Protein 3A04 (pdb70)

InterPro domains:
  IPR002305 Aminoacyl-tRNA synthetase, class Ic [PF00579] (68-349)
  IPR002306 Tryptophan-tRNA ligase [PR01039] (83-99)
  IPR002306 Tryptophan-tRNA ligase [PR01039] (135-154)
  IPR002306 Tryptophan-tRNA ligase [PR01039] (210-231)
  IPR002306 Tryptophan-tRNA ligase [PR01039] (256-266)
  IPR002306 Tryptophan-tRNA ligase [TIGR00233] (70-370)
  IPR014729 Rossmann-like alpha/beta/alpha sandwich fold [G3DSA:3.40.50.620] (1-256)
  IPR020653 Tryptophan-tRNA ligase, archaea [MF_00140_A] (5-368)

CATH classification: 3.40.50.620 (+1 more: 1.10.240.10)

Nearest PDB structures (foldseek):
  3a04-assembly1_A  TM=1.003E+00  e=2.614E-65  Aeropyrum pernix
  4j76-assembly1_A  TM=8.805E-01  e=1.318E-22  Plasmodium falciparum 3D7
  4jfa-assembly2_B  TM=8.708E-01  e=4.058E-22  Plasmodium falciparum 3D7
  3tze-assembly1_A  TM=8.695E-01  e=2.430E-21  Encephalitozoon cuniculi GB-M1
  3tze-assembly1_B  TM=8.673E-01  e=1.019E-21  Encephalitozoon cuniculi GB-M1

Solvent-accessible surface area: 16730 Å² total; per-residue (Å²): 129,50,33,68,8,43,110,71,21,136,96,66,14,184,113,18,115,107,72,36,1,80,26,10,66,88,1,68,70,30,1,172,144,16,66,5,120,39,20,46,8,18,108,1,17,2,6,13,0,8,9,30,0,47,67,1,0,82,0,43,56,165,66,74,116,1,0,0,4,12,44,12,37,0,36,31,91,0,15,0,25,38,15,6,20,0,38,7,0,16,34,7,26,168,38,32,0,26,0,0,0,0,0,11,0,27,40,0,109,50,47,119,216,20,36,59,142,73,0,15,99,27,0,0,54,28,1,0,0,0,0,19,4,27,42,1,53,50,194,45,9,49,13,10,2,14,57,58,36,43,93,25,3,93,119,5,5,108,74,0,64,65,87,19,80,61,69,52,12,85,94,40,91,39,147,31,64,108,24,53,74,85,10,2,11,5,53,0,0,7,10,0,0,0,18,20,128,115,24,51,35,28,118,16,1,0,9,6,10,0,28,96,86,2,50,10,3,70,8,0,32,55,0,2,66,91,1,68,76,87,42,109,22,29,96,1,1,0,7,0,17,38,82,10,44,0,4,27,53,140,137,24,33,37,96,86,68,80,8,0,0,5,0,46,4,71,77,134,64,0,88,52,16,0,61,164,5,102,40,9,30,88,95,79,55,139,59,7,129,205,92,0,6,49,2,67,102,13,5,2,10,28,0,0,10,7,14,13,2,75,84,30,32,64,0,94,120,9,5,62,8,16,112,111,6,143,10,36,38,45,81,14,25,61,69,0,9,82,68,0,70,166,50,2,62,88,0,53,68,101,11,118,115,2,56,84,63,0,97,162,46,20,132,52,22,220,167

B-factor: mean 42.83, std 18.47, range [6.5, 407.81]

Organism: Aeropyrum pernix (strain ATCC 700893 / DSM 11879 / JCM 9820 / NBRC 100138 / K1) (NCBI:txid272557)

Sequence (367 aa):
LDPWGAVEIKDYDRLLRTFGIRPFSEVLPLLRKAGMEPSFLMRRGIIFGHRDFDKILEAKARGERVAVLTGFMPSGKFHFGHKLTVDQLIYLQKNGFKVFVAIADAEAFAVRRIGREEAVRIAVEEYIANMIALGLDPKDTEFYFQTNRGTPYFRLIQLFSGKVTAAEMEAIYGELTPAKMMASLTQAADILHVQLDEYGGYRHVVVPVGADQDPHLRLTRDLADRMAGVVELERPASTYHKLQPGLDGRKMSSSRPDSTIFLTDPPEVARNKLFRALTGGRATAEEQRRLGGVPEVCSVYHMDLYHLMPDDGEVKHIYTSCRLGKILCGECKQIAWEKLERFLAEHQSRLEKAKTIAWKLVEPPRF

Radius of gyration: 21.17 Å; Cα contacts (8 Å, |Δi|>4): 595; chains: 1; bounding box: 64×41×50 Å

Secondary structure (DSSP, 8-state):
--SS-STTTTTTHHHHHTTT-EEGGGGHHHHHHTT-PPPHHHHTTSEEEEESHHHHHHHHHTT---EEEEEE---S--BHHHHHHHHHHHHHHHTTPEEEEEE-HHHHHHTT---HHHHHHHIIIIIIHHHHHHT--TTT-EEEEGGGS-HHHHHHHHHHTTSS-HHHHHHHHSS--HHHHHHHHHHHHHHHGGGSGGGT----EEEEEEGGGHHHHHHHHHHHHHTTTTS--PPPEEEEEPPPBPTTSSB--TTSGGGS-BTT--HHHHHHHHHT---S--SSHHHHHHH---GGG-HHHHHIIIII--SHHHHHHHHHHHHTT---HHHHHHHHHHHHHHHHHHHHHHHHHHHHHHHTS------

Foldseek 3Di:
DQLLCPVVQVPCQVVCVVVVKHFPVVCCVLCVLLVHDDALCNVSCLQTIKHCVSVQSVCSNVPHAAAEEEEDELDFAAFVLNVLQLVVVQSVVVSRHQYEYEYEVLLCCLVVVDDQVSSVLSCQQGNQLLSVLSPDPLPRHAYAYLVPDDDVLVVQLVVLVVVDDPVLLCVQPNDDDVSSSSSLSSNLSSQWVCCDVVNPNRQAYEYEEAPSCVSSLVVSQSSQVSCPVPDHHHRYMYTHGHGQAFLARHREDSVPVLRTDGLQDDLVSNLVSLLPGAAQADDDLVVCQVQFGDLVRGSLLSCCSSPQPSDPVVSVVVVCCRRNSNDHPVVSSVVSSVSVNVVSVSSVVSRVVSSVSSVVSYDRDPD

Structure (mmCIF, N/CA/C/O backbone):
data_3A04
#
_entry.id   3A04
#
_cell.length_a   98.709
_cell.length_b   103.194
_cell.length_c   97.806
_cell.angle_alpha   90.00
_cell.angle_beta   90.00
_cell.angle_gamma   90.00
#
_symmetry.space_group_name_H-M   'C 2 2 21'
#
loop_
_entity.id
_entity.type
_entity.pdbx_description
1 polymer 'Tryptophanyl-tRNA synthetase'
2 non-polymer 'IRON/SULFUR CLUSTER'
3 non-polymer 'CADMIUM ION'
4 water water
#
loop_
_atom_site.group_PDB
_atom_site.id
_atom_site.type_symbol
_atom_site.label_atom_id
_atom_site.label_alt_id
_atom_site.label_comp_id
_atom_site.label_asym_id
_atom_site.label_entity_id
_atom_site.label_seq_id
_atom_site.pdbx_PDB_ins_code
_atom_site.Cartn_x
_atom_site.Cartn_y
_atom_site.Cartn_z
_atom_site.occupancy
_atom_site.B_iso_or_equiv
_atom_site.auth_seq_id
_atom_site.auth_comp_id
_atom_site.auth_asym_id
_atom_site.auth_atom_id
_atom_site.pdbx_PDB_model_num
ATOM 1 N N . LEU A 1 6 ? -21.193 -5.115 18.709 1.00 102.81 6 LEU A N 1
ATOM 2 C CA . LEU A 1 6 ? -20.757 -6.516 18.428 1.00 103.17 6 LEU A CA 1
ATOM 3 C C . LEU A 1 6 ? -21.840 -7.291 17.656 1.00 103.39 6 LEU A C 1
ATOM 4 O O . LEU A 1 6 ? -22.392 -8.281 18.156 1.00 103.22 6 LEU A O 1
ATOM 6 N N . ASP A 1 7 ? -22.102 -6.838 16.425 1.00 103.65 7 ASP A N 1
ATOM 7 C CA . ASP A 1 7 ? -23.250 -7.265 15.595 1.00 104.17 7 ASP A CA 1
ATOM 8 C C . ASP A 1 7 ? -22.849 -8.093 14.328 1.00 104.28 7 ASP A C 1
ATOM 9 O O . ASP A 1 7 ? -22.880 -7.560 13.215 1.00 104.07 7 ASP A O 1
ATOM 14 N N . PRO A 1 8 ? -22.496 -9.399 14.486 1.00 104.58 8 PRO A N 1
ATOM 15 C CA . PRO A 1 8 ? -22.027 -10.137 13.297 1.00 105.03 8 PRO A CA 1
ATOM 16 C C . PRO A 1 8 ? -23.124 -10.404 12.232 1.00 105.61 8 PRO A C 1
ATOM 17 O O . PRO A 1 8 ? -22.838 -10.307 11.024 1.00 105.00 8 PRO A O 1
ATOM 21 N N . TRP A 1 9 ? -24.350 -10.711 12.688 1.00 106.38 9 TRP A N 1
ATOM 22 C CA . TRP A 1 9 ? -25.495 -11.013 11.806 1.00 107.30 9 TRP A CA 1
ATOM 23 C C . TRP A 1 9 ? -26.117 -9.784 11.114 1.00 108.38 9 TRP A C 1
ATOM 24 O O . TRP A 1 9 ? -26.740 -9.909 10.056 1.00 108.59 9 TRP A O 1
ATOM 35 N N . GLY A 1 10 ? -25.967 -8.608 11.716 1.00 109.60 10 GLY A N 1
ATOM 36 C CA . GLY A 1 10 ? -26.536 -7.380 11.161 1.00 110.97 10 GLY A CA 1
ATOM 37 C C . GLY A 1 10 ? -28.052 -7.357 11.281 1.00 111.98 10 GLY A C 1
ATOM 38 O O . GLY A 1 10 ? -28.766 -7.336 10.263 1.00 112.14 10 GLY A O 1
ATOM 39 N N . ALA A 1 11 ? -28.537 -7.382 12.529 1.00 112.71 11 ALA A N 1
ATOM 40 C CA . ALA A 1 11 ? -29.964 -7.227 12.834 1.00 113.28 11 ALA A CA 1
ATOM 41 C C . ALA A 1 11 ? -30.480 -5.810 12.510 1.00 113.75 11 ALA A C 1
ATOM 42 O O . ALA A 1 11 ? -31.564 -5.676 11.936 1.00 113.97 11 ALA A O 1
ATOM 44 N N . VAL A 1 12 ? -29.690 -4.774 12.841 1.00 114.23 12 VAL A N 1
ATOM 45 C CA . VAL A 1 12 ? -30.067 -3.339 12.640 1.00 114.48 12 VAL A CA 1
ATOM 46 C C . VAL A 1 12 ? -30.209 -2.876 11.161 1.00 114.40 12 VAL A C 1
ATOM 47 O O . VAL A 1 12 ? -30.826 -1.833 10.878 1.00 114.67 12 VAL A O 1
ATOM 51 N N . GLU A 1 13 ? -29.649 -3.652 10.233 1.00 114.10 13 GLU A N 1
ATOM 52 C CA . GLU A 1 13 ? -29.751 -3.354 8.797 1.00 113.70 13 GLU A CA 1
ATOM 53 C C . GLU A 1 13 ? -31.091 -3.792 8.186 1.00 113.04 13 GLU A C 1
ATOM 54 O O . GLU A 1 13 ? -31.432 -3.363 7.076 1.00 113.11 13 GLU A O 1
ATOM 60 N N . ILE A 1 14 ? -31.834 -4.640 8.913 1.00 112.08 14 ILE A N 1
ATOM 61 C CA . ILE A 1 14 ? -33.093 -5.250 8.419 1.00 110.89 14 ILE A CA 1
ATOM 62 C C . ILE A 1 14 ? -34.391 -4.688 9.050 1.00 109.98 14 ILE A C 1
ATOM 63 O O . ILE A 1 14 ? -35.458 -4.719 8.415 1.00 110.04 14 ILE A O 1
ATOM 68 N N . LYS A 1 15 ? -34.288 -4.183 10.286 1.00 108.56 15 LYS A N 1
ATOM 69 C CA . LYS A 1 15 ? -35.396 -3.510 11.001 1.00 106.90 15 LYS A CA 1
ATOM 70 C C . LYS A 1 15 ? -35.839 -2.210 10.307 1.00 105.54 15 LYS A C 1
ATOM 71 O O . LYS A 1 15 ? -36.977 -1.743 10.495 1.00 105.49 15 LYS A O 1
ATOM 77 N N . ASP A 1 16 ? -34.939 -1.654 9.491 1.00 103.43 16 ASP A N 1
ATOM 78 C CA . ASP A 1 16 ? -35.147 -0.358 8.842 1.00 101.24 16 ASP A CA 1
ATOM 79 C C . ASP A 1 16 ? -36.202 -0.400 7.710 1.00 99.42 16 ASP A C 1
ATOM 80 O O . ASP A 1 16 ? -37.037 0.505 7.589 1.00 99.22 16 ASP A O 1
ATOM 85 N N . TYR A 1 17 ? -36.188 -1.465 6.911 1.00 96.87 17 TYR A N 1
ATOM 86 C CA . TYR A 1 17 ? -37.122 -1.578 5.793 1.00 94.05 17 TYR A CA 1
ATOM 87 C C . TYR A 1 17 ? -38.142 -2.687 5.971 1.00 91.53 17 TYR A C 1
ATOM 88 O O . TYR A 1 17 ? -39.076 -2.784 5.182 1.00 91.55 17 TYR A O 1
ATOM 97 N N . ASP A 1 18 ? -37.980 -3.517 7.003 1.00 88.40 18 ASP A N 1
ATOM 98 C CA . ASP A 1 18 ? -39.012 -4.503 7.317 1.00 85.22 18 ASP A CA 1
ATOM 99 C C . ASP A 1 18 ? -40.316 -3.836 7.697 1.00 82.67 18 ASP A C 1
ATOM 100 O O . ASP A 1 18 ? -41.385 -4.461 7.591 1.00 82.11 18 ASP A O 1
ATOM 105 N N . ARG A 1 19 ? -40.214 -2.574 8.138 1.00 78.90 19 ARG A N 1
ATOM 106 C CA . ARG A 1 19 ? -41.379 -1.713 8.323 1.00 75.14 19 ARG A CA 1
ATOM 107 C C . ARG A 1 19 ? -42.080 -1.472 6.975 1.00 71.52 19 ARG A C 1
ATOM 108 O O . ARG A 1 19 ? -43.263 -1.735 6.831 1.00 70.72 19 ARG A O 1
ATOM 116 N N . LEU A 1 20 ? -41.352 -0.997 5.981 1.00 67.86 20 LEU A N 1
ATOM 117 C CA . LEU A 1 20 ? -41.972 -0.721 4.691 1.00 65.34 20 LEU A CA 1
ATOM 118 C C . LEU A 1 20 ? -42.539 -1.981 3.975 1.00 63.30 20 LEU A C 1
ATOM 119 O O . LEU A 1 20 ? -43.647 -1.967 3.417 1.00 62.73 20 LEU A O 1
ATOM 124 N N . LEU A 1 21 ? -41.786 -3.072 4.011 1.00 60.28 21 LEU A N 1
ATOM 125 C CA . LEU A 1 21 ? -42.277 -4.307 3.405 1.00 58.71 21 LEU A CA 1
ATOM 126 C C . LEU A 1 21 ? -43.550 -4.865 4.093 1.00 56.87 21 LEU A C 1
ATOM 127 O O . LEU A 1 21 ? -44.281 -5.661 3.482 1.00 55.68 21 LEU A O 1
ATOM 132 N N . ARG A 1 22 ? -43.829 -4.451 5.339 1.00 55.01 22 ARG A N 1
ATOM 133 C CA . ARG A 1 22 ? -45.049 -4.926 6.045 1.00 54.44 22 ARG A CA 1
ATOM 134 C C . ARG A 1 22 ? -46.320 -4.446 5.355 1.00 53.20 22 ARG A C 1
ATOM 135 O O . ARG A 1 22 ? -47.369 -5.101 5.432 1.00 53.62 22 ARG A O 1
ATOM 143 N N . THR A 1 23 ? -46.212 -3.308 4.679 1.00 51.63 23 THR A N 1
ATOM 144 C CA . THR A 1 23 ? -47.248 -2.786 3.756 1.00 51.61 23 THR A CA 1
ATOM 145 C C . THR A 1 23 ? -47.737 -3.863 2.774 1.00 50.19 23 THR A C 1
ATOM 146 O O . THR A 1 23 ? -48.923 -3.906 2.421 1.00 49.12 23 THR A O 1
ATOM 150 N N . PHE A 1 24 ? -46.818 -4.755 2.365 1.00 46.61 24 PHE A N 1
ATOM 151 C CA . PHE A 1 24 ? -47.143 -5.761 1.352 1.00 45.28 24 PHE A CA 1
ATOM 152 C C . PHE A 1 24 ? -47.387 -7.115 1.991 1.00 43.75 24 PHE A C 1
ATOM 153 O O . PHE A 1 24 ? -47.472 -8.182 1.316 1.00 43.57 24 PHE A O 1
ATOM 161 N N . GLY A 1 25 ? -47.499 -7.084 3.309 1.00 42.40 25 GLY A N 1
ATOM 162 C CA . GLY A 1 25 ? -47.823 -8.289 4.086 1.00 41.65 25 GLY A CA 1
ATOM 163 C C . GLY A 1 25 ? -46.603 -9.192 4.271 1.00 41.46 25 GLY A C 1
ATOM 164 O O . GLY A 1 25 ? -46.728 -10.396 4.605 1.00 43.11 25 GLY A O 1
ATOM 165 N N . ILE A 1 26 ? -45.429 -8.632 4.029 1.00 40.29 26 ILE A N 1
ATOM 166 C CA . ILE A 1 26 ? -44.183 -9.366 4.326 1.00 39.80 26 ILE A CA 1
ATOM 167 C C . ILE A 1 26 ? -43.799 -9.237 5.803 1.00 40.62 26 IL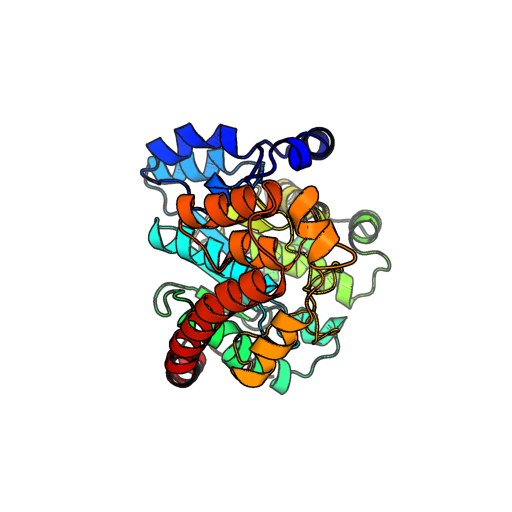E A C 1
ATOM 168 O O . ILE A 1 26 ? -43.658 -8.113 6.319 1.00 41.69 26 ILE A O 1
ATOM 173 N N . ARG A 1 27 ? -43.600 -10.371 6.445 1.00 39.18 27 ARG A N 1
ATOM 174 C CA . ARG A 1 27 ? -43.323 -10.466 7.876 1.00 40.88 27 ARG A CA 1
ATOM 175 C C . ARG A 1 27 ? -41.877 -10.833 8.200 1.00 41.45 27 ARG A C 1
ATOM 176 O O . ARG A 1 27 ? -41.199 -11.456 7.374 1.00 40.90 27 ARG A O 1
ATOM 184 N N . PRO A 1 28 ? -41.410 -10.515 9.439 1.00 42.19 28 PRO A N 1
ATOM 185 C CA . PRO A 1 28 ? -40.088 -11.065 9.872 1.00 40.52 28 PRO A CA 1
ATOM 186 C C . PRO A 1 28 ? -40.114 -12.565 9.819 1.00 39.70 28 PRO A C 1
ATOM 187 O O . PRO A 1 28 ? -41.104 -13.199 10.293 1.00 37.59 28 PRO A O 1
ATOM 191 N N . PHE A 1 29 ? -39.030 -13.140 9.284 1.00 38.05 29 PHE A N 1
ATOM 192 C CA . PHE A 1 29 ? -38.911 -14.596 9.239 1.00 37.49 29 PHE A CA 1
ATOM 193 C C . PHE A 1 29 ? -38.998 -15.252 10.595 1.00 38.77 29 PHE A C 1
ATOM 194 O O . PHE A 1 29 ? -39.412 -16.428 10.732 1.00 38.24 29 PHE A O 1
ATOM 202 N N . SER A 1 30 ? -38.524 -14.568 11.618 1.00 40.55 30 SER A N 1
ATOM 203 C CA . SER A 1 30 ? -38.541 -15.201 12.967 1.00 42.82 30 SER A CA 1
ATOM 204 C C . SER A 1 30 ? -39.961 -15.668 13.452 1.00 42.43 30 SER A C 1
ATOM 205 O O . SER A 1 30 ? -40.085 -16.629 14.224 1.00 42.27 30 SER A O 1
ATOM 208 N N . GLU A 1 31 ? -41.032 -15.060 12.924 1.00 42.07 31 GLU A N 1
ATOM 209 C CA . GLU A 1 31 ? -42.394 -15.462 13.348 1.00 42.68 31 GLU A CA 1
ATOM 210 C C . GLU A 1 31 ? -42.710 -16.912 12.950 1.00 43.54 31 GLU A C 1
ATOM 211 O O . GLU A 1 31 ? -43.600 -17.549 13.534 1.00 43.84 31 GLU A O 1
ATOM 217 N N . VAL A 1 32 ? -41.953 -17.495 12.002 1.00 40.95 32 VAL A N 1
ATOM 218 C CA . VAL A 1 32 ? -42.256 -18.880 11.673 1.00 40.43 32 VAL A CA 1
ATOM 219 C C . VAL A 1 32 ? -41.424 -19.867 12.429 1.00 40.90 32 VAL A C 1
ATOM 220 O O . VAL A 1 32 ? -41.579 -21.057 12.210 1.00 42.23 32 VAL A O 1
ATOM 224 N N . LEU A 1 33 ? -40.554 -19.418 13.327 1.00 41.61 33 LEU A N 1
ATOM 225 C CA . LEU A 1 33 ? -39.689 -20.363 14.034 1.00 42.98 33 LEU A CA 1
ATOM 226 C C . LEU A 1 33 ? -40.454 -21.489 14.715 1.00 43.66 33 LEU A C 1
ATOM 227 O O . LEU A 1 33 ? -40.108 -22.690 14.547 1.00 43.02 33 LEU A O 1
ATOM 232 N N . PRO A 1 34 ? -41.543 -21.140 15.439 1.00 44.45 34 PRO A N 1
ATOM 233 C CA . PRO A 1 34 ? -42.245 -22.177 16.166 1.00 43.71 34 PRO A CA 1
ATOM 234 C C . PRO A 1 34 ? -42.916 -23.127 15.154 1.00 44.56 34 PRO A C 1
ATOM 235 O O . PRO A 1 34 ? -42.914 -24.330 15.357 1.00 44.59 34 PRO A O 1
ATOM 239 N N . LEU A 1 35 ? -43.432 -22.610 14.039 1.00 43.45 35 LEU A N 1
ATOM 240 C CA . LEU A 1 35 ? -43.995 -23.530 13.033 1.00 45.58 35 LEU A CA 1
ATOM 241 C C . LEU A 1 35 ? -42.929 -24.421 12.422 1.00 44.90 35 LEU A C 1
ATOM 242 O O . LEU A 1 35 ? -43.132 -25.626 12.153 1.00 44.72 35 LEU A O 1
ATOM 247 N N . LEU A 1 36 ? -41.771 -23.810 12.199 1.00 45.85 36 LEU A N 1
ATOM 248 C CA . LEU A 1 36 ? -40.623 -24.560 11.650 1.00 45.76 36 LEU A CA 1
ATOM 249 C C . LEU A 1 36 ? -40.289 -25.763 12.546 1.00 45.20 36 LEU A C 1
ATOM 250 O O . LEU A 1 36 ? -40.241 -26.883 12.105 1.00 43.60 36 LEU A O 1
ATOM 255 N N . ARG A 1 37 ? -40.114 -25.527 13.835 1.00 47.73 37 ARG A N 1
ATOM 256 C CA . ARG A 1 37 ? -40.081 -26.657 14.828 1.00 50.44 37 ARG A CA 1
ATOM 257 C C . ARG A 1 37 ? -41.194 -27.729 14.723 1.00 50.37 37 ARG A C 1
ATOM 258 O O . ARG A 1 37 ? -40.923 -28.930 14.649 1.00 49.41 37 ARG A O 1
ATOM 266 N N . LYS A 1 38 ? -42.451 -27.289 14.726 1.00 51.01 38 LYS A N 1
ATOM 267 C CA . LYS A 1 38 ? -43.549 -28.241 14.722 1.00 51.62 38 LYS A CA 1
ATOM 268 C C . LYS A 1 38 ? -43.472 -29.063 13.450 1.00 50.95 38 LYS A C 1
ATOM 269 O O . LYS A 1 38 ? -43.769 -30.262 13.471 1.00 49.72 38 LYS A O 1
ATOM 275 N N . ALA A 1 39 ? -43.009 -28.436 12.345 1.00 49.96 39 ALA A N 1
ATOM 276 C CA . ALA A 1 39 ? -42.784 -29.218 11.111 1.00 49.44 39 ALA A CA 1
ATOM 277 C C . ALA A 1 39 ? -41.515 -30.129 11.142 1.00 49.58 39 ALA A C 1
ATOM 278 O O . ALA A 1 39 ? -41.216 -30.834 10.156 1.00 49.25 39 ALA A O 1
ATOM 280 N N . GLY A 1 40 ? -40.806 -30.165 12.283 1.00 48.68 40 GLY A N 1
ATOM 281 C CA . GLY A 1 40 ? -39.646 -31.052 12.398 1.00 47.19 40 GLY A CA 1
ATOM 282 C C . GLY A 1 40 ? -38.414 -30.539 11.630 1.00 45.58 40 GLY A C 1
ATOM 283 O O . GLY A 1 40 ? -37.649 -31.323 11.158 1.00 46.28 40 GLY A O 1
ATOM 284 N N . MET A 1 41 ? -38.221 -29.221 11.564 1.00 43.98 41 MET A N 1
ATOM 285 C CA . MET A 1 41 ? -37.219 -28.598 10.709 1.00 43.88 41 MET A CA 1
ATOM 286 C C . MET A 1 41 ? -36.409 -27.688 11.612 1.00 43.06 41 MET A C 1
ATOM 287 O O . MET A 1 41 ? -36.988 -27.012 12.440 1.00 43.46 41 MET A O 1
ATOM 292 N N . GLU A 1 42 ? -35.086 -27.676 11.455 1.00 41.29 42 GLU A N 1
ATOM 293 C CA . GLU A 1 42 ? -34.246 -26.665 12.108 1.00 41.63 42 GLU A CA 1
ATOM 294 C C . GLU A 1 42 ? -33.813 -25.614 11.086 1.00 40.63 42 GLU A C 1
ATOM 295 O O . GLU A 1 42 ? -33.594 -25.970 9.921 1.00 38.00 42 GLU A O 1
ATOM 301 N N . PRO A 1 43 ? -33.714 -24.338 11.513 1.00 40.11 43 PRO A N 1
ATOM 302 C CA . PRO A 1 43 ? -33.405 -23.321 10.549 1.00 39.32 43 PRO A CA 1
ATOM 303 C C . PRO A 1 43 ? -32.030 -23.618 9.906 1.00 40.45 43 PRO A C 1
ATOM 304 O O . PRO A 1 43 ? -31.101 -24.124 10.583 1.00 38.75 43 PRO A O 1
ATOM 308 N N . SER A 1 44 ? -31.924 -23.276 8.626 1.00 38.25 44 SER A N 1
ATOM 309 C CA . SER A 1 44 ? -30.640 -23.306 7.882 1.00 37.73 44 SER A CA 1
ATOM 310 C C . SER A 1 44 ? -29.747 -22.173 8.354 1.00 37.66 44 SER A C 1
ATOM 311 O O . SER A 1 44 ? -30.234 -21.241 9.013 1.00 38.36 44 SER A O 1
ATOM 314 N N . PHE A 1 45 ? -28.452 -22.173 7.993 1.00 36.56 45 PHE A N 1
ATOM 315 C CA . PHE A 1 45 ? -27.655 -21.039 8.409 1.00 35.65 45 PHE A CA 1
ATOM 316 C C . PHE A 1 45 ? -28.052 -19.747 7.804 1.00 35.78 45 PHE A C 1
ATOM 317 O O . PHE A 1 45 ? -27.859 -18.703 8.437 1.00 35.76 45 PHE A O 1
ATOM 325 N N . LEU A 1 46 ? -28.616 -19.747 6.580 1.00 33.26 46 LEU A N 1
ATOM 326 C CA . LEU A 1 46 ? -29.040 -18.461 6.029 1.00 33.51 46 LEU A CA 1
ATOM 327 C C . LEU A 1 46 ? -30.192 -17.877 6.884 1.00 33.31 46 LEU A C 1
ATOM 328 O O . LEU A 1 46 ? -30.386 -16.652 6.940 1.00 36.61 46 LEU A O 1
ATOM 333 N N . MET A 1 47 ? -31.032 -18.755 7.403 1.00 34.59 47 MET A N 1
ATOM 334 C CA . MET A 1 47 ? -32.152 -18.285 8.290 1.00 35.36 47 MET A CA 1
ATOM 335 C C . MET A 1 47 ? -31.530 -17.761 9.596 1.00 37.30 47 MET A C 1
ATOM 336 O O . MET A 1 47 ? -31.776 -16.628 9.978 1.00 36.77 47 MET A O 1
ATOM 341 N N . ARG A 1 48 ? -30.666 -18.566 10.217 1.00 39.13 48 ARG A N 1
ATOM 342 C CA . ARG A 1 48 ? -30.015 -18.080 11.456 1.00 40.75 48 ARG A CA 1
ATOM 343 C C . ARG A 1 48 ? -29.355 -16.729 11.296 1.00 42.36 48 ARG A C 1
ATOM 344 O O . ARG A 1 48 ? -29.424 -15.903 12.229 1.00 42.17 48 ARG A O 1
ATOM 352 N N . ARG A 1 49 ? -28.689 -16.498 10.150 1.00 40.66 49 ARG A N 1
ATOM 353 C CA . ARG A 1 49 ? -27.953 -15.241 9.960 1.00 39.13 49 ARG A CA 1
ATOM 354 C C . ARG A 1 49 ? -28.793 -14.083 9.521 1.00 39.27 49 ARG A C 1
ATOM 355 O O . ARG A 1 49 ? -28.281 -12.950 9.309 1.00 37.72 49 ARG A O 1
ATOM 363 N N . GLY A 1 50 ? -30.099 -14.358 9.353 1.00 38.65 50 GLY A N 1
ATOM 364 C CA . GLY A 1 50 ? -30.993 -13.289 8.942 1.00 37.58 50 GLY A CA 1
ATOM 365 C C . GLY A 1 50 ? -30.771 -12.887 7.502 1.00 36.01 50 GLY A C 1
ATOM 366 O O . GLY A 1 50 ? -31.217 -11.841 7.089 1.00 34.87 50 GLY A O 1
ATOM 367 N N . ILE A 1 51 ? -30.102 -13.743 6.706 1.00 34.58 51 ILE A N 1
ATOM 368 C CA . ILE A 1 51 ? -30.003 -13.442 5.256 1.00 34.46 51 ILE A CA 1
ATOM 369 C C . ILE A 1 51 ? -31.394 -13.736 4.640 1.00 32.15 51 ILE A C 1
ATOM 370 O O . ILE A 1 51 ? -31.876 -13.018 3.780 1.00 34.71 51 ILE A O 1
ATOM 375 N N . ILE A 1 52 ? -32.002 -14.804 5.081 1.00 31.47 52 ILE A N 1
ATOM 376 C CA . ILE A 1 52 ? -33.451 -14.979 4.843 1.00 31.94 52 ILE A CA 1
ATOM 377 C C . ILE A 1 52 ? -34.197 -14.204 5.921 1.00 34.05 52 ILE A C 1
ATOM 378 O O . ILE A 1 52 ? -34.308 -14.652 7.042 1.00 35.32 52 ILE A O 1
ATOM 383 N N . PHE A 1 53 ? -34.659 -13.016 5.585 1.00 36.33 53 PHE A N 1
ATOM 384 C CA . PHE A 1 53 ? -35.123 -12.081 6.635 1.00 36.70 53 PHE A CA 1
ATOM 385 C C . PHE A 1 53 ? -36.680 -11.951 6.726 1.00 38.91 53 PHE A C 1
ATOM 386 O O . PHE A 1 53 ? -37.223 -11.411 7.725 1.00 38.30 53 PHE A O 1
ATOM 394 N N . GLY A 1 54 ? -37.384 -12.446 5.684 1.00 36.95 54 GLY A N 1
ATOM 395 C CA . GLY A 1 54 ? -38.817 -12.179 5.560 1.00 35.28 54 GLY A CA 1
ATOM 396 C C . GLY A 1 54 ? -39.574 -13.387 5.051 1.00 35.93 54 GLY A C 1
ATOM 397 O O . GLY A 1 54 ? -38.960 -14.345 4.480 1.00 32.19 54 GLY A O 1
ATOM 398 N N . HIS A 1 55 ? -40.912 -13.363 5.238 1.00 34.32 55 HIS A N 1
ATOM 399 C CA . HIS A 1 55 ? -41.756 -14.399 4.592 1.00 35.10 55 HIS A CA 1
ATOM 400 C C . HIS A 1 55 ? -43.150 -13.791 4.375 1.00 35.93 55 HIS A C 1
ATOM 401 O O . HIS A 1 55 ? -43.511 -12.786 5.024 1.00 33.95 55 HIS A O 1
ATOM 408 N N . ARG A 1 56 ? -43.895 -14.376 3.447 1.00 33.73 56 ARG A N 1
ATOM 409 C CA . ARG A 1 56 ? -45.340 -14.092 3.383 1.00 34.49 56 ARG A CA 1
ATOM 410 C C . ARG A 1 56 ? -46.032 -15.428 3.217 1.00 33.32 56 ARG A C 1
ATOM 411 O O . ARG A 1 56 ? -45.739 -16.167 2.262 1.00 34.04 56 ARG A O 1
ATOM 419 N N . ASP A 1 57 ? -46.883 -15.805 4.190 1.00 34.09 57 ASP A N 1
ATOM 420 C CA . ASP A 1 57 ? -47.687 -17.039 4.136 1.00 32.61 57 ASP A CA 1
ATOM 421 C C . ASP A 1 57 ? -46.899 -18.342 4.259 1.00 33.65 57 ASP A C 1
ATOM 422 O O . ASP A 1 57 ? -47.459 -19.428 4.065 1.00 31.61 57 ASP A O 1
ATOM 427 N N . PHE A 1 58 ? -45.580 -18.288 4.541 1.00 34.34 58 PHE A N 1
ATOM 428 C CA . PHE A 1 58 ? -44.810 -19.568 4.745 1.00 32.04 58 PHE A CA 1
ATOM 429 C C . PHE A 1 58 ? -45.317 -20.377 5.958 1.00 34.15 58 PHE A C 1
ATOM 430 O O . PHE A 1 58 ? -45.188 -21.626 6.063 1.00 32.17 58 PHE A O 1
ATOM 438 N N . ASP A 1 59 ? -45.891 -19.676 6.930 1.00 35.46 59 ASP A N 1
ATOM 439 C CA . ASP A 1 59 ? -46.670 -20.367 8.002 1.00 38.14 59 ASP A CA 1
ATOM 440 C C . ASP A 1 59 ? -47.743 -21.348 7.516 1.00 38.36 59 ASP A C 1
ATOM 441 O O . ASP A 1 59 ? -47.809 -22.511 7.975 1.00 37.47 59 ASP A O 1
ATOM 446 N N . LYS A 1 60 ? -48.537 -20.912 6.540 1.00 37.10 60 LYS A N 1
ATOM 447 C CA . LYS A 1 60 ? -49.562 -21.807 5.941 1.00 37.68 60 LYS A CA 1
ATOM 448 C C . LYS A 1 60 ? -48.889 -23.018 5.330 1.00 36.76 60 LYS A C 1
ATOM 449 O O . LYS A 1 60 ? -49.403 -24.142 5.420 1.00 35.50 60 LYS A O 1
ATOM 455 N N . ILE A 1 61 ? -47.694 -22.809 4.712 1.00 34.69 61 ILE A N 1
ATOM 456 C CA . ILE A 1 61 ? -47.011 -23.972 4.097 1.00 32.66 61 ILE A CA 1
ATOM 457 C C . ILE A 1 61 ? -46.628 -24.988 5.153 1.00 33.58 61 ILE A C 1
ATOM 458 O O . ILE A 1 61 ? -46.807 -26.184 4.966 1.00 33.39 61 ILE A O 1
ATOM 463 N N . LEU A 1 62 ? -46.037 -24.486 6.236 1.00 32.63 62 LEU A N 1
ATOM 464 C CA . LEU A 1 62 ? -45.453 -25.317 7.268 1.00 36.02 62 LEU A CA 1
ATOM 465 C C . LEU A 1 62 ? -46.643 -26.022 8.000 1.00 36.30 62 LEU A C 1
ATOM 466 O O . LEU A 1 62 ? -46.543 -27.217 8.372 1.00 38.20 62 LEU A O 1
ATOM 471 N N . GLU A 1 63 ? -47.776 -25.304 8.097 1.00 36.53 63 GLU A N 1
ATOM 472 C CA . GLU A 1 63 ? -49.009 -25.930 8.713 1.00 38.05 63 GLU A CA 1
ATOM 473 C C . GLU A 1 63 ? -49.429 -27.115 7.867 1.00 36.71 63 GLU A C 1
ATOM 474 O O . GLU A 1 63 ? -49.673 -28.261 8.392 1.00 35.08 63 GLU A O 1
ATOM 480 N N . ALA A 1 64 ? -49.520 -26.897 6.550 1.00 34.73 64 ALA A N 1
ATOM 481 C CA . ALA A 1 64 ? -49.826 -28.081 5.683 1.00 34.74 64 ALA A CA 1
ATOM 482 C C . ALA A 1 64 ? -48.833 -29.230 5.837 1.00 36.02 64 ALA A C 1
ATOM 483 O O . ALA A 1 64 ? -49.203 -30.462 5.970 1.00 35.64 64 ALA A O 1
ATOM 485 N N . LYS A 1 65 ? -47.526 -28.866 5.814 1.00 35.43 65 LYS A N 1
ATOM 486 C CA . LYS A 1 65 ? -46.533 -29.896 5.966 1.00 35.53 65 LYS A CA 1
ATOM 487 C C . LYS A 1 65 ? -46.657 -30.703 7.277 1.00 36.26 65 LYS A C 1
ATOM 488 O O . LYS A 1 65 ? -46.439 -31.945 7.269 1.00 36.86 65 LYS A O 1
ATOM 494 N N . ALA A 1 66 ? -46.847 -29.999 8.377 1.00 36.72 66 ALA A N 1
A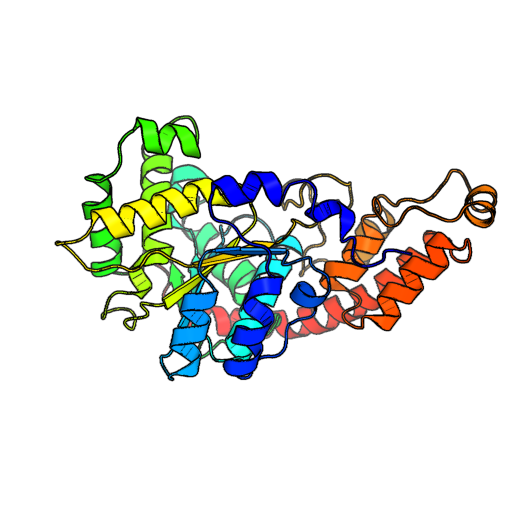TOM 495 C CA . ALA A 1 66 ? -47.000 -30.684 9.682 1.00 40.65 66 ALA A CA 1
ATOM 496 C C . ALA A 1 66 ? -48.223 -31.649 9.741 1.00 41.06 66 ALA A C 1
ATOM 497 O O . ALA A 1 66 ? -48.178 -32.630 10.442 1.00 41.86 66 ALA A O 1
ATOM 499 N N . ARG A 1 67 ? -49.290 -31.411 8.992 1.00 41.40 67 ARG A N 1
ATOM 500 C CA . ARG A 1 67 ? -50.387 -32.354 9.072 1.00 41.88 67 ARG A CA 1
ATOM 501 C C . ARG A 1 67 ? -50.191 -33.426 8.048 1.00 43.29 67 ARG A C 1
ATOM 502 O O . ARG A 1 67 ? -51.065 -34.302 7.910 1.00 44.24 67 ARG A O 1
ATOM 510 N N . GLY A 1 68 ? -49.057 -33.359 7.307 1.00 40.58 68 GLY A N 1
ATOM 511 C CA . GLY A 1 68 ? -48.648 -34.494 6.482 1.00 39.10 68 GLY A CA 1
ATOM 512 C C . GLY A 1 68 ? -48.861 -34.286 4.994 1.00 38.95 68 GLY A C 1
ATOM 513 O O . GLY A 1 68 ? -48.676 -35.243 4.190 1.00 39.52 68 GLY A O 1
ATOM 514 N N . GLU A 1 69 ? -49.224 -33.072 4.602 1.00 37.52 69 GLU A N 1
ATOM 515 C CA . GLU A 1 69 ? -49.439 -32.805 3.150 1.00 38.88 69 GLU A CA 1
ATOM 516 C C . GLU A 1 69 ? -48.022 -32.684 2.444 1.00 37.73 69 GLU A C 1
ATOM 517 O O . GLU A 1 69 ? -47.081 -32.197 3.107 1.00 38.24 69 GLU A O 1
ATOM 523 N N . ARG A 1 70 ? -47.859 -33.143 1.197 1.00 35.95 70 ARG A N 1
ATOM 524 C CA . ARG A 1 70 ? -46.545 -32.901 0.510 1.00 38.07 70 ARG A CA 1
ATOM 525 C C . ARG A 1 70 ? -46.579 -31.421 0.051 1.00 36.47 70 ARG A C 1
ATOM 526 O O . ARG A 1 70 ? -47.616 -30.984 -0.492 1.00 36.27 70 ARG A O 1
ATOM 534 N N . VAL A 1 71 ? -45.526 -30.644 0.377 1.00 33.70 71 VAL A N 1
ATOM 535 C CA . VAL A 1 71 ? -45.429 -29.175 0.051 1.00 32.90 71 VAL A CA 1
ATOM 536 C C . VAL A 1 71 ? -44.302 -28.971 -0.978 1.00 32.12 71 VAL A C 1
ATOM 537 O O . VAL A 1 71 ? -43.497 -29.879 -1.144 1.00 31.20 71 VAL A O 1
ATOM 541 N N . ALA A 1 72 ? -44.272 -27.828 -1.661 1.00 30.56 72 ALA A N 1
ATOM 542 C CA . ALA A 1 72 ? -43.349 -27.639 -2.787 1.00 28.28 72 ALA A CA 1
ATOM 543 C C . ALA A 1 72 ? -42.658 -26.286 -2.723 1.00 26.61 72 ALA A C 1
ATOM 544 O O . ALA A 1 72 ? -43.130 -25.357 -2.083 1.00 26.93 72 ALA A O 1
ATOM 546 N N . VAL A 1 73 ? -41.508 -26.210 -3.375 1.00 25.62 73 VAL A N 1
ATOM 547 C CA . VAL A 1 73 ? -40.857 -24.945 -3.597 1.00 26.08 73 VAL A CA 1
ATOM 548 C C . VAL A 1 73 ? -40.594 -24.880 -5.082 1.00 26.18 73 VAL A C 1
ATOM 549 O O . VAL A 1 73 ? -40.306 -25.929 -5.726 1.00 28.11 73 VAL A O 1
ATOM 553 N N . LEU A 1 74 ? -40.675 -23.668 -5.647 1.00 29.24 74 LEU A N 1
ATOM 554 C CA . LEU A 1 74 ? -40.530 -23.479 -7.059 1.00 28.57 74 LEU A CA 1
ATOM 555 C C . LEU A 1 74 ? -39.622 -22.282 -7.276 1.00 27.46 74 LEU A C 1
ATOM 556 O O . LEU A 1 74 ? -39.771 -21.259 -6.564 1.00 28.30 74 LEU A O 1
ATOM 561 N N . THR A 1 75 ? -38.687 -22.345 -8.238 1.00 24.98 75 THR A N 1
ATOM 562 C CA . THR A 1 75 ? -38.078 -21.101 -8.667 1.00 25.60 75 THR A CA 1
ATOM 563 C C . THR A 1 75 ? -37.754 -21.226 -10.151 1.00 26.19 75 THR A C 1
ATOM 564 O O . THR A 1 75 ? -37.809 -22.336 -10.725 1.00 28.10 75 THR A O 1
ATOM 568 N N . GLY A 1 76 ? -37.399 -20.121 -10.797 1.00 26.17 76 GLY A N 1
ATOM 569 C CA . GLY A 1 76 ? -36.995 -20.162 -12.175 1.00 27.34 76 GLY A CA 1
ATOM 570 C C . GLY A 1 76 ? -35.609 -19.580 -12.395 1.00 27.97 76 GLY A C 1
ATOM 571 O O . GLY A 1 76 ? -35.187 -18.691 -11.630 1.00 28.41 76 GLY A O 1
ATOM 572 N N . PHE A 1 77 ? -34.957 -20.008 -13.487 1.00 26.01 77 PHE A N 1
ATOM 573 C CA . PHE A 1 77 ? -33.622 -19.501 -13.912 1.00 27.71 77 PHE A CA 1
ATOM 574 C C . PHE A 1 77 ? -33.687 -19.151 -15.395 1.00 27.54 77 PHE A C 1
ATOM 575 O O . PHE A 1 77 ? -34.245 -19.900 -16.252 1.00 27.32 77 PHE A O 1
ATOM 583 N N . MET A 1 78 ? -33.139 -17.998 -15.679 1.00 28.11 78 MET A N 1
ATOM 584 C CA . MET A 1 78 ? -32.873 -17.472 -17.025 1.00 29.05 78 MET A CA 1
ATOM 585 C C . MET A 1 78 ? -31.598 -18.129 -17.547 1.00 29.46 78 MET A C 1
ATOM 586 O O . MET A 1 78 ? -30.520 -17.969 -16.908 1.00 30.12 78 MET A O 1
ATOM 591 N N . PRO A 1 79 ? -31.687 -18.900 -18.659 1.00 28.35 79 PRO A N 1
ATOM 592 C CA . PRO A 1 79 ? -30.467 -19.602 -19.151 1.00 30.54 79 PRO A CA 1
ATOM 593 C C . PRO A 1 79 ? -29.611 -18.689 -20.004 1.00 31.82 79 PRO A C 1
ATOM 594 O O . PRO A 1 79 ? -29.586 -18.844 -21.207 1.00 33.27 79 PRO A O 1
ATOM 598 N N . SER A 1 80 ? -28.925 -17.737 -19.362 1.00 31.43 80 SER A N 1
ATOM 599 C CA . SER A 1 80 ? -28.125 -16.778 -20.034 1.00 33.74 80 SER A CA 1
ATOM 600 C C . SER A 1 80 ? -26.859 -16.642 -19.162 1.00 36.22 80 SER A C 1
ATOM 601 O O . SER A 1 80 ? -27.003 -16.447 -17.933 1.00 34.25 80 SER A O 1
ATOM 604 N N . GLY A 1 81 ? -25.659 -16.684 -19.770 1.00 36.20 81 GLY A N 1
ATOM 605 C CA . GLY A 1 81 ? -24.434 -16.415 -18.996 1.00 36.57 81 GLY A CA 1
ATOM 606 C C . GLY A 1 81 ? -24.094 -17.511 -18.024 1.00 36.91 81 GLY A C 1
ATOM 607 O O . GLY A 1 81 ? -24.712 -18.579 -18.015 1.00 38.65 81 GLY A O 1
ATOM 608 N N . LYS A 1 82 ? -23.103 -17.304 -17.163 1.00 35.85 82 LYS A N 1
ATOM 609 C CA . LYS A 1 82 ? -22.633 -18.447 -16.403 1.00 33.55 82 LYS A CA 1
ATOM 610 C C . LYS A 1 82 ? -23.247 -18.465 -15.014 1.00 31.28 82 LYS A C 1
ATOM 611 O O . LYS A 1 82 ? -23.631 -17.389 -14.474 1.00 30.58 82 LYS A O 1
ATOM 617 N N . PHE A 1 83 ? -23.294 -19.667 -14.419 1.00 29.65 83 PHE A N 1
ATOM 618 C CA . PHE A 1 83 ? -23.831 -19.849 -13.080 1.00 29.14 83 PHE A CA 1
ATOM 619 C C . PHE A 1 83 ? -22.852 -19.305 -12.033 1.00 30.01 83 PHE A C 1
ATOM 620 O O . PHE A 1 83 ? -21.643 -19.716 -12.000 1.00 32.18 83 PHE A O 1
ATOM 628 N N . HIS A 1 84 ? -23.359 -18.444 -11.141 1.00 29.62 84 HIS A N 1
ATOM 629 C CA . HIS A 1 84 ? -22.520 -17.726 -10.208 1.00 28.06 84 HIS A CA 1
ATOM 630 C C . HIS A 1 84 ? -23.014 -17.883 -8.768 1.00 28.89 84 HIS A C 1
ATOM 631 O O . HIS A 1 84 ? -23.998 -18.617 -8.513 1.00 25.07 84 HIS A O 1
ATOM 638 N N . PHE A 1 85 ? -22.336 -17.240 -7.806 1.00 27.86 85 PHE A N 1
ATOM 639 C CA . PHE A 1 85 ? -22.748 -17.371 -6.403 1.00 29.02 85 PHE A CA 1
ATOM 640 C C . PHE A 1 85 ? -24.106 -16.716 -6.062 1.00 28.80 85 PHE A C 1
ATOM 641 O O . PHE A 1 85 ? -24.672 -17.050 -5.045 1.00 28.58 85 PHE A O 1
ATOM 649 N N . GLY A 1 86 ? -24.580 -15.792 -6.896 1.00 28.93 86 GLY A N 1
ATOM 650 C CA . GLY A 1 86 ? -25.986 -15.285 -6.764 1.00 29.88 86 GLY A CA 1
ATOM 651 C C . GLY A 1 86 ? -26.938 -16.477 -6.981 1.00 28.71 86 GLY A C 1
ATOM 652 O O . GLY A 1 86 ? -27.842 -16.724 -6.214 1.00 28.53 86 GLY A O 1
ATOM 653 N N . HIS A 1 87 ? -26.692 -17.255 -8.024 1.00 28.24 87 HIS A N 1
ATOM 654 C CA . HIS A 1 87 ? -27.542 -18.394 -8.324 1.00 28.40 87 HIS A CA 1
ATOM 655 C C . HIS A 1 87 ? -27.361 -19.422 -7.235 1.00 28.64 87 HIS A C 1
ATOM 656 O O . HIS A 1 87 ? -28.341 -20.071 -6.790 1.00 27.01 87 HIS A O 1
ATOM 663 N N . LYS A 1 88 ? -26.120 -19.618 -6.746 1.00 26.34 88 LYS A N 1
ATOM 664 C CA . LYS A 1 88 ? -25.941 -20.635 -5.731 1.00 25.99 88 LYS A CA 1
ATOM 665 C C . LYS A 1 88 ? -26.787 -20.391 -4.485 1.00 26.94 88 LYS A C 1
ATOM 666 O O . LYS A 1 88 ? -27.216 -21.373 -3.837 1.00 28.47 88 LYS A O 1
ATOM 672 N N . LEU A 1 89 ? -26.921 -19.119 -4.099 1.00 26.23 89 LEU A N 1
ATOM 673 C CA . LEU A 1 89 ? -27.715 -18.797 -2.894 1.00 27.61 89 LEU A CA 1
ATOM 674 C C . LEU A 1 89 ? -29.141 -19.305 -3.059 1.00 26.93 89 LEU A C 1
ATOM 675 O O . LEU A 1 89 ? -29.751 -19.821 -2.093 1.00 27.43 89 LEU A O 1
ATOM 680 N N . THR A 1 90 ? -29.722 -19.149 -4.252 1.00 26.87 90 THR A N 1
ATOM 681 C CA . THR A 1 90 ? -31.069 -19.675 -4.453 1.00 26.26 90 THR A CA 1
ATOM 682 C C . THR A 1 90 ? -31.080 -21.201 -4.358 1.00 27.18 90 THR A C 1
ATOM 683 O O . THR A 1 90 ? -31.936 -21.749 -3.661 1.00 26.73 90 THR A O 1
ATOM 687 N N . VAL A 1 91 ? -30.131 -21.888 -5.038 1.00 26.57 91 VAL A N 1
ATOM 688 C CA . VAL A 1 91 ? -30.125 -23.368 -5.040 1.00 26.05 91 VAL A CA 1
ATOM 689 C C . VAL A 1 91 ? -29.879 -23.911 -3.658 1.00 27.15 91 VAL A C 1
ATOM 690 O O . VAL A 1 91 ? -30.397 -24.965 -3.279 1.00 26.79 91 VAL A O 1
ATOM 694 N N . ASP A 1 92 ? -29.010 -23.229 -2.903 1.00 26.78 92 ASP A N 1
ATOM 695 C CA . ASP A 1 92 ? -28.771 -23.679 -1.533 1.00 29.10 92 ASP A CA 1
ATOM 696 C C . ASP A 1 92 ? -30.084 -23.685 -0.733 1.00 28.51 92 ASP A C 1
ATOM 697 O O . ASP A 1 92 ? -30.296 -24.575 0.058 1.00 26.87 92 ASP A O 1
ATOM 702 N N . GLN A 1 93 ? -30.926 -22.666 -0.917 1.00 27.93 93 GLN A N 1
ATOM 703 C CA . GLN A 1 93 ? -32.276 -22.664 -0.240 1.00 28.58 93 GLN A CA 1
ATOM 704 C C . GLN A 1 93 ? -33.153 -23.817 -0.793 1.00 28.87 93 GLN A C 1
ATOM 705 O O . GLN A 1 93 ? -33.824 -24.457 -0.061 1.00 29.19 93 GLN A O 1
ATOM 711 N N . LEU A 1 94 ? -33.134 -24.095 -2.097 1.00 27.51 94 LEU A N 1
ATOM 712 C CA . LEU A 1 94 ? -33.804 -25.332 -2.563 1.00 27.61 94 LEU A CA 1
ATOM 713 C C . LEU A 1 94 ? -33.321 -26.612 -1.969 1.00 28.45 94 LEU A C 1
ATOM 714 O O . LEU A 1 94 ? -34.146 -27.495 -1.649 1.00 28.36 94 LEU A O 1
ATOM 719 N N . ILE A 1 95 ? -31.988 -26.756 -1.819 1.00 26.74 95 ILE A N 1
ATOM 720 C CA . ILE A 1 95 ? -31.457 -28.031 -1.289 1.00 27.86 95 ILE A CA 1
ATOM 721 C C . ILE A 1 95 ? -31.868 -28.184 0.147 1.00 27.36 95 ILE A C 1
ATOM 722 O O . ILE A 1 95 ? -32.274 -29.240 0.585 1.00 28.07 95 ILE A O 1
ATOM 727 N N . TYR A 1 96 ? -31.772 -27.131 0.910 1.00 27.75 96 TYR A N 1
ATOM 728 C CA . TYR A 1 96 ? -32.255 -27.246 2.296 1.00 29.97 96 TYR A CA 1
ATOM 729 C C . TYR A 1 96 ? -33.735 -27.752 2.319 1.00 30.89 96 TYR A C 1
ATOM 730 O O . TYR A 1 96 ? -34.105 -28.700 3.022 1.00 30.15 96 TYR A O 1
ATOM 739 N N . LEU A 1 97 ? -34.598 -27.063 1.571 1.00 30.68 97 LEU A N 1
ATOM 740 C CA . LEU A 1 97 ? -35.998 -27.464 1.586 1.00 29.41 97 LEU A CA 1
ATOM 741 C C . LEU A 1 97 ? -36.119 -28.880 1.061 1.00 28.22 97 LEU A C 1
ATOM 742 O O . LEU A 1 97 ? -36.876 -29.622 1.607 1.00 30.00 97 LEU A O 1
ATOM 747 N N . GLN A 1 98 ? -35.377 -29.266 0.022 1.00 28.53 98 GLN A N 1
ATOM 748 C CA . GLN A 1 98 ? -35.518 -30.620 -0.492 1.00 29.17 98 GLN A CA 1
ATOM 749 C C . GLN A 1 98 ? -35.142 -31.664 0.583 1.00 31.58 98 GLN A C 1
ATOM 750 O O . GLN A 1 98 ? -35.845 -32.681 0.732 1.00 32.01 98 GLN A O 1
ATOM 756 N N . LYS A 1 99 ? -34.015 -31.461 1.270 1.00 31.48 99 LYS A N 1
ATOM 757 C CA . LYS A 1 99 ? -33.669 -32.417 2.346 1.00 33.68 99 LYS A CA 1
ATOM 758 C C . LYS A 1 99 ? -34.734 -32.436 3.447 1.00 33.77 99 LYS A C 1
ATOM 759 O O . LYS A 1 99 ? -34.747 -33.356 4.218 1.00 33.85 99 LYS A O 1
ATOM 765 N N . ASN A 1 100 ? -35.495 -31.357 3.617 1.00 33.95 100 ASN A N 1
ATOM 766 C CA . ASN A 1 100 ? -36.593 -31.372 4.648 1.00 34.83 100 ASN A CA 1
ATOM 767 C C . ASN A 1 100 ? -37.961 -31.770 4.052 1.00 35.33 100 ASN A C 1
ATOM 768 O O . ASN A 1 100 ? -38.995 -31.549 4.633 1.00 36.94 100 ASN A O 1
ATOM 773 N N . GLY A 1 101 ? -37.946 -32.459 2.930 1.00 35.39 101 GLY A N 1
ATOM 774 C CA . GLY A 1 101 ? -39.170 -33.044 2.438 1.00 35.07 101 GLY A CA 1
ATOM 775 C C . GLY A 1 101 ? -39.901 -32.256 1.336 1.00 33.40 101 GLY A C 1
ATOM 776 O O . GLY A 1 101 ? -40.892 -32.785 0.779 1.00 35.30 101 GLY A O 1
ATOM 777 N N . PHE A 1 102 ? -39.459 -31.040 0.952 1.00 31.61 102 PHE A N 1
ATOM 778 C CA . PHE A 1 102 ? -40.218 -30.285 -0.108 1.00 28.51 102 PHE A CA 1
ATOM 779 C C . PHE A 1 102 ? -40.005 -30.873 -1.461 1.00 29.39 102 PHE A C 1
ATOM 780 O O . PHE A 1 102 ? -38.845 -31.232 -1.797 1.00 28.05 102 PHE A O 1
ATOM 788 N N . LYS A 1 103 ? -41.067 -30.902 -2.310 1.00 26.86 103 LYS A N 1
ATOM 789 C CA . LYS A 1 103 ? -40.876 -31.221 -3.713 1.00 27.81 103 LYS A CA 1
ATOM 790 C C . LYS A 1 103 ? -40.269 -29.962 -4.367 1.00 27.27 103 LYS A C 1
ATOM 791 O O . LYS A 1 103 ? -40.801 -28.872 -4.237 1.00 30.18 103 LYS A O 1
ATOM 797 N N . VAL A 1 104 ? -39.185 -30.099 -5.104 1.00 27.28 104 VAL A N 1
ATOM 798 C CA . VAL A 1 104 ? -38.588 -28.947 -5.758 1.00 27.69 104 VAL A CA 1
ATOM 799 C C . VAL A 1 104 ? -38.921 -28.951 -7.256 1.00 26.64 104 VAL A C 1
ATOM 800 O O . VAL A 1 104 ? -38.775 -29.979 -7.946 1.00 27.95 104 VAL A O 1
ATOM 804 N N . PHE A 1 105 ? -39.346 -27.775 -7.738 1.00 24.90 105 PHE A N 1
ATOM 805 C CA . PHE A 1 105 ? -39.587 -27.543 -9.139 1.00 25.84 105 PHE A CA 1
ATOM 806 C C . PHE A 1 105 ? -38.626 -26.461 -9.555 1.00 24.41 105 PHE A C 1
ATOM 807 O O . PHE A 1 105 ? -38.533 -25.414 -8.912 1.00 22.89 105 PHE A O 1
ATOM 815 N N . VAL A 1 106 ? -37.971 -26.685 -10.684 1.00 26.17 106 VAL A N 1
ATOM 816 C CA . VAL A 1 106 ? -37.063 -25.696 -11.242 1.00 27.03 106 VAL A CA 1
ATOM 817 C C . VAL A 1 106 ? -37.487 -25.385 -12.666 1.00 27.42 106 VAL A C 1
ATOM 818 O O . VAL A 1 106 ? -37.437 -26.253 -13.553 1.00 26.01 106 VAL A O 1
ATOM 822 N N . ALA A 1 107 ? -37.911 -24.145 -12.898 1.00 25.52 107 ALA A N 1
ATOM 823 C CA . ALA A 1 107 ? -38.311 -23.772 -14.245 1.00 25.56 107 ALA A CA 1
ATOM 824 C C . ALA A 1 107 ? -37.092 -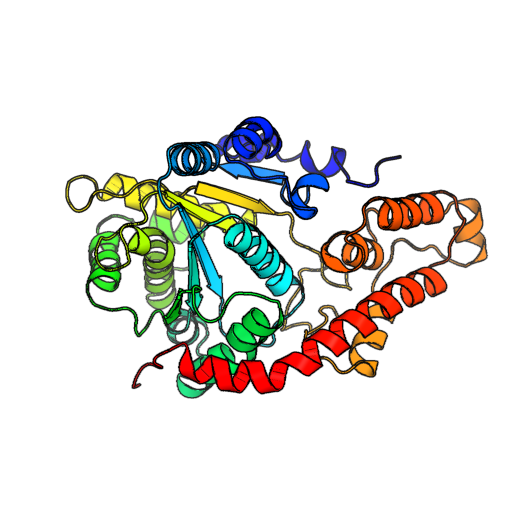23.163 -14.963 1.00 26.61 107 ALA A C 1
ATOM 825 O O . ALA A 1 107 ? -36.377 -22.329 -14.388 1.00 28.14 107 ALA A O 1
ATOM 827 N N . ILE A 1 108 ? -36.885 -23.575 -16.211 1.00 25.47 108 ILE A N 1
ATOM 828 C CA . ILE A 1 108 ? -35.994 -22.906 -17.130 1.00 24.77 108 ILE A CA 1
ATOM 829 C C . ILE A 1 108 ? -36.750 -21.954 -18.006 1.00 25.38 108 ILE A C 1
ATOM 830 O O . ILE A 1 108 ? -37.603 -22.358 -18.832 1.00 24.35 108 ILE A O 1
ATOM 835 N N . ALA A 1 109 ? -36.423 -20.660 -17.870 1.00 24.92 109 ALA A N 1
ATOM 836 C CA . ALA A 1 109 ? -37.084 -19.595 -18.644 1.00 25.14 109 ALA A CA 1
ATOM 837 C C . ALA A 1 109 ? -36.667 -19.435 -20.057 1.00 26.02 109 ALA A C 1
ATOM 838 O O . ALA A 1 109 ? -36.314 -18.336 -20.449 1.00 26.26 109 ALA A O 1
ATOM 840 N N . ASP A 1 110 ? -36.692 -20.536 -20.866 1.00 25.08 110 ASP A N 1
ATOM 841 C CA . ASP A 1 110 ? -36.224 -20.462 -22.237 1.00 27.02 110 ASP A CA 1
ATOM 842 C C . ASP A 1 110 ? -37.157 -19.720 -23.188 1.00 26.21 110 ASP A C 1
ATOM 843 O O . ASP A 1 110 ? -36.701 -19.198 -24.205 1.00 27.90 110 ASP A O 1
ATOM 848 N N . ALA A 1 111 ? -38.476 -19.627 -22.872 1.00 26.86 111 ALA A N 1
ATOM 849 C CA . ALA A 1 111 ? -39.369 -18.831 -23.675 1.00 27.29 111 ALA A CA 1
ATOM 850 C C . ALA A 1 111 ? -39.007 -17.306 -23.513 1.00 27.43 111 ALA A C 1
ATOM 851 O O . ALA A 1 111 ? -38.842 -16.541 -24.498 1.00 29.53 111 ALA A O 1
ATOM 853 N N . GLU A 1 112 ? -38.825 -16.895 -22.277 1.00 26.69 112 GLU A N 1
ATOM 854 C CA . GLU A 1 112 ? -38.408 -15.511 -22.023 1.00 27.54 112 GLU A CA 1
ATOM 855 C C . GLU A 1 112 ? -37.033 -15.229 -22.639 1.00 27.51 112 GLU A C 1
ATOM 856 O O . GLU A 1 112 ? -36.810 -14.132 -23.234 1.00 29.02 112 GLU A O 1
ATOM 862 N N . ALA A 1 113 ? -36.121 -16.190 -22.504 1.00 28.71 113 ALA A N 1
ATOM 863 C CA . ALA A 1 113 ? -34.756 -16.061 -23.082 1.00 28.98 113 ALA A CA 1
ATOM 864 C C . ALA A 1 113 ? -34.854 -15.769 -24.581 1.00 29.36 113 ALA A C 1
ATOM 865 O O . ALA A 1 113 ? -34.175 -14.865 -25.120 1.00 30.18 113 ALA A O 1
ATOM 867 N N . PHE A 1 114 ? -35.726 -16.512 -25.276 1.00 28.78 114 PHE A N 1
ATOM 868 C CA . PHE A 1 114 ? -35.891 -16.321 -26.703 1.00 29.46 114 PHE A CA 1
ATOM 869 C C . PHE A 1 114 ? -36.553 -14.969 -26.990 1.00 30.33 114 PHE A C 1
ATOM 870 O O . PHE A 1 114 ? -36.032 -14.148 -27.770 1.00 30.07 114 PHE A O 1
ATOM 878 N N . ALA A 1 115 ? -37.722 -14.748 -26.396 1.00 31.32 115 ALA A N 1
ATOM 879 C CA . ALA A 1 115 ? -38.612 -13.656 -26.837 1.00 31.18 115 ALA A CA 1
ATOM 880 C C . ALA A 1 115 ? -38.170 -12.287 -26.294 1.00 32.99 115 ALA A C 1
ATOM 881 O O . ALA A 1 115 ? -38.278 -11.272 -26.991 1.00 34.40 115 ALA A O 1
ATOM 883 N N . VAL A 1 116 ? -37.682 -12.236 -25.068 1.00 34.37 116 VAL A N 1
ATOM 884 C CA . VAL A 1 116 ? -37.296 -10.946 -24.472 1.00 36.34 116 VAL A CA 1
ATOM 885 C C . VAL A 1 116 ? -35.775 -10.795 -24.741 1.00 39.07 116 VAL A C 1
ATOM 886 O O . VAL A 1 116 ? -35.322 -9.729 -25.206 1.00 39.39 116 VAL A O 1
ATOM 890 N N . ARG A 1 117 ? -34.983 -11.808 -24.445 1.00 37.41 117 ARG A N 1
ATOM 891 C CA . ARG A 1 117 ? -33.497 -11.548 -24.462 1.00 40.03 117 ARG A CA 1
ATOM 892 C C . ARG A 1 117 ? -32.845 -11.892 -25.774 1.00 40.19 117 ARG A C 1
ATOM 893 O O . ARG A 1 117 ? -31.642 -11.731 -25.922 1.00 40.33 117 ARG A O 1
ATOM 901 N N . ARG A 1 118 ? -33.631 -12.449 -26.698 1.00 39.31 118 ARG A N 1
ATOM 902 C CA . ARG A 1 118 ? -33.173 -12.742 -28.045 1.00 40.37 118 ARG A CA 1
ATOM 903 C C . ARG A 1 118 ? -32.090 -13.787 -28.026 1.00 38.51 118 ARG A C 1
ATOM 904 O O . ARG A 1 118 ? -31.178 -13.753 -28.826 1.00 38.31 118 ARG A O 1
ATOM 912 N N . ILE A 1 119 ? -32.186 -14.727 -27.107 1.00 37.04 119 ILE A N 1
ATOM 913 C CA . ILE A 1 119 ? -31.246 -15.839 -27.054 1.00 35.87 119 ILE A CA 1
ATOM 914 C C . ILE A 1 119 ? -31.748 -17.013 -27.899 1.00 37.33 119 ILE A C 1
ATOM 915 O O . ILE A 1 119 ? -32.887 -17.494 -27.695 1.00 36.73 119 ILE A O 1
ATOM 920 N N . GLY A 1 120 ? -30.897 -17.492 -28.810 1.00 35.81 120 GLY A N 1
ATOM 921 C CA . GLY A 1 120 ? -31.241 -18.653 -29.666 1.00 34.59 120 GLY A CA 1
ATOM 922 C C . GLY A 1 120 ? -31.717 -19.909 -28.968 1.00 34.93 120 GLY A C 1
ATOM 923 O O . GLY A 1 120 ? -31.338 -20.201 -27.809 1.00 34.51 120 GLY A O 1
ATOM 924 N N . ARG A 1 121 ? -32.517 -20.718 -29.683 1.00 34.20 121 ARG A N 1
ATOM 925 C CA . ARG A 1 121 ? -33.102 -21.930 -29.106 1.00 32.46 121 ARG A CA 1
ATOM 926 C C . ARG A 1 121 ? -32.020 -22.896 -28.722 1.00 33.82 121 ARG A C 1
ATOM 927 O O . ARG A 1 121 ? -32.006 -23.436 -27.612 1.00 31.99 121 ARG A O 1
ATOM 935 N N . GLU A 1 122 ? -31.106 -23.169 -29.643 1.00 34.94 122 GLU A N 1
ATOM 936 C CA . GLU A 1 122 ? -30.124 -24.233 -29.370 1.00 34.42 122 GLU A CA 1
ATOM 937 C C . GLU A 1 122 ? -29.235 -23.828 -28.149 1.00 32.62 122 GLU A C 1
ATOM 938 O O . GLU A 1 122 ? -28.988 -24.674 -27.253 1.00 30.59 122 GLU A O 1
ATOM 944 N N . GLU A 1 123 ? -28.841 -22.561 -28.129 1.00 32.49 123 GLU A N 1
ATOM 945 C CA . GLU A 1 123 ? -27.955 -22.045 -27.085 1.00 35.04 123 GLU A CA 1
ATOM 946 C C . GLU A 1 123 ? -28.673 -21.990 -25.694 1.00 33.53 123 GLU A C 1
ATOM 947 O O . GLU A 1 123 ? -28.125 -22.484 -24.689 1.00 33.90 123 GLU A O 1
ATOM 953 N N . ALA A 1 124 ? -29.909 -21.474 -25.649 1.00 30.45 124 ALA A N 1
ATOM 954 C CA . ALA A 1 124 ? -30.686 -21.489 -24.386 1.00 30.55 124 ALA A CA 1
ATOM 955 C C . ALA A 1 124 ? -30.755 -22.843 -23.797 1.00 31.13 124 ALA A C 1
ATOM 956 O O . ALA A 1 124 ? -30.599 -22.964 -22.583 1.00 31.08 124 ALA A O 1
ATOM 958 N N . VAL A 1 125 ? -30.993 -23.870 -24.636 1.00 29.88 125 VAL A N 1
ATOM 959 C CA . VAL A 1 125 ? -31.166 -25.231 -24.154 1.00 29.75 125 VAL A CA 1
ATOM 960 C C . VAL A 1 125 ? -29.851 -25.790 -23.624 1.00 31.44 125 VAL A C 1
ATOM 961 O O . VAL A 1 125 ? -29.804 -26.457 -22.547 1.00 29.28 125 VAL A O 1
ATOM 965 N N . ARG A 1 126 ? -28.784 -25.559 -24.386 1.00 29.29 126 ARG A N 1
ATOM 966 C CA . ARG A 1 126 ? -27.447 -25.973 -23.998 1.00 29.80 126 ARG A CA 1
ATOM 967 C C . ARG A 1 126 ? -27.107 -25.416 -22.630 1.00 27.79 126 ARG A C 1
ATOM 968 O O . ARG A 1 126 ? -26.848 -26.161 -21.682 1.00 30.37 126 ARG A O 1
ATOM 983 N N . ILE A 1 127 ? -27.124 -24.091 -22.538 1.00 29.43 127 ILE A N 1
ATOM 984 C CA . ILE A 1 127 ? -26.799 -23.374 -21.293 1.00 29.22 127 ILE A CA 1
ATOM 985 C C . ILE A 1 127 ? -27.673 -23.872 -20.163 1.00 30.15 127 ILE A C 1
ATOM 986 O O . ILE A 1 127 ? -27.213 -24.145 -19.044 1.00 28.52 127 ILE A O 1
ATOM 991 N N . ALA A 1 128 ? -28.976 -24.075 -20.431 1.00 28.37 128 ALA A N 1
ATOM 992 C CA . ALA A 1 128 ? -29.838 -24.536 -19.331 1.00 27.08 128 ALA A CA 1
ATOM 993 C C . ALA A 1 128 ? -29.382 -25.864 -18.812 1.00 27.27 128 ALA A C 1
ATOM 994 O O . ALA A 1 128 ? -29.324 -26.109 -17.593 1.00 27.65 128 ALA A O 1
ATOM 996 N N . VAL A 1 129 ? -29.003 -26.771 -19.718 1.00 26.97 129 VAL A N 1
ATOM 997 C CA . VAL A 1 129 ? -28.655 -28.099 -19.189 1.00 28.54 129 VAL A CA 1
ATOM 998 C C . VAL A 1 129 ? -27.206 -28.131 -18.574 1.00 27.82 129 VAL A C 1
ATOM 999 O O . VAL A 1 129 ? -26.976 -28.639 -17.468 1.00 28.14 129 VAL A O 1
ATOM 1003 N N . GLU A 1 130 ? -26.260 -27.579 -19.297 1.00 31.18 130 GLU A N 1
ATOM 1004 C CA . GLU A 1 130 ? -24.811 -27.758 -18.961 1.00 32.52 130 GLU A CA 1
ATOM 1005 C C . GLU A 1 130 ? -24.281 -26.699 -18.032 1.00 33.80 130 GLU A C 1
ATOM 1006 O O . GLU A 1 130 ? -23.288 -26.928 -17.350 1.00 33.92 130 GLU A O 1
ATOM 1012 N N . GLU A 1 131 ? -24.895 -25.506 -18.044 1.00 32.01 131 GLU A N 1
ATOM 1013 C CA . GLU A 1 131 ? -24.534 -24.463 -17.122 1.00 31.43 131 GLU A CA 1
ATOM 1014 C C . GLU A 1 131 ? -25.494 -24.396 -15.904 1.00 32.61 131 GLU A C 1
ATOM 1015 O O . GLU A 1 131 ? -25.041 -24.208 -14.787 1.00 32.78 131 GLU A O 1
ATOM 1021 N N . TYR A 1 132 ? -26.793 -24.548 -16.080 1.00 29.38 132 TYR A N 1
ATOM 1022 C CA . TYR A 1 132 ? -27.658 -24.378 -14.955 1.00 28.04 132 TYR A CA 1
ATOM 1023 C C . TYR A 1 132 ? -27.957 -25.730 -14.322 1.00 28.40 132 TYR A C 1
ATOM 1024 O O . TYR A 1 132 ? -27.623 -25.936 -13.147 1.00 28.37 132 TYR A O 1
ATOM 1033 N N . ILE A 1 133 ? -28.645 -26.636 -15.055 1.00 27.47 133 ILE A N 1
ATOM 1034 C CA . ILE A 1 133 ? -29.042 -27.876 -14.386 1.00 28.73 133 ILE A CA 1
ATOM 1035 C C . ILE A 1 133 ? -27.793 -28.634 -13.842 1.00 28.49 133 ILE A C 1
ATOM 1036 O O . ILE A 1 133 ? -27.823 -29.162 -12.722 1.00 28.67 133 ILE A O 1
ATOM 1041 N N . ALA A 1 134 ? -26.750 -28.723 -14.665 1.00 29.28 134 ALA A N 1
ATOM 1042 C CA . ALA A 1 134 ? -25.587 -29.504 -14.235 1.00 29.95 134 ALA A CA 1
ATOM 1043 C C . ALA A 1 134 ? -24.957 -28.876 -12.995 1.00 27.58 134 ALA A C 1
ATOM 1044 O O . ALA A 1 134 ? -24.632 -29.595 -12.089 1.00 29.21 134 ALA A O 1
ATOM 1046 N N . ASN A 1 135 ? -24.853 -27.546 -12.917 1.00 27.77 135 ASN A N 1
ATOM 1047 C CA . ASN A 1 135 ? -24.324 -26.941 -11.661 1.00 27.26 135 ASN A CA 1
ATOM 1048 C C . ASN A 1 135 ? -25.229 -27.151 -10.463 1.00 28.26 135 ASN A C 1
ATOM 1049 O O . ASN A 1 135 ? -24.790 -27.357 -9.347 1.00 27.66 135 ASN A O 1
ATOM 1054 N N . MET A 1 136 ? -26.537 -27.127 -10.681 1.00 26.66 136 MET A N 1
ATOM 1055 C CA . MET A 1 136 ? -27.451 -27.407 -9.580 1.00 26.99 136 MET A CA 1
ATOM 1056 C C . MET A 1 136 ? -27.308 -28.836 -9.020 1.00 26.59 136 MET A C 1
ATOM 1057 O O . MET A 1 136 ? -27.309 -29.067 -7.825 1.00 26.98 136 MET A O 1
ATOM 1062 N N . ILE A 1 137 ? -27.164 -29.799 -9.907 1.00 29.03 137 ILE A N 1
ATOM 1063 C CA . ILE A 1 137 ? -26.967 -31.192 -9.486 1.00 30.51 137 ILE A CA 1
ATOM 1064 C C . ILE A 1 137 ? -25.618 -31.341 -8.690 1.00 30.72 137 ILE A C 1
ATOM 1065 O O . ILE A 1 137 ? -25.560 -32.028 -7.674 1.00 31.93 137 ILE A O 1
ATOM 1070 N N . ALA A 1 138 ? -24.579 -30.699 -9.208 1.00 31.06 138 ALA A N 1
ATOM 1071 C CA . ALA A 1 138 ? -23.228 -30.788 -8.605 1.00 32.87 138 ALA A CA 1
ATOM 1072 C C . ALA A 1 138 ? -23.239 -30.109 -7.221 1.00 32.87 138 ALA A C 1
ATOM 1073 O O . ALA A 1 138 ? -22.432 -30.480 -6.313 1.00 33.05 138 ALA A O 1
ATOM 1075 N N . LEU A 1 139 ? -24.142 -29.123 -7.046 1.00 31.06 139 LEU A N 1
ATOM 1076 C CA . LEU A 1 139 ? -24.342 -28.526 -5.733 1.00 31.08 139 LEU A CA 1
ATOM 1077 C C . LEU A 1 139 ? -25.033 -29.393 -4.734 1.00 31.38 139 LEU A C 1
ATOM 1078 O O . LEU A 1 139 ? -24.914 -29.131 -3.554 1.00 30.90 139 LEU A O 1
ATOM 1083 N N . GLY A 1 140 ? -25.844 -30.353 -5.181 1.00 31.25 140 GLY A N 1
ATOM 1084 C CA . GLY A 1 140 ? -26.462 -31.302 -4.297 1.00 33.25 140 GLY A CA 1
ATOM 1085 C C . GLY A 1 140 ? -27.971 -31.423 -4.485 1.00 33.70 140 GLY A C 1
ATOM 1086 O O . GLY A 1 140 ? -28.635 -32.077 -3.698 1.00 34.70 140 GLY A O 1
ATOM 1087 N N . LEU A 1 141 ? -28.516 -30.723 -5.483 1.00 33.04 141 LEU A N 1
ATOM 1088 C CA . LEU A 1 141 ? -29.941 -30.863 -5.801 1.00 31.51 141 LEU A CA 1
ATOM 1089 C C . LEU A 1 141 ? -30.151 -32.279 -6.361 1.00 31.81 141 LEU A C 1
ATOM 1090 O O . LEU A 1 141 ? -29.336 -32.768 -7.140 1.00 31.20 141 LEU A O 1
ATOM 1095 N N . ASP A 1 142 ? -31.135 -32.989 -5.869 1.00 30.25 142 ASP A N 1
ATOM 1096 C CA . ASP A 1 142 ? -31.290 -34.403 -6.211 1.00 33.39 142 ASP A CA 1
ATOM 1097 C C . ASP A 1 142 ? -31.757 -34.622 -7.672 1.00 36.68 142 ASP A C 1
ATOM 1098 O O . ASP A 1 142 ? -32.848 -34.140 -8.041 1.00 37.44 142 ASP A O 1
ATOM 1103 N N . PRO A 1 143 ? -30.976 -35.343 -8.500 1.00 38.10 143 PRO A N 1
ATOM 1104 C CA . PRO A 1 143 ? -31.393 -35.522 -9.924 1.00 39.93 143 PRO A CA 1
ATOM 1105 C C . PRO A 1 143 ? -32.679 -36.313 -10.113 1.00 40.82 143 PRO A C 1
ATOM 1106 O O . PRO A 1 143 ? -33.306 -36.146 -11.134 1.00 42.52 143 PRO A O 1
ATOM 1110 N N . LYS A 1 144 ? -33.030 -37.178 -9.170 1.00 41.28 144 LYS A N 1
ATOM 1111 C CA . LYS A 1 144 ? -34.178 -38.061 -9.293 1.00 43.56 144 LYS A CA 1
ATOM 1112 C C . LYS A 1 144 ? -35.451 -37.291 -8.935 1.00 42.44 144 LYS A C 1
ATOM 1113 O O . LYS A 1 144 ? -36.426 -37.324 -9.718 1.00 43.69 144 LYS A O 1
ATOM 1119 N N . ASP A 1 145 ? -35.448 -36.600 -7.803 1.00 36.77 145 ASP A N 1
ATOM 1120 C CA . ASP A 1 145 ? -36.714 -36.076 -7.285 1.00 37.63 145 ASP A CA 1
ATOM 1121 C C . ASP A 1 145 ? -36.964 -34.602 -7.640 1.00 33.85 145 ASP A C 1
ATOM 1122 O O . ASP A 1 145 ? -38.054 -34.115 -7.350 1.00 33.84 145 ASP A O 1
ATOM 1127 N N . THR A 1 146 ? -35.986 -33.912 -8.242 1.00 30.84 146 THR A N 1
ATOM 1128 C CA . THR A 1 146 ? -36.146 -32.516 -8.597 1.00 29.47 146 THR A CA 1
ATOM 1129 C C . THR A 1 146 ? -36.901 -32.527 -9.922 1.00 30.18 146 THR A C 1
ATOM 1130 O O . THR A 1 146 ? -36.573 -33.293 -10.825 1.00 30.40 146 THR A O 1
ATOM 1134 N N . GLU A 1 147 ? -37.894 -31.651 -10.080 1.00 29.86 147 GLU A N 1
ATOM 1135 C CA . GLU A 1 147 ? -38.595 -31.620 -11.399 1.00 27.25 147 GLU A CA 1
ATOM 1136 C C . GLU A 1 147 ? -38.132 -30.419 -12.187 1.00 27.15 147 GLU A C 1
ATOM 1137 O O . GLU A 1 147 ? -38.544 -29.275 -11.895 1.00 27.67 147 GLU A O 1
ATOM 1143 N N . PHE A 1 148 ? -37.245 -30.615 -13.158 1.00 26.49 148 PHE A N 1
ATOM 1144 C CA . PHE A 1 148 ? -36.777 -29.503 -14.004 1.00 27.64 148 PHE A CA 1
ATOM 1145 C C . PHE A 1 148 ? -37.685 -29.480 -15.239 1.00 27.42 148 PHE A C 1
ATOM 1146 O O . PHE A 1 148 ? -38.020 -30.558 -15.741 1.00 27.35 148 PHE A O 1
ATOM 1154 N N . TYR A 1 149 ? -37.937 -28.271 -15.810 1.00 25.48 149 TYR A N 1
ATOM 1155 C CA . TYR A 1 149 ? -38.692 -28.202 -17.036 1.00 25.09 149 TYR A CA 1
ATOM 1156 C C . TYR A 1 149 ? -38.409 -26.957 -17.766 1.00 24.82 149 TYR A C 1
ATOM 1157 O O . TYR A 1 149 ? -37.937 -25.945 -17.139 1.00 24.53 149 TYR A O 1
ATOM 1166 N N . PHE A 1 150 ? -38.770 -26.962 -19.060 1.00 24.92 150 PHE A N 1
ATOM 1167 C CA . PHE A 1 150 ? -38.632 -25.790 -19.929 1.00 25.90 150 PHE A CA 1
ATOM 1168 C C . PHE A 1 150 ? -40.030 -25.177 -20.105 1.00 25.97 150 PHE A C 1
ATOM 1169 O O . PHE A 1 150 ? -40.992 -25.942 -20.287 1.00 25.81 150 PHE A O 1
ATOM 1177 N N . GLN A 1 151 ? -40.099 -23.855 -19.998 1.00 24.49 151 GLN A N 1
ATOM 1178 C CA . GLN A 1 151 ? -41.332 -23.092 -20.251 1.00 25.06 151 GLN A CA 1
ATOM 1179 C C . GLN A 1 151 ? -41.918 -23.478 -21.627 1.00 26.25 151 GLN A C 1
ATOM 1180 O O . GLN A 1 151 ? -43.131 -23.483 -21.756 1.00 26.21 151 GLN A O 1
ATOM 1186 N N . THR A 1 152 ? -41.083 -23.844 -22.584 1.00 25.95 152 THR A N 1
ATOM 1187 C CA . THR A 1 152 ? -41.579 -24.063 -23.923 1.00 26.64 152 THR A CA 1
ATOM 1188 C C . THR A 1 152 ? -41.895 -25.552 -24.089 1.00 26.88 152 THR A C 1
ATOM 1189 O O . THR A 1 152 ? -42.211 -25.991 -25.208 1.00 28.10 152 THR A O 1
ATOM 1193 N N . ASN A 1 153 ? -41.795 -26.322 -23.037 1.00 25.44 153 ASN A N 1
ATOM 1194 C CA . ASN A 1 153 ? -42.094 -27.758 -23.222 1.00 27.85 153 ASN A CA 1
ATOM 1195 C C . ASN A 1 153 ? -42.844 -28.345 -22.057 1.00 28.41 153 ASN A C 1
ATOM 1196 O O . ASN A 1 153 ? -42.531 -29.437 -21.561 1.00 31.20 153 ASN A O 1
ATOM 1201 N N . ARG A 1 154 ? -43.770 -27.591 -21.485 1.00 26.77 154 ARG A N 1
ATOM 1202 C CA . ARG A 1 154 ? -44.329 -28.008 -20.170 1.00 25.98 154 ARG A CA 1
ATOM 1203 C C . ARG A 1 154 ? -45.776 -28.604 -20.287 1.00 28.05 154 ARG A C 1
ATOM 1204 O O . ARG A 1 154 ? -46.221 -29.367 -19.434 1.00 29.17 154 ARG A O 1
ATOM 1212 N N . GLY A 1 155 ? -46.457 -28.286 -21.366 1.00 25.97 155 GLY A N 1
ATOM 1213 C CA . GLY A 1 155 ? -47.684 -29.035 -21.674 1.00 28.63 155 GLY A CA 1
ATOM 1214 C C . GLY A 1 155 ? -48.955 -28.201 -21.553 1.00 27.39 155 GLY A C 1
ATOM 1215 O O . GLY A 1 155 ? -48.986 -27.090 -21.012 1.00 24.34 155 GLY A O 1
ATOM 1216 N N . THR A 1 156 ? -50.057 -28.820 -21.991 1.00 28.38 156 THR A N 1
ATOM 1217 C CA . THR A 1 156 ? -51.330 -28.113 -22.155 1.00 27.68 156 THR A CA 1
ATOM 1218 C C . THR A 1 156 ? -51.887 -27.419 -20.939 1.00 26.33 156 THR A C 1
ATOM 1219 O O . THR A 1 156 ? -52.263 -26.264 -21.039 1.00 26.52 156 THR A O 1
ATOM 1223 N N . PRO A 1 157 ? -51.977 -28.112 -19.797 1.00 27.62 157 PRO A N 1
ATOM 1224 C CA . PRO A 1 157 ? -52.629 -27.429 -18.664 1.00 29.11 157 PRO A CA 1
ATOM 1225 C C . PRO A 1 157 ? -51.865 -26.153 -18.191 1.00 28.49 157 PRO A C 1
ATOM 1226 O O . PRO A 1 157 ? -52.482 -25.129 -17.754 1.00 27.57 157 PRO A O 1
ATOM 1230 N N . TYR A 1 158 ? -50.536 -26.192 -18.302 1.00 25.76 158 TYR A N 1
ATOM 1231 C CA . TYR A 1 158 ? -49.675 -25.057 -17.879 1.00 24.24 158 TYR A CA 1
ATOM 1232 C C . TYR A 1 158 ? -49.935 -23.946 -18.845 1.00 23.61 158 TYR A C 1
ATOM 1233 O O . TYR A 1 158 ? -50.107 -22.827 -18.514 1.00 23.37 158 TYR A O 1
ATOM 1242 N N . PHE A 1 159 ? -49.965 -24.247 -20.112 1.00 23.14 159 PHE A N 1
ATOM 1243 C CA . PHE A 1 159 ? -50.164 -23.176 -21.050 1.00 22.88 159 PHE A CA 1
ATOM 1244 C C . PHE A 1 159 ? -51.612 -22.645 -21.000 1.00 24.68 159 PHE A C 1
ATOM 1245 O O . PHE A 1 159 ? -51.832 -21.498 -21.218 1.00 26.33 159 PHE A O 1
ATOM 1260 N N . ARG A 1 160 ? -52.569 -23.496 -20.719 1.00 23.98 160 ARG A N 1
ATOM 1261 C CA . ARG A 1 160 ? -53.944 -22.983 -20.575 1.00 25.14 160 ARG A CA 1
ATOM 1262 C C . ARG A 1 160 ? -54.026 -21.925 -19.467 1.00 26.72 160 ARG A C 1
ATOM 1263 O O . ARG A 1 160 ? -54.777 -20.948 -19.569 1.00 26.93 160 ARG A O 1
ATOM 1271 N N . LEU A 1 161 ? -53.230 -22.053 -18.388 1.00 24.56 161 LEU A N 1
ATOM 1272 C CA . LEU A 1 161 ? -53.329 -21.000 -17.415 1.00 26.11 161 LEU A CA 1
ATOM 1273 C C . LEU A 1 161 ? -52.895 -19.675 -17.983 1.00 25.77 161 LEU A C 1
ATOM 1274 O O . LEU A 1 161 ? -53.417 -18.637 -17.572 1.00 24.52 161 LEU A O 1
ATOM 1279 N N 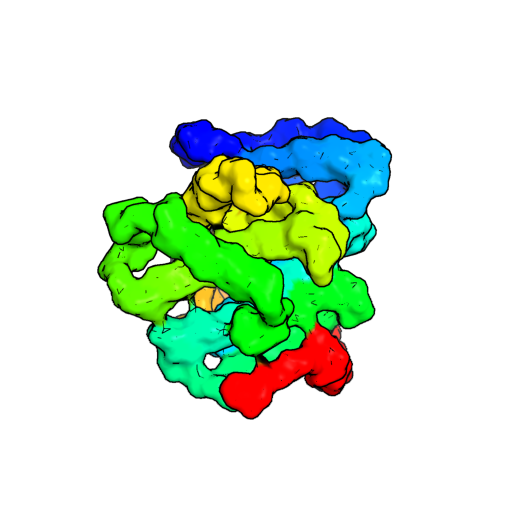. ILE A 1 162 ? -51.816 -19.718 -18.784 1.00 24.39 162 ILE A N 1
ATOM 1280 C CA . ILE A 1 162 ? -51.286 -18.514 -19.353 1.00 25.71 162 ILE A CA 1
ATOM 1281 C C . ILE A 1 162 ? -52.370 -17.887 -20.222 1.00 26.83 162 ILE A C 1
ATOM 1282 O O . ILE A 1 162 ? -52.598 -16.653 -20.159 1.00 26.83 162 ILE A O 1
ATOM 1287 N N . GLN A 1 163 ? -53.043 -18.714 -21.014 1.00 24.19 163 GLN A N 1
ATOM 1288 C CA . GLN A 1 163 ? -54.140 -18.174 -21.858 1.00 26.00 163 GLN A CA 1
ATOM 1289 C C . GLN A 1 163 ? -55.303 -17.559 -21.043 1.00 27.66 163 GLN A C 1
ATOM 1290 O O . GLN A 1 163 ? -55.793 -16.476 -21.353 1.00 28.49 163 GLN A O 1
ATOM 1296 N N . LEU A 1 164 ? -55.661 -18.197 -19.957 1.00 27.54 164 LEU A N 1
ATOM 1297 C CA . LEU A 1 164 ? -56.770 -17.705 -19.146 1.00 28.61 164 LEU A CA 1
ATOM 1298 C C . LEU A 1 164 ? -56.313 -16.533 -18.288 1.00 29.26 164 LEU A C 1
ATOM 1299 O O . LEU A 1 164 ? -57.108 -15.634 -18.085 1.00 30.49 164 LEU A O 1
ATOM 1304 N N . PHE A 1 165 ? -55.034 -16.509 -17.831 1.00 27.30 165 PHE A N 1
ATOM 1305 C CA . PHE A 1 165 ? -54.552 -15.374 -17.051 1.00 28.05 165 PHE A CA 1
ATOM 1306 C C . PHE A 1 165 ? -54.608 -14.096 -17.853 1.00 28.12 165 PHE A C 1
ATOM 1307 O O . PHE A 1 165 ? -54.759 -13.010 -17.246 1.00 30.38 165 PHE A O 1
ATOM 1315 N N . SER A 1 166 ? -54.415 -14.168 -19.178 1.00 27.28 166 SER A N 1
ATOM 1316 C CA . SER A 1 166 ? -54.380 -12.935 -19.987 1.00 29.89 166 SER A CA 1
ATOM 1317 C C . SER A 1 166 ? -55.684 -12.150 -19.928 1.00 31.39 166 SER A C 1
ATOM 1318 O O . SER A 1 166 ? -55.665 -10.920 -20.169 1.00 30.52 166 SER A O 1
ATOM 1321 N N . GLY A 1 167 ? -56.768 -12.808 -19.513 1.00 31.94 167 GLY A N 1
ATOM 1322 C CA . GLY A 1 167 ? -58.054 -12.096 -19.345 1.00 34.80 167 GLY A CA 1
ATOM 1323 C C . GLY A 1 167 ? -58.211 -11.427 -17.971 1.00 36.14 167 GLY A C 1
ATOM 1324 O O . GLY A 1 167 ? -59.159 -10.663 -17.757 1.00 36.60 167 GLY A O 1
ATOM 1325 N N . LYS A 1 168 ? -57.256 -11.649 -17.074 1.00 33.06 168 LYS A N 1
ATOM 1326 C CA . LYS A 1 168 ? -57.439 -11.226 -15.679 1.00 35.11 168 LYS A CA 1
ATOM 1327 C C . LYS A 1 168 ? -56.418 -10.227 -15.184 1.00 35.48 168 LYS A C 1
ATOM 1328 O O . LYS A 1 168 ? -56.226 -10.061 -14.001 1.00 38.27 168 LYS A O 1
ATOM 1334 N N . VAL A 1 169 ? -55.757 -9.555 -16.094 1.00 35.74 169 VAL A N 1
ATOM 1335 C CA . VAL A 1 169 ? -54.835 -8.533 -15.713 1.00 36.71 169 VAL A CA 1
ATOM 1336 C C . VAL A 1 169 ? -54.934 -7.420 -16.758 1.00 37.14 169 VAL A C 1
ATOM 1337 O O . VAL A 1 169 ? -55.196 -7.701 -17.927 1.00 36.25 169 VAL A O 1
ATOM 1341 N N . THR A 1 170 ? -54.752 -6.159 -16.341 1.00 37.21 170 THR A N 1
ATOM 1342 C CA . THR A 1 170 ? -54.752 -5.030 -17.295 1.00 38.14 170 THR A CA 1
ATOM 1343 C C . THR A 1 170 ? -53.334 -4.675 -17.770 1.00 37.37 170 THR A C 1
ATOM 1344 O O . THR A 1 170 ? -52.345 -5.025 -17.137 1.00 35.36 170 THR A O 1
ATOM 1348 N N . ALA A 1 17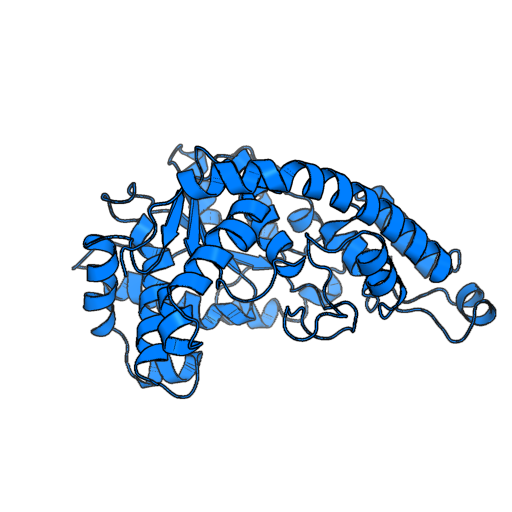1 ? -53.254 -3.955 -18.890 1.00 38.52 171 ALA A N 1
ATOM 1349 C CA . ALA A 1 171 ? -51.984 -3.405 -19.375 1.00 40.13 171 ALA A CA 1
ATOM 1350 C C . ALA A 1 171 ? -51.348 -2.514 -18.281 1.00 40.75 171 ALA A C 1
ATOM 1351 O O . ALA A 1 171 ? -50.151 -2.602 -18.022 1.00 40.09 171 ALA A O 1
ATOM 1353 N N . ALA A 1 172 ? -52.170 -1.716 -17.583 1.00 41.46 172 ALA A N 1
ATOM 1354 C CA . ALA A 1 172 ? -51.639 -0.789 -16.506 1.00 41.52 172 ALA A CA 1
ATOM 1355 C C . ALA A 1 172 ? -51.008 -1.582 -15.332 1.00 41.84 172 ALA A C 1
ATOM 1356 O O . ALA A 1 172 ? -49.931 -1.244 -14.827 1.00 41.27 172 ALA A O 1
ATOM 1358 N N . GLU A 1 173 ? -51.678 -2.645 -14.897 1.00 41.59 173 GLU A N 1
ATOM 1359 C CA . GLU A 1 173 ? -51.079 -3.506 -13.879 1.00 43.46 173 GLU A CA 1
ATOM 1360 C C . GLU A 1 173 ? -49.717 -4.044 -14.297 1.00 42.75 173 GLU A C 1
ATOM 1361 O O . GLU A 1 173 ? -48.765 -4.010 -13.537 1.00 43.12 173 GLU A O 1
ATOM 1367 N N . MET A 1 174 ? -49.625 -4.549 -15.512 1.00 43.73 174 MET A N 1
ATOM 1368 C CA . MET A 1 174 ? -48.364 -5.087 -15.953 1.00 45.22 174 MET A CA 1
ATOM 1369 C C . MET A 1 174 ? -47.319 -3.998 -16.112 1.00 46.63 174 MET A C 1
ATOM 1370 O O . MET A 1 174 ? -46.199 -4.150 -15.641 1.00 47.39 174 MET A O 1
ATOM 1375 N N . GLU A 1 175 ? -47.702 -2.892 -16.742 1.00 47.66 175 GLU A N 1
ATOM 1376 C CA . GLU A 1 175 ? -46.844 -1.716 -16.851 1.00 50.59 175 GLU A CA 1
ATOM 1377 C C . GLU A 1 175 ? -46.207 -1.313 -15.512 1.00 51.61 175 GLU A C 1
ATOM 1378 O O . GLU A 1 175 ? -44.980 -1.067 -15.452 1.00 52.76 175 GLU A O 1
ATOM 1384 N N . ALA A 1 176 ? -47.023 -1.263 -14.454 1.00 51.88 176 ALA A N 1
ATOM 1385 C CA . ALA A 1 176 ? -46.543 -0.907 -13.117 1.00 52.22 176 ALA A CA 1
ATOM 1386 C C . ALA A 1 176 ? -45.384 -1.778 -12.673 1.00 53.00 176 ALA A C 1
ATOM 1387 O O . ALA A 1 176 ? -44.528 -1.317 -11.928 1.00 55.14 176 ALA A O 1
ATOM 1389 N N . ILE A 1 177 ? -45.320 -3.021 -13.144 1.00 53.23 177 ILE A N 1
ATOM 1390 C CA . ILE A 1 177 ? -44.317 -4.008 -12.651 1.00 53.30 177 ILE A CA 1
ATOM 1391 C C . ILE A 1 177 ? -43.024 -4.060 -13.444 1.00 53.68 177 ILE A C 1
ATOM 1392 O O . ILE A 1 177 ? -41.936 -4.220 -12.871 1.00 53.16 177 ILE A O 1
ATOM 1397 N N . TYR A 1 178 ? -43.161 -3.971 -14.762 1.00 54.53 178 TYR A N 1
ATOM 1398 C CA . TYR A 1 178 ? -42.059 -4.299 -15.641 1.00 56.52 178 TYR A CA 1
ATOM 1399 C C . TYR A 1 178 ? -41.660 -3.152 -16.611 1.00 56.87 178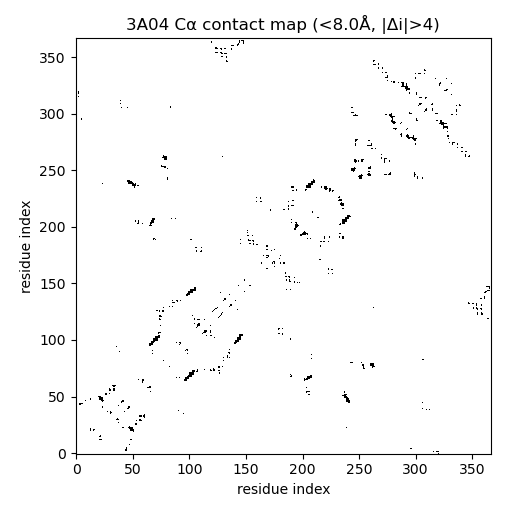 TYR A C 1
ATOM 1400 O O . TYR A 1 178 ? -40.704 -3.327 -17.379 1.00 57.64 178 TYR A O 1
ATOM 1409 N N . GLY A 1 179 ? -42.363 -2.006 -16.562 1.00 57.06 179 GLY A N 1
ATOM 1410 C CA . GLY A 1 179 ? -42.170 -0.894 -17.516 1.00 57.90 179 GLY A CA 1
ATOM 1411 C C . GLY A 1 179 ? -42.907 -1.033 -18.860 1.00 59.49 179 GLY A C 1
ATOM 1412 O O . GLY A 1 179 ? -44.035 -1.563 -18.921 1.00 59.22 179 GLY A O 1
ATOM 1413 N N . GLU A 1 180 ? -42.266 -0.589 -19.949 1.00 59.87 180 GLU A N 1
ATOM 1414 C CA . GLU A 1 180 ? -42.813 -0.749 -21.326 1.00 59.90 180 GLU A CA 1
ATOM 1415 C C . GLU A 1 180 ? -43.255 -2.142 -21.709 1.00 57.92 180 GLU A C 1
ATOM 1416 O O . GLU A 1 180 ? -42.521 -3.119 -21.605 1.00 59.70 180 GLU A O 1
ATOM 1422 N N . LEU A 1 181 ? -44.468 -2.234 -22.197 1.00 55.16 181 LEU A N 1
ATOM 1423 C CA . LEU A 1 181 ? -45.121 -3.512 -22.334 1.00 51.81 181 LEU A CA 1
ATOM 1424 C C . LEU A 1 181 ? -45.115 -4.194 -23.702 1.00 49.53 181 LEU A C 1
ATOM 1425 O O . LEU A 1 181 ? -46.179 -4.234 -24.416 1.00 50.48 181 LEU A O 1
ATOM 1430 N N . THR A 1 182 ? -43.969 -4.778 -24.065 1.00 43.99 182 THR A N 1
ATOM 1431 C CA . THR A 1 182 ? -43.833 -5.369 -25.375 1.00 39.14 182 THR A CA 1
ATOM 1432 C C . THR A 1 182 ? -44.716 -6.636 -25.359 1.00 36.88 182 THR A C 1
ATOM 1433 O O . THR A 1 182 ? -45.028 -7.158 -24.273 1.00 35.74 182 THR A O 1
ATOM 1437 N N . PRO A 1 183 ? -45.136 -7.124 -26.537 1.00 34.37 183 PRO A N 1
ATOM 1438 C CA . PRO A 1 183 ? -45.766 -8.455 -26.483 1.00 33.04 183 PRO A CA 1
ATOM 1439 C C . PRO A 1 183 ? -44.923 -9.497 -25.712 1.00 31.19 183 PRO A C 1
ATOM 1440 O O . PRO A 1 183 ? -45.477 -10.296 -24.895 1.00 30.45 183 PRO A O 1
ATOM 1444 N N . ALA A 1 184 ? -43.606 -9.500 -25.933 1.00 31.32 184 ALA A N 1
ATOM 1445 C CA . ALA A 1 184 ? -42.747 -10.492 -25.215 1.00 30.47 184 ALA A CA 1
ATOM 1446 C C . ALA A 1 184 ? -42.753 -10.328 -23.689 1.00 31.14 184 ALA A C 1
ATOM 1447 O O . ALA A 1 184 ? -42.784 -11.336 -22.979 1.00 29.01 184 ALA A O 1
ATOM 1449 N N . LYS A 1 185 ? -42.661 -9.077 -23.157 1.00 29.35 185 LYS A N 1
ATOM 1450 C CA . LYS A 1 185 ? -42.668 -8.895 -21.732 1.00 29.95 185 LYS A CA 1
ATOM 1451 C C . LYS A 1 185 ? -44.024 -9.203 -21.173 1.00 29.89 185 LYS A C 1
ATOM 1452 O O . LYS A 1 185 ? -44.153 -9.667 -20.049 1.00 29.15 185 LYS A O 1
ATOM 1458 N N . MET A 1 186 ? -45.060 -9.000 -21.948 1.00 29.21 186 MET A N 1
ATOM 1459 C CA . MET A 1 186 ? -46.388 -9.341 -21.511 1.00 30.54 186 MET A CA 1
ATOM 1460 C C . MET A 1 186 ? -46.486 -10.838 -21.386 1.00 28.35 186 MET A C 1
ATOM 1461 O O . MET A 1 186 ? -46.899 -11.345 -20.409 1.00 28.94 186 MET A O 1
ATOM 1470 N N . MET A 1 187 ? -46.085 -11.532 -22.409 1.00 28.02 187 MET A N 1
ATOM 1471 C CA . MET A 1 187 ? -46.076 -13.006 -22.351 1.00 29.33 187 MET A CA 1
ATOM 1472 C C . MET A 1 187 ? -45.215 -13.491 -21.172 1.00 28.72 187 MET A C 1
ATOM 1473 O O . MET A 1 187 ? -45.581 -14.443 -20.429 1.00 28.21 187 MET A O 1
ATOM 1478 N N . ALA A 1 188 ? -44.029 -12.911 -21.008 1.00 28.56 188 ALA A N 1
ATOM 1479 C CA . ALA A 1 188 ? -43.169 -13.402 -19.911 1.00 27.49 188 ALA A CA 1
ATOM 1480 C C . ALA A 1 188 ? -43.782 -13.263 -18.530 1.00 28.45 188 ALA A C 1
ATOM 1481 O O . ALA A 1 188 ? -43.566 -14.100 -17.639 1.00 29.20 188 ALA A O 1
ATOM 1483 N N . SER A 1 189 ? -44.487 -12.151 -18.309 1.00 28.90 189 SER A N 1
ATOM 1484 C CA . SER A 1 189 ? -45.106 -11.932 -17.033 1.00 28.95 189 SER A CA 1
ATOM 1485 C C . SER A 1 189 ? -46.202 -12.992 -16.729 1.00 26.56 189 SER A C 1
ATOM 1486 O O . SER A 1 189 ? -46.253 -13.567 -15.648 1.00 25.88 189 SER A O 1
ATOM 1489 N N . LEU A 1 190 ? -47.072 -13.255 -17.685 1.00 26.24 190 LEU A N 1
ATOM 1490 C CA . LEU A 1 190 ? -48.083 -14.330 -17.495 1.00 27.07 190 LEU A CA 1
ATOM 1491 C C . LEU A 1 190 ? -47.418 -15.697 -17.325 1.00 25.53 190 LEU A C 1
ATOM 1492 O O . LEU A 1 190 ? -47.908 -16.538 -16.581 1.00 25.53 190 LEU A O 1
ATOM 1497 N N . THR A 1 191 ? -46.342 -15.939 -18.061 1.00 26.24 191 THR A N 1
ATOM 1498 C CA . THR A 1 191 ? -45.713 -17.295 -18.050 1.00 25.20 191 THR A CA 1
ATOM 1499 C C . THR A 1 191 ? -45.053 -17.469 -16.676 1.00 25.65 191 THR A C 1
ATOM 1500 O O . THR A 1 191 ? -45.051 -18.528 -16.082 1.00 23.89 191 THR A O 1
ATOM 1504 N N . GLN A 1 192 ? -44.448 -16.390 -16.156 1.00 24.75 192 GLN A N 1
ATOM 1505 C CA . GLN A 1 192 ? -43.849 -16.519 -14.857 1.00 26.47 192 GLN A CA 1
ATOM 1506 C C . GLN A 1 192 ? -44.889 -16.787 -13.818 1.00 26.35 192 GLN A C 1
ATOM 1507 O O . GLN A 1 192 ? -44.601 -17.471 -12.843 1.00 25.91 192 GLN A O 1
ATOM 1513 N N . ALA A 1 193 ? -46.094 -16.192 -13.932 1.00 25.83 193 ALA A N 1
ATOM 1514 C CA . ALA A 1 193 ? -47.138 -16.505 -12.933 1.00 25.50 193 ALA A CA 1
ATOM 1515 C C . ALA A 1 193 ? -47.512 -17.997 -13.097 1.00 25.30 193 ALA A C 1
ATOM 1516 O O . ALA A 1 193 ? -47.819 -18.660 -12.117 1.00 25.30 193 ALA A O 1
ATOM 1518 N N . ALA A 1 194 ? -47.674 -18.456 -14.360 1.00 23.41 194 ALA A N 1
ATOM 1519 C CA . ALA A 1 194 ? -47.939 -19.900 -14.566 1.00 24.89 194 ALA A CA 1
ATOM 1520 C C . ALA A 1 194 ? -46.862 -20.797 -14.003 1.00 22.98 194 ALA A C 1
ATOM 1521 O O . ALA A 1 194 ? -47.152 -21.913 -13.467 1.00 24.92 194 ALA A O 1
ATOM 1523 N N . ASP A 1 195 ? -45.597 -20.410 -14.167 1.00 25.17 195 ASP A N 1
ATOM 1524 C CA . ASP A 1 195 ? -44.512 -21.221 -13.523 1.00 25.69 195 ASP A CA 1
ATOM 1525 C C . ASP A 1 195 ? -44.843 -21.457 -12.021 1.00 26.02 195 ASP A C 1
ATOM 1526 O O . ASP A 1 195 ? -44.758 -22.575 -11.518 1.00 27.47 195 ASP A O 1
ATOM 1531 N N . ILE A 1 196 ? -45.200 -20.395 -11.296 1.00 25.96 196 ILE A N 1
ATOM 1532 C CA . ILE A 1 196 ? -45.534 -20.553 -9.861 1.00 25.08 196 ILE A CA 1
ATOM 1533 C C . ILE A 1 196 ? -46.807 -21.372 -9.600 1.00 25.48 196 ILE A C 1
ATOM 1534 O O . ILE A 1 196 ? -46.831 -22.298 -8.759 1.00 26.23 196 ILE A O 1
ATOM 1539 N N . LEU A 1 197 ? -47.877 -21.044 -10.312 1.00 26.38 197 LEU A N 1
ATOM 1540 C CA . LEU A 1 197 ? -49.196 -21.584 -9.965 1.00 26.16 197 LEU A CA 1
ATOM 1541 C C . LEU A 1 197 ? -49.447 -22.945 -10.579 1.00 26.47 197 LEU A C 1
ATOM 1542 O O . LEU A 1 197 ? -50.276 -23.626 -10.068 1.00 26.38 197 LEU A O 1
ATOM 1547 N N . HIS A 1 198 ? -48.809 -23.341 -11.711 1.00 25.70 198 HIS A N 1
ATOM 1548 C CA . HIS A 1 198 ? -49.247 -24.557 -12.420 1.00 24.51 198 HIS A CA 1
ATOM 1549 C C . HIS A 1 198 ? -49.010 -25.806 -11.567 1.00 26.08 198 HIS A C 1
ATOM 1550 O O . HIS A 1 198 ? -49.647 -26.814 -11.773 1.00 26.19 198 HIS A O 1
ATOM 1557 N N . VAL A 1 199 ? -48.065 -25.756 -10.618 1.00 24.86 199 VAL A N 1
ATOM 1558 C CA . VAL A 1 199 ? -47.789 -26.958 -9.805 1.00 26.50 199 VAL A CA 1
ATOM 1559 C C . VAL A 1 199 ? -48.967 -27.395 -8.918 1.00 26.58 199 VAL A C 1
ATOM 1560 O O . VAL A 1 199 ? -49.049 -28.557 -8.453 1.00 27.11 199 VAL A O 1
ATOM 1564 N N . GLN A 1 200 ? -49.893 -26.467 -8.749 1.00 26.46 200 GLN A N 1
ATOM 1565 C CA . GLN A 1 200 ? -51.157 -26.727 -8.046 1.00 28.33 200 GLN A CA 1
ATOM 1566 C C . GLN A 1 200 ? -52.172 -27.555 -8.848 1.00 28.83 200 GLN A C 1
ATOM 1567 O O . GLN A 1 200 ? -53.086 -28.130 -8.273 1.00 28.75 200 GLN A O 1
ATOM 1573 N N . LEU A 1 201 ? -52.010 -27.642 -10.161 1.00 27.07 201 LEU A N 1
ATOM 1574 C CA . LEU A 1 201 ? -52.905 -28.513 -10.951 1.00 27.99 201 LEU A CA 1
ATOM 1575 C C . LEU A 1 201 ? -52.626 -29.983 -10.742 1.00 28.93 201 LEU A C 1
ATOM 1576 O O . LEU A 1 201 ? -51.466 -30.373 -10.613 1.00 28.40 201 LEU A O 1
ATOM 1581 N N . ASP A 1 202 ? -53.672 -30.818 -10.817 1.00 28.96 202 ASP A N 1
ATOM 1582 C CA . ASP A 1 202 ? -53.516 -32.233 -10.628 1.00 31.89 202 ASP A CA 1
ATOM 1583 C C . ASP A 1 202 ? -52.540 -32.804 -11.620 1.00 31.33 202 ASP A C 1
ATOM 1584 O O . ASP A 1 202 ? -51.771 -33.665 -11.255 1.00 31.75 202 ASP A O 1
ATOM 1589 N N . GLU A 1 203 ? -52.535 -32.311 -12.865 1.00 30.99 203 GLU A N 1
ATOM 1590 C CA . GLU A 1 203 ? -51.575 -32.813 -13.837 1.00 30.83 203 GLU A CA 1
ATOM 1591 C C . GLU A 1 203 ? -50.097 -32.690 -13.472 1.00 30.91 203 GLU A C 1
ATOM 1592 O O . GLU A 1 203 ? -49.250 -33.392 -14.058 1.00 30.89 203 GLU A O 1
ATOM 1598 N N . TYR A 1 204 ? -49.758 -31.754 -12.591 1.00 27.33 204 TYR A N 1
ATOM 1599 C CA . TYR A 1 204 ? -48.335 -31.628 -12.231 1.00 27.24 204 TYR A CA 1
ATOM 1600 C C . TYR A 1 204 ? -48.078 -32.107 -10.812 1.00 28.32 204 TYR A C 1
ATOM 1601 O O . TYR A 1 204 ? -47.003 -31.811 -10.278 1.00 30.09 204 TYR A O 1
ATOM 1610 N N . GLY A 1 205 ? -49.070 -32.771 -10.185 1.00 28.49 205 GLY A N 1
ATOM 1611 C CA . GLY A 1 205 ? -48.890 -33.323 -8.836 1.00 28.33 205 GLY A CA 1
ATOM 1612 C C . GLY A 1 205 ? -49.774 -32.690 -7.764 1.00 28.99 205 GLY A C 1
ATOM 1613 O O . GLY A 1 205 ? -49.824 -33.175 -6.643 1.00 27.90 205 GLY A O 1
ATOM 1614 N N . GLY A 1 206 ? -50.483 -31.610 -8.083 1.00 28.28 206 GLY A N 1
ATOM 1615 C CA . GLY A 1 206 ? -51.490 -31.140 -7.163 1.00 30.26 206 GLY A CA 1
ATOM 1616 C C . GLY A 1 206 ? -50.975 -30.466 -5.890 1.00 29.65 206 GLY A C 1
ATOM 1617 O O . GLY A 1 206 ? -51.563 -30.665 -4.769 1.00 29.28 206 GLY A O 1
ATOM 1618 N N . TYR A 1 207 ? -49.875 -29.722 -6.045 1.00 27.48 207 TYR A N 1
A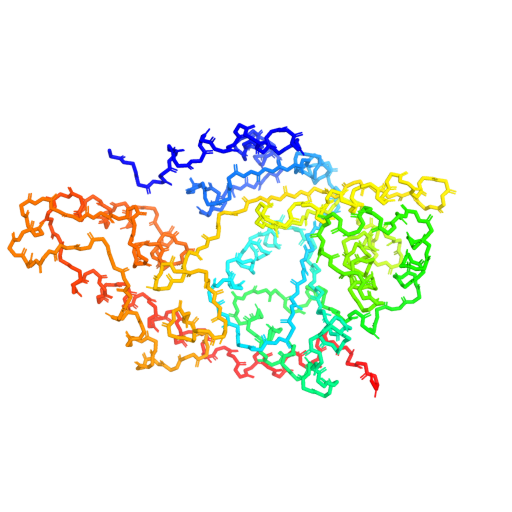TOM 1619 C CA . TYR A 1 207 ? -49.180 -29.089 -4.927 1.00 28.93 207 TYR A CA 1
ATOM 1620 C C . TYR A 1 207 ? -49.747 -27.698 -4.644 1.00 28.95 207 TYR A C 1
ATOM 1621 O O . TYR A 1 207 ? -49.332 -26.647 -5.183 1.00 25.97 207 TYR A O 1
ATOM 1630 N N . ARG A 1 208 ? -50.767 -27.684 -3.825 1.00 29.17 208 ARG A N 1
ATOM 1631 C CA . ARG A 1 208 ? -51.424 -26.452 -3.586 1.00 29.05 208 ARG A CA 1
ATOM 1632 C C . ARG A 1 208 ? -50.559 -25.504 -2.742 1.00 29.63 208 ARG A C 1
ATOM 1633 O O . ARG A 1 208 ? -50.618 -24.265 -2.891 1.00 28.21 208 ARG A O 1
ATOM 1641 N N . HIS A 1 209 ? -49.744 -26.077 -1.874 1.00 28.98 209 HIS A N 1
ATOM 1642 C CA . HIS A 1 209 ? -48.959 -25.244 -0.969 1.00 29.43 209 HIS A CA 1
ATOM 1643 C C . HIS A 1 209 ? -47.516 -25.108 -1.555 1.00 30.53 209 HIS A C 1
ATOM 1644 O O . HIS A 1 209 ? -46.746 -26.075 -1.517 1.00 29.20 209 HIS A O 1
ATOM 1651 N N . VAL A 1 210 ? -47.194 -23.937 -2.084 1.00 29.86 210 VAL A N 1
ATOM 1652 C CA . VAL A 1 210 ? -45.915 -23.743 -2.793 1.00 31.44 210 VAL A CA 1
ATOM 1653 C C . VAL A 1 210 ? -45.255 -22.512 -2.215 1.00 29.88 210 VAL A C 1
ATOM 1654 O O . VAL A 1 210 ? -45.916 -21.511 -1.989 1.00 30.04 210 VAL A O 1
ATOM 1658 N N . VAL A 1 211 ? -43.931 -22.552 -2.027 1.00 29.28 211 VAL A N 1
ATOM 1659 C CA . VAL A 1 211 ? -43.252 -21.366 -1.540 1.00 27.38 211 VAL A CA 1
ATOM 1660 C C . VAL A 1 211 ? -42.252 -20.975 -2.616 1.00 27.37 211 VAL A C 1
ATOM 1661 O O . VAL A 1 211 ? -41.738 -21.832 -3.349 1.00 25.81 211 VAL A O 1
ATOM 1665 N N . VAL A 1 212 ? -42.026 -19.674 -2.797 1.00 26.85 212 VAL A N 1
ATOM 1666 C CA . VAL A 1 212 ? -41.089 -19.199 -3.814 1.00 26.95 212 VAL A CA 1
ATOM 1667 C C . VAL A 1 212 ? -40.045 -18.343 -3.096 1.00 28.54 212 VAL A C 1
ATOM 1668 O O . VAL A 1 212 ? -40.410 -17.313 -2.436 1.00 28.12 212 VAL A O 1
ATOM 1672 N N . PRO A 1 213 ? -38.734 -18.709 -3.218 1.00 30.28 213 PRO A N 1
ATOM 1673 C CA . PRO A 1 213 ? -37.761 -17.862 -2.535 1.00 30.02 213 PRO A CA 1
ATOM 1674 C C . PRO A 1 213 ? -37.317 -16.721 -3.419 1.00 30.85 213 PRO A C 1
ATOM 1675 O O . PRO A 1 213 ? -36.910 -16.963 -4.558 1.00 32.92 213 PRO A O 1
ATOM 1679 N N . VAL A 1 214 ? -37.358 -15.487 -2.933 1.00 29.05 214 VAL A N 1
ATOM 1680 C CA . VAL A 1 214 ? -37.091 -14.351 -3.821 1.00 31.47 214 VAL A CA 1
ATOM 1681 C C . VAL A 1 214 ? -36.363 -13.227 -3.060 1.00 32.59 214 VAL A C 1
ATOM 1682 O O . VAL A 1 214 ? -36.245 -13.291 -1.829 1.00 29.95 214 VAL A O 1
ATOM 1686 N N . GLY A 1 215 ? -35.903 -12.229 -3.803 1.00 33.00 215 GLY A N 1
ATOM 1687 C CA . GLY A 1 215 ? -35.469 -10.952 -3.197 1.00 36.54 215 GLY A CA 1
ATOM 1688 C C . GLY A 1 215 ? -36.686 -10.019 -3.123 1.00 38.35 215 GLY A C 1
ATOM 1689 O O . GLY A 1 215 ? -37.665 -10.199 -3.880 1.00 38.50 215 GLY A O 1
ATOM 1690 N N . ALA A 1 216 ? -36.623 -8.964 -2.284 1.00 40.42 216 ALA A N 1
ATOM 1691 C CA . ALA A 1 216 ? -37.778 -8.009 -2.158 1.00 41.45 216 ALA A CA 1
ATOM 1692 C C . ALA A 1 216 ? -38.142 -7.375 -3.471 1.00 42.92 216 ALA A C 1
ATOM 1693 O O . ALA A 1 216 ? -39.325 -7.036 -3.742 1.00 40.76 216 ALA A O 1
ATOM 1695 N N . ASP A 1 217 ? -37.099 -7.154 -4.271 1.00 43.20 217 ASP A N 1
ATOM 1696 C CA . ASP A 1 217 ? -37.229 -6.478 -5.539 1.00 45.33 217 ASP A CA 1
ATOM 1697 C C . ASP A 1 217 ? -38.072 -7.295 -6.514 1.00 44.61 217 ASP A C 1
ATOM 1698 O O . ASP A 1 217 ? -38.484 -6.791 -7.561 1.00 44.42 217 ASP A O 1
ATOM 1703 N N . GLN A 1 218 ? -38.356 -8.563 -6.166 1.00 41.88 218 GLN A N 1
ATOM 1704 C CA . GLN A 1 218 ? -39.175 -9.393 -7.021 1.00 39.65 218 GLN A CA 1
ATOM 1705 C C . GLN A 1 218 ? -40.599 -9.507 -6.478 1.00 39.15 218 GLN A C 1
ATOM 1706 O O . GLN A 1 218 ? -41.391 -10.255 -7.001 1.00 37.81 218 GLN A O 1
ATOM 1712 N N . ASP A 1 219 ? -40.938 -8.775 -5.408 1.00 37.57 219 ASP A N 1
ATOM 1713 C CA . ASP A 1 219 ? -42.270 -8.956 -4.853 1.00 36.25 219 ASP A CA 1
ATOM 1714 C C . ASP A 1 219 ? -43.418 -8.446 -5.723 1.00 35.20 219 ASP A C 1
ATOM 1715 O O . ASP A 1 219 ? -44.502 -9.037 -5.689 1.00 35.56 219 ASP A O 1
ATOM 1720 N N . PRO A 1 220 ? -43.220 -7.342 -6.484 1.00 34.82 220 PRO A N 1
ATOM 1721 C CA . PRO A 1 220 ? -44.364 -6.866 -7.314 1.00 35.01 220 PRO A CA 1
ATOM 1722 C C . PRO A 1 220 ? -44.927 -7.941 -8.245 1.00 34.89 220 PRO A C 1
ATOM 1723 O O . PRO A 1 220 ? -46.187 -8.069 -8.346 1.00 34.09 220 PRO A O 1
ATOM 1727 N N . HIS A 1 221 ? -44.041 -8.711 -8.881 1.00 32.76 221 HIS A N 1
ATOM 1728 C CA . HIS A 1 221 ? -44.564 -9.815 -9.734 1.00 32.63 221 HIS A CA 1
ATOM 1729 C C . HIS A 1 221 ? -45.257 -10.916 -8.929 1.00 31.12 221 HIS A C 1
ATOM 1730 O O . HIS A 1 221 ? -46.286 -11.526 -9.348 1.00 31.62 221 HIS A O 1
ATOM 1737 N N . LEU A 1 222 ? -44.693 -11.239 -7.778 1.00 29.78 222 LEU A N 1
ATOM 1738 C CA . LEU A 1 222 ? -45.332 -12.213 -6.895 1.00 29.58 222 LEU A CA 1
ATOM 1739 C C . LEU A 1 222 ? -46.749 -11.777 -6.414 1.00 29.78 222 LEU A C 1
ATOM 1740 O O . LEU A 1 222 ? -47.629 -12.576 -6.234 1.00 26.19 222 LEU A O 1
ATOM 1745 N N . ARG A 1 223 ? -46.956 -10.477 -6.233 1.00 29.72 223 ARG A N 1
ATOM 1746 C CA . ARG A 1 223 ? -48.233 -10.002 -5.781 1.00 31.02 223 ARG A CA 1
ATOM 1747 C C . ARG A 1 223 ? -49.207 -10.091 -6.951 1.00 30.01 223 ARG A C 1
ATOM 1748 O O . ARG A 1 223 ? -50.397 -10.364 -6.760 1.00 30.83 223 ARG A O 1
ATOM 1756 N N . LEU A 1 224 ? -48.732 -9.811 -8.161 1.00 30.73 224 LEU A N 1
ATOM 1757 C CA . LEU A 1 224 ? -49.622 -9.944 -9.316 1.00 31.53 224 LEU A CA 1
ATOM 1758 C C . LEU A 1 224 ? -50.025 -11.452 -9.460 1.00 30.75 224 LEU A C 1
ATOM 1759 O O . LEU A 1 224 ? -51.176 -11.761 -9.728 1.00 31.19 224 LEU A O 1
ATOM 1764 N N . THR A 1 225 ? -49.083 -12.356 -9.251 1.00 28.72 225 THR A N 1
ATOM 1765 C CA . THR A 1 225 ? -49.356 -13.840 -9.237 1.00 27.79 225 THR A CA 1
ATOM 1766 C C . THR A 1 225 ? -50.406 -14.207 -8.192 1.00 29.07 225 THR A C 1
ATOM 1767 O O . THR A 1 225 ? -51.315 -14.997 -8.475 1.00 28.22 225 THR A O 1
ATOM 1771 N N . ARG A 1 226 ? -50.303 -13.632 -6.992 1.00 28.68 226 ARG A N 1
ATOM 1772 C CA . ARG A 1 226 ? -51.286 -13.949 -5.937 1.00 30.69 226 ARG A CA 1
ATOM 1773 C C . ARG A 1 226 ? -52.623 -13.372 -6.350 1.00 30.09 226 ARG A C 1
ATOM 1774 O O . ARG A 1 226 ? -53.613 -14.009 -6.156 1.00 30.53 226 ARG A O 1
ATOM 1782 N N . ASP A 1 227 ? -52.644 -12.169 -6.950 1.00 31.71 227 ASP A N 1
ATOM 1783 C CA . ASP A 1 227 ? -53.930 -11.663 -7.519 1.00 32.11 227 ASP A CA 1
ATOM 1784 C C . ASP A 1 227 ? -54.525 -12.579 -8.597 1.00 32.78 227 ASP A C 1
ATOM 1785 O O . ASP A 1 227 ? -55.718 -12.818 -8.599 1.00 32.48 227 ASP A O 1
ATOM 1790 N N . LEU A 1 228 ? -53.705 -13.020 -9.549 1.00 29.95 228 LEU A N 1
ATOM 1791 C CA . LEU A 1 228 ? -54.150 -13.971 -10.542 1.00 30.70 228 LEU A CA 1
ATOM 1792 C C . LEU A 1 228 ? -54.773 -15.242 -9.905 1.00 30.93 228 LEU A C 1
ATOM 1793 O O . LEU A 1 228 ? -55.879 -15.682 -10.319 1.00 30.65 228 LEU A O 1
ATOM 1798 N N . ALA A 1 229 ? -54.170 -15.778 -8.857 1.00 30.81 229 ALA A N 1
ATOM 1799 C CA . ALA A 1 229 ? -54.769 -16.951 -8.166 1.00 32.56 229 ALA A CA 1
ATOM 1800 C C . ALA A 1 229 ? -56.231 -16.636 -7.694 1.00 33.58 229 ALA A C 1
ATOM 1801 O O . ALA A 1 229 ? -57.200 -17.400 -7.965 1.00 32.53 229 ALA A O 1
ATOM 1803 N N . ASP A 1 230 ? -56.367 -15.497 -7.021 1.00 33.32 230 ASP A N 1
ATOM 1804 C CA . ASP A 1 230 ? -57.692 -15.071 -6.472 1.00 34.60 230 ASP A CA 1
ATOM 1805 C C . ASP A 1 230 ? -58.681 -14.830 -7.652 1.00 35.99 230 ASP A C 1
ATOM 1806 O O . ASP A 1 230 ? -59.882 -15.197 -7.583 1.00 36.40 230 ASP A O 1
ATOM 1811 N N . ARG A 1 231 ? -58.181 -14.185 -8.711 1.00 34.30 231 ARG A N 1
ATOM 1812 C CA . ARG A 1 231 ? -59.033 -13.837 -9.886 1.00 34.20 231 ARG A CA 1
ATOM 1813 C C . ARG A 1 231 ? -59.452 -15.062 -10.706 1.00 34.22 231 ARG A C 1
ATOM 1814 O O . ARG A 1 231 ? -60.435 -15.002 -11.479 1.00 35.17 231 ARG A O 1
ATOM 1822 N N . MET A 1 232 ? -58.773 -16.183 -10.531 1.00 33.11 232 MET A N 1
ATOM 1823 C CA . MET A 1 232 ? -59.200 -17.403 -11.195 1.00 31.94 232 MET A CA 1
ATOM 1824 C C . MET A 1 232 ? -60.307 -18.150 -10.450 1.00 32.58 232 MET A C 1
ATOM 1825 O O . MET A 1 232 ? -60.740 -19.186 -10.905 1.00 30.52 232 MET A O 1
ATOM 1830 N N . ALA A 1 233 ? -60.713 -17.701 -9.255 1.00 34.08 233 ALA A N 1
ATOM 1831 C CA . ALA A 1 233 ? -61.783 -18.451 -8.515 1.00 35.10 233 ALA A CA 1
ATOM 1832 C C . ALA A 1 233 ? -63.032 -18.747 -9.389 1.00 35.29 233 ALA A C 1
ATOM 1833 O O . ALA A 1 233 ? -63.478 -17.892 -10.085 1.00 36.44 233 ALA A O 1
ATOM 1835 N N . GLY A 1 234 ? -63.543 -19.964 -9.409 1.00 34.47 234 GLY A N 1
ATOM 1836 C CA . GLY A 1 234 ? -64.652 -20.271 -10.297 1.00 36.66 234 GLY A CA 1
ATOM 1837 C C . GLY A 1 234 ? -64.218 -20.920 -11.617 1.00 37.85 234 GLY A C 1
ATOM 1838 O O . GLY A 1 234 ? -65.031 -21.515 -12.354 1.00 38.70 234 GLY A O 1
ATOM 1839 N N . VAL A 1 235 ? -62.940 -20.778 -11.948 1.00 35.35 235 VAL A N 1
ATOM 1840 C CA . VAL A 1 235 ? -62.396 -21.330 -13.163 1.00 35.33 235 VAL A CA 1
ATOM 1841 C C . VAL A 1 235 ? -61.435 -22.421 -12.822 1.00 35.00 235 VAL A C 1
ATOM 1842 O O . VAL A 1 235 ? -61.587 -23.539 -13.286 1.00 34.60 235 VAL A O 1
ATOM 1846 N N . VAL A 1 236 ? -60.480 -22.116 -11.943 1.00 35.03 236 VAL A N 1
ATOM 1847 C CA . VAL A 1 236 ? -59.684 -23.178 -11.414 1.00 35.97 236 VAL A CA 1
ATOM 1848 C C . VAL A 1 236 ? -59.242 -22.647 -10.021 1.00 34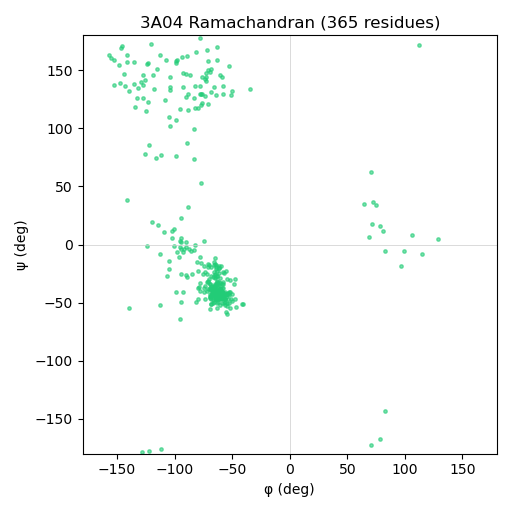.61 236 VAL A C 1
ATOM 1849 O O . VAL A 1 236 ? -58.889 -21.462 -9.829 1.00 33.94 236 VAL A O 1
ATOM 1853 N N . GLU A 1 237 ? -59.305 -23.528 -9.038 1.00 32.80 237 GLU A N 1
ATOM 1854 C CA . GLU A 1 237 ? -59.123 -23.100 -7.651 1.00 35.21 237 GLU A CA 1
ATOM 1855 C C . GLU A 1 237 ? -57.592 -23.145 -7.323 1.00 35.12 237 GLU A C 1
ATOM 1856 O O . GLU A 1 237 ? -56.949 -24.222 -7.376 1.00 34.70 237 GLU A O 1
ATOM 1862 N N . LEU A 1 238 ? -57.039 -21.987 -7.045 1.00 32.13 238 LEU A N 1
ATOM 1863 C CA . LEU A 1 238 ? -55.592 -21.819 -6.811 1.00 32.61 238 LEU A CA 1
ATOM 1864 C C . LEU A 1 238 ? -55.400 -21.142 -5.491 1.00 33.22 238 LEU A C 1
ATOM 1865 O O . LEU A 1 238 ? -56.142 -20.244 -5.123 1.00 35.37 238 LEU A O 1
ATOM 1870 N N . GLU A 1 239 ? -54.383 -21.575 -4.766 1.00 33.88 239 GLU A N 1
ATOM 1871 C CA . GLU A 1 239 ? -53.975 -20.903 -3.556 1.00 31.25 239 GLU A CA 1
ATOM 1872 C C . GLU A 1 239 ? -52.912 -19.817 -3.878 1.00 31.98 239 GLU A C 1
ATOM 1873 O O . GLU A 1 239 ? -52.024 -19.956 -4.810 1.00 29.53 239 GLU A O 1
ATOM 1879 N N . ARG A 1 240 ? -52.963 -18.738 -3.095 1.00 29.51 240 ARG A N 1
ATOM 1880 C CA . ARG A 1 240 ? -51.968 -17.681 -3.191 1.00 31.29 240 ARG A CA 1
ATOM 1881 C C . ARG A 1 240 ? -50.567 -18.257 -2.794 1.00 30.89 240 ARG A C 1
ATOM 1882 O O . ARG A 1 240 ? -50.449 -18.950 -1.788 1.00 30.24 240 ARG A O 1
ATOM 1890 N N . PRO A 1 241 ? -49.539 -18.054 -3.634 1.00 29.48 241 PRO A N 1
ATOM 1891 C CA . PRO A 1 241 ? -48.238 -18.656 -3.233 1.00 28.92 241 PRO A CA 1
ATOM 1892 C C . PRO A 1 241 ? -47.579 -17.928 -2.073 1.00 30.05 241 PRO A C 1
ATOM 1893 O O . PRO A 1 241 ? -47.650 -16.710 -1.984 1.00 29.59 241 PRO A O 1
ATOM 1897 N N . ALA A 1 242 ? -46.925 -18.693 -1.225 1.00 29.99 242 ALA A N 1
ATOM 1898 C CA . ALA A 1 242 ? -46.072 -18.174 -0.134 1.00 29.32 242 ALA A CA 1
ATOM 1899 C C . ALA A 1 242 ? -44.686 -17.794 -0.676 1.00 28.67 242 ALA A C 1
ATOM 1900 O O . ALA A 1 242 ? -44.366 -18.130 -1.799 1.00 27.28 242 ALA A O 1
ATOM 1902 N N . SER A 1 243 ? -43.914 -17.044 0.109 1.00 27.60 243 SER A N 1
ATOM 1903 C CA . SER A 1 243 ? -42.627 -16.598 -0.283 1.00 27.32 243 SER A CA 1
ATOM 1904 C C . SER A 1 243 ? -41.689 -16.470 0.912 1.00 29.68 243 SER A C 1
ATOM 1905 O O . SER A 1 243 ? -42.135 -16.285 2.079 1.00 27.59 243 SER A O 1
ATOM 1908 N N . THR A 1 244 ? -40.385 -16.578 0.658 1.00 30.19 244 THR A N 1
ATOM 1909 C CA . THR A 1 244 ? -39.377 -16.242 1.696 1.00 31.05 244 THR A CA 1
ATOM 1910 C C . THR A 1 244 ? -38.544 -15.204 1.004 1.00 32.29 244 THR A C 1
ATOM 1911 O O . THR A 1 244 ? -38.525 -15.198 -0.247 1.00 30.06 244 THR A O 1
ATOM 1915 N N . TYR A 1 245 ? -37.884 -14.327 1.776 1.00 28.79 245 TYR A N 1
ATOM 1916 C CA . TYR A 1 245 ? -37.220 -13.131 1.217 1.00 30.15 245 TYR A CA 1
ATOM 1917 C C . TYR A 1 245 ? -35.791 -13.098 1.678 1.00 30.95 245 TYR A C 1
ATOM 1918 O O . TYR A 1 245 ? -35.541 -13.252 2.881 1.00 31.07 245 TYR A O 1
ATOM 1927 N N . HIS A 1 246 ? -34.869 -13.004 0.712 1.00 30.90 246 HIS A N 1
ATOM 1928 C CA . HIS A 1 246 ? -33.463 -12.994 1.077 1.00 32.30 246 HIS A CA 1
ATOM 1929 C C . HIS A 1 246 ? -32.843 -11.635 0.713 1.00 33.87 246 HIS A C 1
ATOM 1930 O O . HIS A 1 246 ? -33.281 -10.985 -0.222 1.00 32.94 246 HIS A O 1
ATOM 1937 N N . LYS A 1 247 ? -31.815 -11.197 1.449 1.00 36.11 247 LYS A N 1
ATOM 1938 C CA . LYS A 1 247 ? -31.055 -10.005 1.031 1.00 38.79 247 LYS A CA 1
ATOM 1939 C C . LYS A 1 247 ? -30.132 -10.435 -0.072 1.00 39.28 247 LYS A C 1
ATOM 1940 O O . LYS A 1 247 ? -29.541 -11.478 0.024 1.00 40.70 247 LYS A O 1
ATOM 1946 N N . LEU A 1 248 ? -30.014 -9.664 -1.119 1.00 39.73 248 LEU A N 1
ATOM 1947 C CA . LEU A 1 248 ? -29.101 -10.022 -2.206 1.00 41.73 248 LEU A CA 1
ATOM 1948 C C . LEU A 1 248 ? -27.608 -9.824 -1.783 1.00 41.55 248 LEU A C 1
ATOM 1949 O O . LEU A 1 248 ? -27.252 -8.841 -1.115 1.00 41.32 248 LEU A O 1
ATOM 1954 N N . GLN A 1 249 ? -26.761 -10.740 -2.205 1.00 40.42 249 GLN A N 1
ATOM 1955 C CA . GLN A 1 249 ? -25.357 -10.611 -1.961 1.00 42.31 249 GLN A CA 1
ATOM 1956 C C . GLN A 1 249 ? -24.819 -9.607 -2.967 1.00 43.30 249 GLN A C 1
ATOM 1957 O O . GLN A 1 249 ? -25.071 -9.714 -4.165 1.00 42.86 249 GLN A O 1
ATOM 1963 N N . PRO A 1 250 ? -24.083 -8.619 -2.467 1.00 45.26 250 PRO A N 1
ATOM 1964 C CA . PRO A 1 250 ? -23.470 -7.665 -3.376 1.00 46.95 250 PRO A CA 1
ATOM 1965 C C . PRO A 1 250 ? -22.333 -8.355 -4.139 1.00 46.78 250 PRO A C 1
ATOM 1966 O O . PRO A 1 250 ? -21.802 -9.387 -3.680 1.00 49.10 250 PRO A O 1
ATOM 1970 N N . GLY A 1 251 ? -22.083 -7.904 -5.352 1.00 45.52 251 GLY A N 1
ATOM 1971 C CA . GLY A 1 251 ? -20.909 -8.375 -6.120 1.00 44.06 251 GLY A CA 1
ATOM 1972 C C . GLY A 1 251 ? -19.594 -8.005 -5.427 1.00 40.59 251 GLY A C 1
ATOM 1973 O O . GLY A 1 251 ? -19.561 -7.216 -4.480 1.00 39.34 251 GLY A O 1
ATOM 1974 N N . LEU A 1 252 ? -18.504 -8.551 -5.920 1.00 39.48 252 LEU A N 1
ATOM 1975 C CA . LEU A 1 252 ? -17.179 -8.316 -5.317 1.00 41.09 252 LEU A CA 1
ATOM 1976 C C . LEU A 1 252 ? -16.746 -6.847 -5.461 1.00 44.09 252 LEU A C 1
ATOM 1977 O O . LEU A 1 252 ? -15.866 -6.392 -4.743 1.00 44.25 252 LEU A O 1
ATOM 1982 N N . ASP A 1 253 ? -17.422 -6.106 -6.339 1.00 46.78 253 ASP A N 1
ATOM 1983 C CA . ASP A 1 253 ? -17.231 -4.665 -6.425 1.00 50.72 253 ASP A CA 1
ATOM 1984 C C . ASP A 1 253 ? -18.238 -3.849 -5.632 1.00 52.66 253 ASP A C 1
ATOM 1985 O O . ASP A 1 253 ? -18.192 -2.632 -5.691 1.00 54.52 253 ASP A O 1
ATOM 1990 N N . GLY A 1 254 ? -19.144 -4.465 -4.893 1.00 53.80 254 GLY A N 1
ATOM 1991 C CA . GLY A 1 254 ? -20.129 -3.647 -4.166 1.00 55.14 254 GLY A CA 1
ATOM 1992 C C . GLY A 1 254 ? -21.321 -3.216 -5.038 1.00 55.96 254 GLY A C 1
ATOM 1993 O O . GLY A 1 254 ? -22.309 -2.623 -4.542 1.00 57.10 254 GLY A O 1
ATOM 1994 N N . ARG A 1 255 ? -21.262 -3.522 -6.319 1.00 54.60 255 ARG A N 1
ATOM 1995 C CA . ARG A 1 255 ? -22.459 -3.477 -7.140 1.00 55.16 255 ARG A CA 1
ATOM 1996 C C . ARG A 1 255 ? -23.103 -4.870 -7.327 1.00 55.32 255 ARG A C 1
ATOM 1997 O O . ARG A 1 255 ? -22.448 -5.915 -7.162 1.00 53.65 255 ARG A O 1
ATOM 2005 N N . LYS A 1 256 ? -24.391 -4.876 -7.668 1.00 55.99 256 LYS A N 1
ATOM 2006 C CA . LYS A 1 256 ? -25.167 -6.086 -8.038 1.00 56.91 256 LYS A CA 1
ATOM 2007 C C . LYS A 1 256 ? -24.407 -7.192 -8.814 1.00 56.11 256 LYS A C 1
ATOM 2008 O O . LYS A 1 256 ? -23.708 -6.907 -9.771 1.00 56.51 256 LYS A O 1
ATOM 2014 N N . MET A 1 257 ? -24.579 -8.446 -8.402 1.00 56.31 257 MET A N 1
ATOM 2015 C CA . MET A 1 257 ? -23.819 -9.633 -8.858 1.00 55.36 257 MET A CA 1
ATOM 2016 C C . MET A 1 257 ? -24.339 -10.041 -10.232 1.00 57.60 257 MET A C 1
ATOM 2017 O O . MET A 1 257 ? -25.526 -10.316 -10.386 1.00 58.31 257 MET A O 1
ATOM 2022 N N . SER A 1 258 ? -23.472 -10.045 -11.257 1.00 58.88 258 SER A N 1
ATOM 2023 C CA . SER A 1 258 ? -23.886 -10.283 -12.657 1.00 58.86 258 SER A CA 1
ATOM 2024 C C . SER A 1 258 ? -22.908 -11.114 -13.546 1.00 59.15 258 SER A C 1
ATOM 2025 O O . SER A 1 258 ? -21.712 -10.849 -13.581 1.00 58.87 258 SER A O 1
ATOM 2028 N N . SER A 1 259 ? -23.407 -12.064 -14.338 1.00 60.13 259 SER A N 1
ATOM 2029 C CA . SER A 1 259 ? -22.575 -12.602 -15.453 1.00 60.90 259 SER A CA 1
ATOM 2030 C C . SER A 1 259 ? -22.042 -11.532 -16.445 1.00 62.17 259 SER A C 1
ATOM 2031 O O . SER A 1 259 ? -21.007 -11.772 -17.112 1.00 61.88 259 SER A O 1
ATOM 2034 N N . SER A 1 260 ? -22.713 -10.365 -16.521 1.00 61.69 260 SER A N 1
ATOM 2035 C CA . SER A 1 260 ? -22.296 -9.283 -17.412 1.00 61.64 260 SER A CA 1
ATOM 2036 C C . SER A 1 260 ? -20.978 -8.674 -17.028 1.00 61.80 260 SER A C 1
ATOM 2037 O O . SER A 1 260 ? -20.229 -8.312 -17.930 1.00 62.33 260 SER A O 1
ATOM 2040 N N . ARG A 1 261 ? -20.745 -8.505 -15.700 1.00 60.65 261 ARG A N 1
ATOM 2041 C CA . ARG A 1 261 ? -19.590 -7.762 -15.080 1.00 58.64 261 ARG A CA 1
ATOM 2042 C C . ARG A 1 261 ? -18.796 -8.815 -14.290 1.00 56.83 261 ARG A C 1
ATOM 2043 O O . ARG A 1 261 ? -18.840 -8.915 -13.036 1.00 53.00 261 ARG A O 1
ATOM 2051 N N . PRO A 1 262 ? -18.077 -9.627 -15.062 1.00 55.74 262 PRO A N 1
ATOM 2052 C CA . PRO A 1 262 ? -17.606 -10.921 -14.730 1.00 55.93 262 PRO A CA 1
ATOM 2053 C C . PRO A 1 262 ? -16.608 -10.880 -13.591 1.00 55.25 262 PRO A C 1
ATOM 2054 O O . PRO A 1 262 ? -16.528 -11.831 -12.831 1.00 55.27 262 PRO A O 1
ATOM 2058 N N . ASP A 1 263 ? -15.929 -9.753 -13.433 1.00 55.21 263 ASP A N 1
ATOM 2059 C CA . ASP A 1 263 ? -14.974 -9.573 -12.357 1.00 55.94 263 ASP A CA 1
ATOM 2060 C C . ASP A 1 263 ? -15.513 -9.508 -10.977 1.00 54.21 263 ASP A C 1
ATOM 2061 O O . ASP A 1 263 ? -14.792 -9.826 -10.041 1.00 56.85 263 ASP A O 1
ATOM 2066 N N . SER A 1 264 ? -16.750 -9.078 -10.827 1.00 51.52 264 SER A N 1
ATOM 2067 C CA . SER A 1 264 ? -17.344 -9.003 -9.536 1.00 49.27 264 SER A CA 1
ATOM 2068 C C . SER A 1 264 ? -18.276 -10.149 -9.187 1.00 47.09 264 SER A C 1
ATOM 2069 O O . SER A 1 264 ? -19.009 -10.087 -8.188 1.00 44.25 264 SER A O 1
ATOM 2072 N N . THR A 1 265 ? -18.194 -11.206 -10.006 1.00 44.38 265 THR A N 1
ATOM 2073 C CA . THR A 1 265 ? -18.866 -12.460 -9.727 1.00 44.41 265 THR A CA 1
ATOM 2074 C C . THR A 1 265 ? -17.875 -13.626 -9.938 1.00 41.65 265 THR A C 1
ATOM 2075 O O . THR A 1 265 ? -17.357 -13.789 -11.041 1.00 42.46 265 THR A O 1
ATOM 2079 N N . ILE A 1 266 ? -17.721 -14.462 -8.931 1.00 38.15 266 ILE A N 1
ATOM 2080 C CA . ILE A 1 266 ? -17.104 -15.785 -9.114 1.00 36.80 266 ILE A CA 1
ATOM 2081 C C . ILE A 1 266 ? -18.036 -16.788 -9.775 1.00 33.47 266 ILE A C 1
ATOM 2082 O O . ILE A 1 266 ? -19.125 -17.060 -9.267 1.00 32.54 266 ILE A O 1
ATOM 2087 N N . PHE A 1 267 ? -17.631 -17.350 -10.916 1.00 31.99 267 PHE A N 1
ATOM 2088 C CA . PHE A 1 267 ? -18.439 -18.384 -11.525 1.00 30.45 267 PHE A CA 1
ATOM 2089 C C . PHE A 1 267 ? -18.074 -19.720 -10.939 1.00 30.90 267 PHE A C 1
ATOM 2090 O O . PHE A 1 267 ? -16.878 -20.007 -10.602 1.00 30.04 267 PHE A O 1
ATOM 2098 N N . LEU A 1 268 ? -19.051 -20.597 -10.802 1.00 29.27 268 LEU A N 1
ATOM 2099 C CA . LEU A 1 268 ? -18.746 -21.948 -10.261 1.00 28.81 268 LEU A CA 1
ATOM 2100 C C . LEU A 1 268 ? -17.758 -22.754 -11.124 1.00 29.19 268 LEU A C 1
ATOM 2101 O O . LEU A 1 268 ? -17.150 -23.733 -10.636 1.00 27.84 268 LEU A O 1
ATOM 2106 N N . THR A 1 269 ? -17.639 -22.358 -12.381 1.00 28.74 269 THR A N 1
ATOM 2107 C CA . THR A 1 269 ? -16.677 -23.046 -13.290 1.00 31.04 269 THR A CA 1
ATOM 2108 C C . THR A 1 269 ? -15.294 -22.354 -13.391 1.00 32.68 269 THR A C 1
ATOM 2109 O O . THR A 1 269 ? -14.428 -22.808 -14.157 1.00 32.19 269 THR A O 1
ATOM 2113 N N . ASP A 1 270 ? -15.122 -21.215 -12.697 1.00 32.84 270 ASP A N 1
ATOM 2114 C CA . ASP A 1 270 ? -13.850 -20.501 -12.730 1.00 33.63 270 ASP A CA 1
ATOM 2115 C C . ASP A 1 270 ? -12.720 -21.429 -12.244 1.00 33.39 270 ASP A C 1
ATOM 2116 O O . ASP A 1 270 ? -12.808 -22.090 -11.221 1.00 32.22 270 ASP A O 1
ATOM 2121 N N . PRO A 1 271 ? -11.647 -21.497 -13.034 1.00 35.42 271 PRO A N 1
ATOM 2122 C CA . PRO A 1 271 ? -10.459 -22.171 -12.571 1.00 34.51 271 PRO A CA 1
ATOM 2123 C C . PRO A 1 271 ? -9.898 -21.438 -11.329 1.00 33.65 271 PRO A C 1
ATOM 2124 O O . PRO A 1 271 ? -10.105 -20.234 -11.115 1.00 33.34 271 PRO A O 1
ATOM 2128 N N . PRO A 1 272 ? -9.120 -22.164 -10.567 1.00 35.33 272 PRO A N 1
ATOM 2129 C CA . PRO A 1 272 ? -8.709 -21.669 -9.275 1.00 34.75 272 PRO A CA 1
ATOM 2130 C C . PRO A 1 272 ? -7.926 -20.435 -9.399 1.00 33.91 272 PRO A C 1
ATOM 2131 O O . PRO A 1 272 ? -8.181 -19.520 -8.653 1.00 34.55 272 PRO A O 1
ATOM 2135 N N . GLU A 1 273 ? -7.019 -20.323 -10.386 1.00 34.57 273 GLU A N 1
ATOM 2136 C CA . GLU A 1 273 ? -6.277 -19.062 -10.518 1.00 34.89 273 GLU A CA 1
ATOM 2137 C C . GLU A 1 273 ? -7.166 -17.881 -10.823 1.00 34.72 273 GLU A C 1
ATOM 2138 O O . GLU A 1 273 ? -6.954 -16.757 -10.351 1.00 35.29 273 GLU A O 1
ATOM 2144 N N . VAL A 1 274 ? -8.145 -18.086 -11.702 1.00 35.14 274 VAL A N 1
ATOM 2145 C CA . VAL A 1 274 ? -9.114 -17.013 -12.057 1.00 33.54 274 VAL A CA 1
ATOM 2146 C C . VAL A 1 274 ? -9.966 -16.602 -10.842 1.00 31.57 274 VAL A C 1
ATOM 2147 O O . VAL A 1 274 ? -10.145 -15.425 -10.578 1.00 31.88 274 VAL A O 1
ATOM 2151 N N . ALA A 1 275 ? -10.496 -17.576 -10.089 1.00 30.61 275 ALA A N 1
ATOM 2152 C CA . ALA A 1 275 ? -11.320 -17.200 -8.922 1.00 29.33 275 ALA A CA 1
ATOM 2153 C C . ALA A 1 275 ? -10.517 -16.492 -7.876 1.00 31.84 275 ALA A C 1
ATOM 2154 O O . ALA A 1 275 ? -10.986 -15.522 -7.201 1.00 30.91 275 ALA A O 1
ATOM 2156 N N . ARG A 1 276 ? -9.280 -16.993 -7.675 1.00 32.18 276 ARG A N 1
ATOM 2157 C CA . ARG A 1 276 ? -8.452 -16.387 -6.618 1.00 33.21 276 ARG A CA 1
ATOM 2158 C C . ARG A 1 276 ? -8.214 -14.949 -6.951 1.00 33.11 276 ARG A C 1
ATOM 2159 O O . ARG A 1 276 ? -8.316 -14.096 -6.105 1.00 35.06 276 ARG A O 1
ATOM 2167 N N . ASN A 1 277 ? -7.896 -14.658 -8.192 1.00 34.83 277 ASN A N 1
ATOM 2168 C CA . ASN A 1 277 ? -7.640 -13.279 -8.502 1.00 35.16 277 ASN A CA 1
ATOM 2169 C C . ASN A 1 277 ? -8.853 -12.387 -8.370 1.00 36.07 277 ASN A C 1
ATOM 2170 O O . ASN A 1 277 ? -8.760 -11.267 -7.907 1.00 36.12 277 ASN A O 1
ATOM 2175 N N . LYS A 1 278 ? -10.014 -12.881 -8.801 1.00 35.91 278 LYS A N 1
ATOM 2176 C CA . LYS A 1 278 ? -11.235 -12.113 -8.570 1.00 36.00 278 LYS A CA 1
ATOM 2177 C C . LYS A 1 278 ? -11.442 -11.887 -7.095 1.00 35.20 278 LYS A C 1
ATOM 2178 O O . LYS A 1 278 ? -11.841 -10.779 -6.670 1.00 35.90 278 LYS A O 1
ATOM 2184 N N . LEU A 1 279 ? -11.253 -12.933 -6.290 1.00 33.14 279 LEU A N 1
ATOM 2185 C CA . LEU A 1 279 ? -11.414 -12.719 -4.845 1.00 35.20 279 LEU A CA 1
ATOM 2186 C C . LEU A 1 279 ? -10.410 -11.675 -4.312 1.00 36.39 279 LEU A C 1
ATOM 2187 O O . LEU A 1 279 ? -10.731 -10.822 -3.442 1.00 36.55 279 LEU A O 1
ATOM 2192 N N . PHE A 1 280 ? -9.162 -11.762 -4.787 1.00 36.80 280 PHE A N 1
ATOM 2193 C CA . PHE A 1 280 ? -8.157 -10.833 -4.251 1.00 37.64 280 PHE A CA 1
ATOM 2194 C C . PHE A 1 280 ? -8.334 -9.371 -4.690 1.00 39.14 280 PHE A C 1
ATOM 2195 O O . PHE A 1 280 ? -7.881 -8.435 -4.021 1.00 38.75 280 PHE A O 1
ATOM 2203 N N . ARG A 1 281 ? -9.073 -9.194 -5.760 1.00 39.27 281 ARG A N 1
ATOM 2204 C CA . ARG A 1 281 ? -9.454 -7.879 -6.198 1.00 41.33 281 ARG A CA 1
ATOM 2205 C C . ARG A 1 281 ? -10.705 -7.334 -5.590 1.00 41.31 281 ARG A C 1
ATOM 2206 O O . ARG A 1 281 ? -11.067 -6.204 -5.900 1.00 41.05 281 ARG A O 1
ATOM 2214 N N . ALA A 1 282 ? -11.408 -8.129 -4.767 1.00 40.16 282 ALA A N 1
ATOM 2215 C CA . ALA A 1 282 ? -12.693 -7.669 -4.166 1.00 38.91 282 ALA A CA 1
ATOM 2216 C C . ALA A 1 282 ? -12.545 -6.398 -3.309 1.00 40.60 282 ALA A C 1
ATOM 2217 O O . ALA A 1 282 ? -11.561 -6.247 -2.560 1.00 37.66 282 ALA A O 1
ATOM 2219 N N . LEU A 1 283 ? -13.562 -5.537 -3.352 1.00 40.43 283 LEU A N 1
ATOM 2220 C CA . LEU A 1 283 ? -13.658 -4.438 -2.380 1.00 42.96 283 LEU A CA 1
ATOM 2221 C C . LEU A 1 283 ? -13.883 -4.906 -0.928 1.00 43.85 283 LEU A C 1
ATOM 2222 O O . LEU A 1 283 ? -14.707 -5.817 -0.637 1.00 43.55 283 LEU A O 1
ATOM 2227 N N . THR A 1 284 ? -13.136 -4.298 -0.021 1.00 42.51 284 THR A N 1
ATOM 2228 C CA . THR A 1 284 ? -13.234 -4.628 1.391 1.00 44.59 284 THR A CA 1
ATOM 2229 C C . THR A 1 284 ? -13.621 -3.396 2.202 1.00 45.49 284 THR A C 1
ATOM 2230 O O . THR A 1 284 ? -13.692 -2.289 1.669 1.00 46.37 284 THR A O 1
ATOM 2234 N N . GLY A 1 285 ? -13.899 -3.598 3.475 1.00 46.53 285 GLY A N 1
ATOM 2235 C CA . GLY A 1 285 ? -13.935 -2.486 4.430 1.00 48.95 285 GLY A CA 1
ATOM 2236 C C . GLY A 1 285 ? -12.578 -2.189 5.070 1.00 49.67 285 GLY A C 1
ATOM 2237 O O . GLY A 1 285 ? -12.534 -1.844 6.225 1.00 50.37 285 GLY A O 1
ATOM 2238 N N . GLY A 1 286 ? -11.481 -2.400 4.343 1.00 52.12 286 GLY A N 1
ATOM 2239 C CA . GLY A 1 286 ? -10.110 -2.181 4.851 1.00 56.18 286 GLY A CA 1
ATOM 2240 C C . GLY A 1 286 ? -9.765 -0.683 4.841 1.00 59.39 286 GLY A C 1
ATOM 2241 O O . GLY A 1 286 ? -10.598 0.158 4.437 1.00 58.84 286 GLY A O 1
ATOM 2242 N N . ARG A 1 287 ? -8.567 -0.318 5.319 1.00 62.44 287 ARG A N 1
ATOM 2243 C CA . ARG A 1 287 ? -8.248 1.114 5.492 1.00 64.93 287 ARG A CA 1
ATOM 2244 C C . ARG A 1 287 ? -7.020 1.440 4.702 1.00 66.94 287 ARG A C 1
ATOM 2245 O O . ARG A 1 287 ? -6.455 0.560 4.007 1.00 67.47 287 ARG A O 1
ATOM 2253 N N . ALA A 1 288 ? -6.597 2.703 4.820 1.00 68.85 288 ALA A N 1
ATOM 2254 C CA . ALA A 1 288 ? -5.461 3.244 4.092 1.00 69.80 288 ALA A CA 1
ATOM 2255 C C . ALA A 1 288 ? -4.296 2.273 3.997 1.00 70.65 288 ALA A C 1
ATOM 2256 O O . ALA A 1 288 ? -3.775 2.010 2.892 1.00 70.95 288 ALA A O 1
ATOM 2258 N N . THR A 1 289 ? -3.904 1.735 5.157 1.00 71.22 289 THR A N 1
ATOM 2259 C CA . THR A 1 289 ? -2.651 0.976 5.291 1.00 71.80 289 THR A CA 1
ATOM 2260 C C . THR A 1 289 ? -2.705 0.004 6.459 1.00 72.29 289 THR A C 1
ATOM 2261 O O . THR A 1 289 ? -3.501 0.182 7.408 1.00 71.65 289 THR A O 1
ATOM 2265 N N . ALA A 1 290 ? -1.799 -0.982 6.402 1.00 73.30 290 ALA A N 1
ATOM 2266 C CA . ALA A 1 290 ? -1.608 -1.968 7.475 1.00 74.01 290 ALA A CA 1
ATOM 2267 C C . ALA A 1 290 ? -1.677 -1.248 8.811 1.00 74.52 290 ALA A C 1
ATOM 2268 O O . ALA A 1 290 ? -2.443 -1.611 9.707 1.00 74.24 290 ALA A O 1
ATOM 2270 N N . GLU A 1 291 ? -0.888 -0.183 8.893 1.00 75.58 291 GLU A N 1
ATOM 2271 C CA . GLU A 1 291 ? -0.760 0.671 10.075 1.00 76.08 291 GLU A CA 1
ATOM 2272 C C . GLU A 1 291 ? -2.116 1.179 10.640 1.00 75.54 291 GLU A C 1
ATOM 2273 O O . GLU A 1 291 ? -2.422 0.968 11.823 1.00 75.72 291 GLU A O 1
ATOM 2279 N N . GLU A 1 292 ? -2.926 1.822 9.799 1.00 75.73 292 GLU A N 1
ATOM 2280 C CA . GLU A 1 292 ? -4.223 2.404 10.224 1.00 76.10 292 GLU A CA 1
ATOM 2281 C C . GLU A 1 292 ? -5.299 1.317 10.548 1.00 75.73 292 GLU A C 1
ATOM 2282 O O . GLU A 1 292 ? -6.168 1.496 11.438 1.00 75.37 292 GLU A O 1
ATOM 2288 N N . GLN A 1 293 ? -5.230 0.191 9.821 1.00 75.28 293 GLN A N 1
ATOM 2289 C CA . GLN A 1 293 ? -6.110 -0.955 10.062 1.00 74.14 293 GLN A CA 1
ATOM 2290 C C . GLN A 1 293 ? -5.892 -1.509 11.470 1.00 74.11 293 GLN A C 1
ATOM 2291 O O . GLN A 1 293 ? -6.857 -1.788 12.177 1.00 73.56 293 GLN A O 1
ATOM 2297 N N . ARG A 1 294 ? -4.636 -1.646 11.897 1.00 74.29 294 ARG A N 1
ATOM 2298 C CA . ARG A 1 294 ? -4.388 -2.178 13.252 1.00 74.91 294 ARG A CA 1
ATOM 2299 C C . ARG A 1 294 ? -4.976 -1.388 14.400 1.00 75.19 294 ARG A C 1
ATOM 2300 O O . ARG A 1 294 ? -5.512 -1.980 15.340 1.00 74.83 294 ARG A O 1
ATOM 2308 N N . ARG A 1 295 ? -4.916 -0.055 14.311 1.00 75.95 295 ARG A N 1
ATOM 2309 C CA . ARG A 1 295 ? -5.502 0.782 15.363 1.00 76.40 295 ARG A CA 1
ATOM 2310 C C . ARG A 1 295 ? -7.006 0.717 15.403 1.00 75.64 295 ARG A C 1
ATOM 2311 O O . ARG A 1 295 ? -7.575 0.480 16.465 1.00 76.57 295 ARG A O 1
ATOM 2319 N N . LEU A 1 296 ? -7.650 0.917 14.257 1.00 74.86 296 LEU A N 1
ATOM 2320 C CA . LEU A 1 296 ? -9.124 1.040 14.207 1.00 73.32 296 LEU A CA 1
ATOM 2321 C C . LEU A 1 296 ? -9.882 -0.267 13.907 1.00 71.88 296 LEU A C 1
ATOM 2322 O O . LEU A 1 296 ? -11.078 -0.413 14.280 1.00 71.40 296 LEU A O 1
ATOM 2327 N N . GLY A 1 297 ? -9.186 -1.188 13.227 1.00 69.00 297 GLY A N 1
ATOM 2328 C CA . GLY A 1 297 ? -9.814 -2.376 12.634 1.00 66.72 297 GLY A CA 1
ATOM 2329 C C . GLY A 1 297 ? -10.540 -2.081 11.318 1.00 64.05 297 GLY A C 1
ATOM 2330 O O . GLY A 1 297 ? -10.372 -1.012 10.716 1.00 64.38 297 GLY A O 1
ATOM 2331 N N . GLY A 1 298 ? -11.342 -3.037 10.858 1.00 61.34 298 GLY A N 1
ATOM 2332 C CA . GLY A 1 298 ? -12.021 -2.867 9.599 1.00 57.22 298 GLY A CA 1
ATOM 2333 C C . GLY A 1 298 ? -13.525 -2.718 9.704 1.00 54.73 298 GLY A C 1
ATOM 2334 O O . GLY A 1 298 ? -14.116 -2.678 10.816 1.00 54.11 298 GLY A O 1
ATOM 2335 N N . VAL A 1 299 ? -14.160 -2.643 8.535 1.00 51.25 299 VAL A N 1
ATOM 2336 C CA . VAL A 1 299 ? -15.582 -2.456 8.484 1.00 49.81 299 VAL A CA 1
ATOM 2337 C C . VAL A 1 299 ? -16.232 -3.631 7.686 1.00 49.60 299 VAL A C 1
ATOM 2338 O O . VAL A 1 299 ? -16.423 -3.535 6.467 1.00 47.39 299 VAL A O 1
ATOM 2342 N N . PRO A 1 300 ? -16.527 -4.752 8.386 1.00 49.67 300 PRO A N 1
ATOM 2343 C CA . PRO A 1 300 ? -17.122 -5.941 7.719 1.00 49.04 300 PRO A CA 1
ATOM 2344 C C . PRO A 1 300 ? -18.498 -5.676 7.071 1.00 48.35 300 PRO A C 1
ATOM 2345 O O . PRO A 1 300 ? -18.800 -6.255 6.030 1.00 47.27 300 PRO A O 1
ATOM 2349 N N . GLU A 1 301 ? -19.302 -4.809 7.694 1.00 47.72 301 GLU A N 1
ATOM 2350 C CA . GLU A 1 301 ? -20.621 -4.357 7.174 1.00 47.61 301 GLU A CA 1
ATOM 2351 C C . GLU A 1 301 ? -20.593 -3.920 5.689 1.00 45.65 301 GLU A C 1
ATOM 2352 O O . GLU A 1 301 ? -21.580 -4.072 4.980 1.00 45.80 301 GLU A O 1
ATOM 2358 N N . VAL A 1 302 ? -19.453 -3.416 5.212 1.00 44.91 302 VAL A N 1
ATOM 2359 C CA . VAL A 1 302 ? -19.313 -2.978 3.803 1.00 43.59 302 VAL A CA 1
ATOM 2360 C C . VAL A 1 302 ? -18.315 -3.800 2.970 1.00 42.45 302 VAL A C 1
ATOM 2361 O O . VAL A 1 302 ? -17.860 -3.357 1.886 1.00 41.34 302 VAL A O 1
ATOM 2365 N N . CYS A 1 303 ? -17.958 -4.989 3.467 1.00 40.12 303 CYS A N 1
ATOM 2366 C CA . CYS A 1 303 ? -16.828 -5.719 2.888 1.00 38.47 303 CYS A CA 1
ATOM 2367 C C . CYS A 1 303 ? -17.405 -6.903 2.124 1.00 38.31 303 CYS A C 1
ATOM 2368 O O . CYS A 1 303 ? -18.151 -7.730 2.687 1.00 36.54 303 CYS A O 1
ATOM 2371 N N . SER A 1 304 ? -17.060 -6.992 0.856 1.00 37.46 304 SER A N 1
ATOM 2372 C CA . SER A 1 304 ? -17.602 -8.093 0.026 1.00 38.47 304 SER A CA 1
ATOM 2373 C C . SER A 1 304 ? -16.871 -9.440 0.322 1.00 37.69 304 SER A C 1
ATOM 2374 O O . SER A 1 304 ? -17.363 -10.507 -0.001 1.00 36.89 304 SER A O 1
ATOM 2377 N N . VAL A 1 305 ? -15.701 -9.394 0.981 1.00 36.88 305 VAL A N 1
ATOM 2378 C CA . VAL A 1 305 ? -15.021 -10.644 1.393 1.00 36.66 305 VAL A CA 1
ATOM 2379 C C . VAL A 1 305 ? -15.767 -11.255 2.567 1.00 36.38 305 VAL A C 1
ATOM 2380 O O . VAL A 1 305 ? -16.114 -12.459 2.574 1.00 36.40 305 VAL A O 1
ATOM 2384 N N . TYR A 1 306 ? -16.085 -10.401 3.527 1.00 34.97 306 TYR A N 1
ATOM 2385 C CA . TYR A 1 306 ? -16.831 -10.811 4.684 1.00 34.05 306 TYR A CA 1
ATOM 2386 C C . TYR A 1 306 ? -18.215 -11.330 4.263 1.00 34.50 306 TYR A C 1
ATOM 2387 O O . TYR A 1 306 ? -18.699 -12.334 4.793 1.00 33.39 306 TYR A O 1
ATOM 2396 N N . HIS A 1 307 ? -18.871 -10.654 3.318 1.00 33.32 307 HIS A N 1
ATOM 2397 C CA . HIS A 1 307 ? -20.153 -11.224 2.822 1.00 34.60 307 HIS A CA 1
ATOM 2398 C C . HIS A 1 307 ? -20.014 -12.556 2.080 1.00 33.47 307 HIS A C 1
ATOM 2399 O O . HIS A 1 307 ? -20.867 -13.390 2.190 1.00 34.33 307 HIS A O 1
ATOM 2406 N N . MET A 1 308 ? -18.926 -12.774 1.350 1.00 32.64 308 MET A N 1
ATOM 2407 C CA . MET A 1 308 ? -18.677 -14.106 0.796 1.00 33.11 308 MET A CA 1
ATOM 2408 C C . MET A 1 308 ? -18.576 -15.139 1.947 1.00 32.03 308 MET A C 1
ATOM 2409 O O . MET A 1 308 ? -19.096 -16.239 1.855 1.00 31.96 308 MET A O 1
ATOM 2414 N N . ASP A 1 309 ? -17.831 -14.820 3.016 1.00 30.36 309 ASP A N 1
ATOM 2415 C CA . ASP A 1 309 ? -17.788 -15.741 4.194 1.00 31.39 309 ASP A CA 1
ATOM 2416 C C . ASP A 1 309 ? -19.155 -15.968 4.810 1.00 31.69 309 ASP A C 1
ATOM 2417 O O . ASP A 1 309 ? -19.541 -17.073 5.121 1.00 32.07 309 ASP A O 1
ATOM 2422 N N . LEU A 1 310 ? -19.912 -14.883 4.960 1.00 32.40 310 LEU A N 1
ATOM 2423 C CA . LEU A 1 310 ? -21.215 -14.965 5.631 1.00 32.74 310 LEU A CA 1
ATOM 2424 C C . LEU A 1 310 ? -22.280 -15.753 4.787 1.00 33.46 310 LEU A C 1
ATOM 2425 O O . LEU A 1 310 ? -23.119 -16.511 5.350 1.00 32.15 310 LEU A O 1
ATOM 2430 N N . TYR A 1 311 ? -22.251 -15.569 3.449 1.00 31.67 311 TYR A N 1
ATOM 2431 C CA . TYR A 1 311 ? -23.325 -16.129 2.587 1.00 33.06 311 TYR A CA 1
ATOM 2432 C C . TYR A 1 311 ? -22.987 -17.544 2.145 1.00 32.65 311 TYR A C 1
ATOM 2433 O O . TYR A 1 311 ? -23.903 -18.321 1.885 1.00 32.18 311 TYR A O 1
ATOM 2442 N N . HIS A 1 312 ? -21.691 -17.857 2.061 1.00 32.08 312 HIS A N 1
ATOM 2443 C CA . HIS A 1 312 ? -21.193 -19.131 1.479 1.00 31.19 312 HIS A CA 1
ATOM 2444 C C . HIS A 1 312 ? -20.043 -19.833 2.155 1.00 32.16 312 HIS A C 1
ATOM 2445 O O . HIS A 1 312 ? -20.102 -21.034 2.324 1.00 32.50 312 HIS A O 1
ATOM 2452 N N . LEU A 1 313 ? -18.933 -19.132 2.362 1.00 31.61 313 LEU A N 1
ATOM 2453 C CA . LEU A 1 313 ? -17.628 -19.866 2.576 1.00 33.88 313 LEU A CA 1
ATOM 2454 C C . LEU A 1 313 ? -17.428 -20.416 4.009 1.00 34.64 313 LEU A C 1
ATOM 2455 O O . LEU A 1 313 ? -16.653 -21.375 4.220 1.00 33.71 313 LEU A O 1
ATOM 2460 N N . MET A 1 314 ? -18.145 -19.804 4.962 1.00 35.41 314 MET A N 1
ATOM 2461 C CA . MET A 1 314 ? -18.053 -20.171 6.373 1.00 36.60 314 MET A CA 1
ATOM 2462 C C . MET A 1 314 ? -19.434 -20.495 6.971 1.00 38.67 314 MET A C 1
ATOM 2463 O O . MET A 1 314 ? -20.017 -19.644 7.625 1.00 37.27 314 MET A O 1
ATOM 2468 N N . PRO A 1 315 ? -19.964 -21.704 6.694 1.00 41.38 315 PRO A N 1
ATOM 2469 C CA . PRO A 1 315 ? -21.234 -22.110 7.276 1.00 42.87 315 PRO A CA 1
ATOM 2470 C C . PRO A 1 315 ? -21.216 -22.169 8.802 1.00 44.11 315 PRO A C 1
ATOM 2471 O O . PRO A 1 315 ? -22.293 -22.152 9.439 1.00 44.73 315 PRO A O 1
ATOM 2475 N N . ASP A 1 316 ? -20.028 -22.270 9.365 1.00 44.01 316 ASP A N 1
ATOM 2476 C CA . ASP A 1 316 ? -19.902 -22.462 10.823 1.00 45.06 316 ASP A CA 1
ATOM 2477 C C . ASP A 1 316 ? -20.026 -21.089 11.459 1.00 44.12 316 ASP A C 1
ATOM 2478 O O . ASP A 1 316 ? -19.231 -20.204 11.172 1.00 43.24 316 ASP A O 1
ATOM 2483 N N . ASP A 1 317 ? -21.053 -20.883 12.282 1.00 45.41 317 ASP A N 1
ATOM 2484 C CA . ASP A 1 317 ? -21.285 -19.542 12.884 1.00 45.92 317 ASP A CA 1
ATOM 2485 C C . ASP A 1 317 ? -20.074 -18.972 13.669 1.00 46.00 317 ASP A C 1
ATOM 2486 O O . ASP A 1 317 ? -19.729 -17.753 13.540 1.00 46.77 317 ASP A O 1
ATOM 2491 N N . GLY A 1 318 ? -19.419 -19.835 14.454 1.00 45.56 318 GLY A N 1
ATOM 2492 C CA . GLY A 1 318 ? -18.277 -19.435 15.276 1.00 43.98 318 GLY A CA 1
ATOM 2493 C C . GLY A 1 318 ? -17.171 -18.890 14.427 1.00 43.87 318 GLY A C 1
ATOM 2494 O O . GLY A 1 318 ? -16.579 -17.855 14.723 1.00 43.32 318 GLY A O 1
ATOM 2495 N N . GLU A 1 319 ? -16.912 -19.576 13.310 1.00 44.44 319 GLU A N 1
ATOM 2496 C CA . GLU A 1 319 ? -15.789 -19.229 12.454 1.00 44.81 319 GLU A CA 1
ATOM 2497 C C . GLU A 1 319 ? -15.996 -17.854 11.774 1.00 44.53 319 GLU A C 1
ATOM 2498 O O . GLU A 1 319 ? -15.083 -17.023 11.690 1.00 42.86 319 GLU A O 1
ATOM 2504 N N . VAL A 1 320 ? -17.221 -17.603 11.290 1.00 43.97 320 VAL A N 1
ATOM 2505 C CA . VAL A 1 320 ? -17.472 -16.314 10.670 1.00 42.85 320 VAL A CA 1
ATOM 2506 C C . VAL A 1 320 ? -17.568 -15.191 11.721 1.00 43.83 320 VAL A C 1
ATOM 2507 O O . VAL A 1 320 ? -17.094 -14.078 11.476 1.00 42.56 320 VAL A O 1
ATOM 2511 N N . LYS A 1 321 ? -18.129 -15.486 12.908 1.00 45.79 321 LYS A N 1
ATOM 2512 C CA . LYS A 1 321 ? -18.021 -14.532 14.064 1.00 49.09 321 LYS A CA 1
ATOM 2513 C C . LYS A 1 321 ? -16.568 -14.128 14.391 1.00 48.15 321 LYS A C 1
ATOM 2514 O O . LYS A 1 321 ? -16.252 -12.957 14.616 1.00 48.63 321 LYS A O 1
ATOM 2520 N N . HIS A 1 322 ? -15.661 -15.098 14.355 1.00 49.62 322 HIS A N 1
ATOM 2521 C CA . HIS A 1 322 ? -14.271 -14.811 14.643 1.00 49.22 322 HIS A CA 1
ATOM 2522 C C . HIS A 1 322 ? -13.699 -13.904 13.599 1.00 48.63 322 HIS A C 1
ATOM 2523 O O . HIS A 1 322 ? -12.920 -12.988 13.921 1.00 47.81 322 HIS A O 1
ATOM 2530 N N . ILE A 1 323 ? -14.078 -14.094 12.322 1.00 47.09 323 ILE A N 1
ATOM 2531 C CA . ILE A 1 323 ? -13.599 -13.131 11.346 1.00 44.71 323 ILE A CA 1
ATOM 2532 C C . ILE A 1 323 ? -14.093 -11.721 11.683 1.00 45.11 323 ILE A C 1
ATOM 2533 O O . ILE A 1 323 ? -13.337 -10.756 11.569 1.00 43.61 323 ILE A O 1
ATOM 2538 N N . TYR A 1 324 ? -15.387 -11.604 12.003 1.00 45.78 324 TYR A N 1
ATOM 2539 C CA . TYR A 1 324 ? -15.988 -10.300 12.259 1.00 48.44 324 TYR A CA 1
ATOM 2540 C C . TYR A 1 324 ? -15.285 -9.597 13.455 1.00 50.45 324 TYR A C 1
ATOM 2541 O O . TYR A 1 324 ? -14.890 -8.427 13.370 1.00 51.26 324 TYR A O 1
ATOM 2550 N N . THR A 1 325 ? -15.192 -10.341 14.561 1.00 53.04 325 THR A N 1
ATOM 2551 C CA . THR A 1 325 ? -14.582 -9.901 15.821 1.00 55.56 325 THR A CA 1
ATOM 2552 C C . THR A 1 325 ? -13.147 -9.442 15.545 1.00 55.96 325 THR A C 1
ATOM 2553 O O . THR A 1 325 ? -12.813 -8.279 15.769 1.00 57.18 325 THR A O 1
ATOM 2557 N N . SER A 1 326 ? -12.324 -10.336 14.993 1.00 56.65 326 SER A N 1
ATOM 2558 C CA . SER A 1 326 ? -10.931 -10.026 14.663 1.00 56.62 326 SER A CA 1
ATOM 2559 C C . SER A 1 326 ? -10.742 -8.787 13.809 1.00 57.44 326 SER A C 1
ATOM 2560 O O . SER A 1 326 ? -9.920 -7.914 14.146 1.00 57.05 326 SER A O 1
ATOM 2563 N N . CYS A 1 327 ? -11.488 -8.694 12.701 1.00 57.65 327 CYS A N 1
ATOM 2564 C CA . CYS A 1 327 ? -11.475 -7.484 11.890 1.00 57.93 327 CYS A CA 1
ATOM 2565 C C . CYS A 1 327 ? -11.942 -6.247 12.687 1.00 59.59 327 CYS A C 1
ATOM 2566 O O . CYS A 1 327 ? -11.393 -5.163 12.520 1.00 60.28 327 CYS A O 1
ATOM 2569 N N . ARG A 1 328 ? -12.972 -6.399 13.511 1.00 61.07 328 ARG A N 1
ATOM 2570 C CA . ARG A 1 328 ? -13.474 -5.261 14.297 1.00 63.47 328 ARG A CA 1
ATOM 2571 C C . ARG A 1 328 ? -12.607 -4.943 15.530 1.00 64.15 328 ARG A C 1
ATOM 2572 O O . ARG A 1 328 ? -12.797 -3.899 16.155 1.00 64.45 328 ARG A O 1
ATOM 2580 N N . LEU A 1 329 ? -11.670 -5.838 15.858 1.00 64.02 329 LEU A N 1
ATOM 2581 C CA . LEU A 1 329 ? -10.731 -5.610 16.961 1.00 63.71 329 LEU A CA 1
ATOM 2582 C C . LEU A 1 329 ? -9.347 -5.133 16.525 1.00 62.99 329 LEU A C 1
ATOM 2583 O O . LEU A 1 329 ? -8.493 -4.887 17.365 1.00 63.07 329 LEU A O 1
ATOM 2588 N N . GLY A 1 330 ? -9.116 -4.990 15.227 1.00 61.98 330 GLY A N 1
ATOM 2589 C CA . GLY A 1 330 ? -7.767 -4.688 14.730 1.00 61.06 330 GLY A CA 1
ATOM 2590 C C . GLY A 1 330 ? -6.794 -5.863 14.593 1.00 60.52 330 GLY A C 1
ATOM 2591 O O . GLY A 1 330 ? -5.580 -5.664 14.350 1.00 61.54 330 GLY A O 1
ATOM 2592 N N . LYS A 1 331 ? -7.300 -7.089 14.697 1.00 59.11 331 LYS A N 1
ATOM 2593 C CA . LYS A 1 331 ? -6.419 -8.286 14.722 1.00 58.42 331 LYS A CA 1
ATOM 2594 C C . LYS A 1 331 ? -6.097 -8.929 13.358 1.00 57.17 331 LYS A C 1
ATOM 2595 O O . LYS A 1 331 ? -5.359 -9.915 13.296 1.00 56.51 331 LYS A O 1
ATOM 2601 N N . ILE A 1 332 ? -6.653 -8.395 12.272 1.00 54.54 332 ILE A N 1
ATOM 2602 C CA . ILE A 1 332 ? -6.492 -9.039 10.998 1.00 52.95 332 ILE A CA 1
ATOM 2603 C C . ILE A 1 332 ? -6.452 -8.010 9.878 1.00 50.86 332 ILE A C 1
ATOM 2604 O O . ILE A 1 332 ? -7.211 -7.049 9.896 1.00 52.13 332 ILE A O 1
ATOM 2609 N N . LEU A 1 333 ? -5.559 -8.227 8.919 1.00 49.24 333 LEU A N 1
ATOM 2610 C CA . LEU A 1 333 ? -5.463 -7.404 7.724 1.00 47.73 333 LEU A CA 1
ATOM 2611 C C . LEU A 1 333 ? -6.175 -8.091 6.546 1.00 46.31 333 LEU A C 1
ATOM 2612 O O . LEU A 1 333 ? -6.311 -9.323 6.527 1.00 44.28 333 LEU A O 1
ATOM 2617 N N . CYS A 1 334 ? -6.559 -7.302 5.542 1.00 45.53 334 CYS A N 1
ATOM 2618 C CA . CYS A 1 334 ? -7.336 -7.788 4.401 1.00 45.34 334 CYS A CA 1
ATOM 2619 C C . CYS A 1 334 ? -6.618 -8.833 3.554 1.00 45.50 334 CYS A C 1
ATOM 2620 O O . CYS A 1 334 ? -7.241 -9.736 2.998 1.00 44.14 334 CYS A O 1
ATOM 2623 N N . GLY A 1 335 ? -5.298 -8.707 3.438 1.00 44.57 335 GLY A N 1
ATOM 2624 C CA . GLY A 1 335 ? -4.523 -9.689 2.713 1.00 43.24 335 GLY A CA 1
ATOM 2625 C C . GLY A 1 335 ? -4.690 -11.073 3.347 1.00 43.14 335 GLY A C 1
ATOM 2626 O O . GLY A 1 335 ? -4.880 -12.074 2.641 1.00 41.63 335 GLY A O 1
ATOM 2627 N N . GLU A 1 336 ? -4.637 -11.154 4.677 1.00 44.21 336 GLU A N 1
ATOM 2628 C CA . GLU A 1 336 ? -4.719 -12.491 5.280 1.00 44.51 336 GLU A CA 1
ATOM 2629 C C . GLU A 1 336 ? -6.168 -12.974 5.301 1.00 41.95 336 GLU A C 1
ATOM 2630 O O . GLU A 1 336 ? -6.426 -14.168 5.175 1.00 40.79 336 GLU A O 1
ATOM 2636 N N . CYS A 1 337 ? -7.077 -12.045 5.539 1.00 39.21 337 CYS A N 1
ATOM 2637 C CA . CYS A 1 337 ? -8.487 -12.327 5.466 1.00 39.05 337 CYS A CA 1
ATOM 2638 C C . CYS A 1 337 ? -8.931 -12.894 4.105 1.00 38.12 337 CYS A C 1
ATOM 2639 O O . CYS A 1 337 ? -9.695 -13.855 4.065 1.00 37.45 337 CYS A O 1
ATOM 2642 N N . LYS A 1 338 ? -8.424 -12.293 3.018 1.00 35.97 338 LYS A N 1
ATOM 2643 C CA . LYS A 1 338 ? -8.641 -12.785 1.674 1.00 35.96 338 LYS A CA 1
ATOM 2644 C C . LYS A 1 338 ? -8.034 -14.131 1.462 1.00 35.26 338 LYS A C 1
ATOM 2645 O O . LYS A 1 338 ? -8.655 -14.953 0.829 1.00 32.23 338 LYS A O 1
ATOM 2651 N N . GLN A 1 339 ? -6.801 -14.377 1.945 1.00 33.13 339 GLN A N 1
ATOM 2652 C CA . GLN A 1 339 ? -6.275 -15.714 1.691 1.00 33.04 339 GLN A CA 1
ATOM 2653 C C . GLN A 1 339 ? -7.079 -16.759 2.513 1.00 31.15 339 GLN A C 1
ATOM 2654 O O . GLN A 1 339 ? -7.312 -17.853 2.021 1.00 31.35 339 GLN A O 1
ATOM 2660 N N . ILE A 1 340 ? -7.528 -16.435 3.729 1.00 29.79 340 ILE A N 1
ATOM 2661 C CA . ILE A 1 340 ? -8.379 -17.357 4.498 1.00 30.37 340 ILE A CA 1
ATOM 2662 C C . ILE A 1 340 ? -9.694 -17.725 3.703 1.00 30.33 340 ILE A C 1
ATOM 2663 O O . ILE A 1 340 ? -10.103 -18.899 3.574 1.00 30.40 340 ILE A O 1
ATOM 2668 N N . ALA A 1 341 ? -10.327 -16.708 3.169 1.00 29.88 341 ALA A N 1
ATOM 2669 C CA . ALA A 1 341 ? -11.564 -16.913 2.369 1.00 30.57 341 ALA A CA 1
ATOM 2670 C C . ALA A 1 341 ? -11.171 -17.694 1.121 1.00 30.19 341 ALA A C 1
ATOM 2671 O O . ALA A 1 341 ? -11.883 -18.623 0.751 1.00 30.64 341 ALA A O 1
ATOM 2673 N N . TRP A 1 342 ? -9.987 -17.388 0.535 1.00 30.24 342 TRP A N 1
ATOM 2674 C CA . TRP A 1 342 ? -9.576 -18.099 -0.681 1.00 31.09 342 TRP A CA 1
ATOM 2675 C C . TRP A 1 342 ? -9.435 -19.568 -0.439 1.00 31.21 342 TRP A C 1
ATOM 2676 O O . TRP A 1 342 ? -9.905 -20.389 -1.264 1.00 31.82 342 TRP A O 1
ATOM 2687 N N . GLU A 1 343 ? -8.824 -19.971 0.705 1.00 30.29 343 GLU A N 1
ATOM 2688 C CA . GLU A 1 343 ? -8.674 -21.401 0.945 1.00 31.32 343 GLU A CA 1
ATOM 2689 C C . GLU A 1 343 ? -9.979 -22.142 1.089 1.00 30.93 343 GLU A C 1
ATOM 2690 O O . GLU A 1 343 ? -10.115 -23.342 0.707 1.00 31.58 343 GLU A O 1
ATOM 2696 N N . LYS A 1 344 ? -10.973 -21.446 1.644 1.00 30.42 344 LYS A N 1
ATOM 2697 C CA . LYS A 1 344 ? -12.290 -22.077 1.724 1.00 30.38 344 LYS A CA 1
ATOM 2698 C C . LYS A 1 344 ? -12.868 -22.232 0.279 1.00 29.27 344 LYS A C 1
ATOM 2699 O O . LYS A 1 344 ? -13.454 -23.274 -0.091 1.00 29.38 344 LYS A O 1
ATOM 2705 N N . LEU A 1 345 ? -12.726 -21.188 -0.503 1.00 28.21 345 LEU A N 1
ATOM 2706 C CA . LEU A 1 345 ? -13.273 -21.175 -1.890 1.00 30.98 345 LEU A CA 1
ATOM 2707 C C . LEU A 1 345 ? -12.555 -22.208 -2.826 1.00 30.12 345 LEU A C 1
ATOM 2708 O O . LEU A 1 345 ? -13.134 -22.884 -3.606 1.00 29.73 345 LEU A O 1
ATOM 2713 N N . GLU A 1 346 ? -11.254 -22.377 -2.647 1.00 31.18 346 GLU A N 1
ATOM 2714 C CA . GLU A 1 346 ? -10.503 -23.256 -3.464 1.00 30.71 346 GLU A CA 1
ATOM 2715 C C . GLU A 1 346 ? -10.930 -24.640 -3.232 1.00 31.08 346 GLU A C 1
ATOM 2716 O O . GLU A 1 346 ? -11.100 -25.408 -4.159 1.00 33.98 346 GLU A O 1
ATOM 2722 N N . ARG A 1 347 ? -11.123 -25.027 -1.996 1.00 32.69 347 ARG A N 1
ATOM 2723 C CA . ARG A 1 347 ? -11.640 -26.343 -1.713 1.00 34.51 347 ARG A CA 1
ATOM 2724 C C . ARG A 1 347 ? -13.103 -26.543 -2.229 1.00 34.52 347 ARG A C 1
ATOM 2725 O O . ARG A 1 347 ? -13.485 -27.596 -2.798 1.00 33.85 347 ARG A O 1
ATOM 2733 N N . PHE A 1 348 ? -13.937 -25.542 -1.996 1.00 31.55 348 PHE A N 1
ATOM 2734 C CA . PHE A 1 348 ? -15.318 -25.629 -2.524 1.00 29.88 348 PHE A CA 1
ATOM 2735 C C . PHE A 1 348 ? -15.292 -25.784 -4.073 1.00 28.73 348 PHE A C 1
ATOM 2736 O O . PHE A 1 348 ? -15.904 -26.699 -4.631 1.00 28.72 348 PHE A O 1
ATOM 2744 N N . LEU A 1 349 ? -14.568 -24.932 -4.767 1.00 29.13 349 LEU A N 1
ATOM 2745 C CA . LEU A 1 349 ? -14.547 -25.036 -6.247 1.00 29.51 349 LEU A CA 1
ATOM 2746 C C . LEU A 1 349 ? -14.026 -26.360 -6.763 1.00 32.06 349 LEU A C 1
ATOM 2747 O O . LEU A 1 349 ? -14.497 -26.896 -7.772 1.00 28.71 349 LEU A O 1
ATOM 2752 N N . ALA A 1 350 ? -13.003 -26.894 -6.085 1.00 32.11 350 ALA A N 1
ATOM 2753 C CA . ALA A 1 350 ? -12.391 -28.136 -6.537 1.00 32.64 350 ALA A CA 1
ATOM 2754 C C . ALA A 1 350 ? -13.322 -29.293 -6.351 1.00 33.56 350 ALA A C 1
ATOM 2755 O O . ALA A 1 350 ? -13.405 -30.157 -7.200 1.00 36.01 350 ALA A O 1
ATOM 2757 N N . GLU A 1 351 ? -14.004 -29.382 -5.238 1.00 32.88 351 GLU A N 1
ATOM 2758 C CA . GLU A 1 351 ? -14.923 -30.507 -5.064 1.00 36.48 351 GLU A CA 1
ATOM 2759 C C . GLU A 1 351 ? -16.120 -30.328 -6.035 1.00 34.54 351 GLU A C 1
ATOM 2760 O O . GLU A 1 351 ? -16.585 -31.281 -6.643 1.00 31.03 351 GLU A O 1
ATOM 2766 N N . HIS A 1 352 ? -16.566 -29.073 -6.200 1.00 33.12 352 HIS A N 1
ATOM 2767 C CA . HIS A 1 352 ? -17.729 -28.804 -7.057 1.00 33.45 352 HIS A CA 1
ATOM 2768 C C . HIS A 1 352 ? -17.346 -29.161 -8.497 1.00 34.14 352 HIS A C 1
ATOM 2769 O O . HIS A 1 352 ? -18.085 -29.853 -9.166 1.00 33.98 352 HIS A O 1
ATOM 2776 N N . GLN A 1 353 ? -16.202 -28.670 -8.974 1.00 35.09 353 GLN A N 1
ATOM 2777 C CA . GLN A 1 353 ? -15.792 -28.967 -10.329 1.00 35.47 353 GLN A CA 1
ATOM 2778 C C . GLN A 1 353 ? -15.526 -30.446 -10.631 1.00 37.21 353 GLN A C 1
ATOM 2779 O O . GLN A 1 353 ? -15.734 -30.883 -11.773 1.00 36.71 353 GLN A O 1
ATOM 2785 N N . SER A 1 354 ? -15.151 -31.219 -9.621 1.00 38.88 354 SER A N 1
ATOM 2786 C CA . SER A 1 354 ? -14.942 -32.674 -9.796 1.00 41.37 354 SER A CA 1
ATOM 2787 C C . SER A 1 354 ? -16.236 -33.390 -9.991 1.00 43.35 354 SER A C 1
ATOM 2788 O O . SER A 1 354 ? -16.274 -34.542 -10.447 1.00 44.44 354 SER A O 1
ATOM 2791 N N . ARG A 1 355 ? -17.327 -32.731 -9.637 1.00 43.37 355 ARG A N 1
ATOM 2792 C CA . ARG A 1 355 ? -18.607 -33.362 -9.777 1.00 44.11 355 ARG A CA 1
ATOM 2793 C C . ARG A 1 355 ? -19.318 -32.977 -11.109 1.00 43.94 355 ARG A C 1
ATOM 2794 O O . ARG A 1 355 ? -20.294 -33.621 -11.495 1.00 42.96 355 ARG A O 1
ATOM 2802 N N . LEU A 1 356 ? -18.777 -31.985 -11.806 1.00 43.03 356 LEU A N 1
ATOM 2803 C CA . LEU A 1 356 ? -19.489 -31.290 -12.843 1.00 43.91 356 LEU A CA 1
ATOM 2804 C C . LEU A 1 356 ? -19.564 -32.058 -14.156 1.00 45.86 356 LEU A C 1
ATOM 2805 O O . LEU A 1 356 ? -20.606 -32.059 -14.797 1.00 45.06 356 LEU A O 1
ATOM 2810 N N . GLU A 1 357 ? -18.478 -32.734 -14.571 1.00 46.67 357 GLU A N 1
ATOM 2811 C CA . GLU A 1 357 ? -18.549 -33.474 -15.839 1.00 48.28 357 GLU A CA 1
ATOM 2812 C C . GLU A 1 357 ? -19.554 -34.593 -15.759 1.00 47.26 357 GLU A C 1
ATOM 2813 O O . GLU A 1 357 ? -20.360 -34.755 -16.677 1.00 49.20 357 GLU A O 1
ATOM 2819 N N . LYS A 1 358 ? -19.606 -35.311 -14.640 1.00 47.02 358 LYS A N 1
ATOM 2820 C CA . LYS A 1 358 ? -20.639 -36.331 -14.471 1.00 45.77 358 LYS A CA 1
ATOM 2821 C C . LYS A 1 358 ? -22.052 -35.748 -14.352 1.00 44.60 358 LYS A C 1
ATOM 2822 O O . LYS A 1 358 ? -22.991 -36.274 -14.903 1.00 43.31 358 LYS A O 1
ATOM 2828 N N . ALA A 1 359 ? -22.210 -34.670 -13.586 1.00 41.99 359 ALA A N 1
ATOM 2829 C CA . ALA A 1 359 ? -23.507 -33.963 -13.572 1.00 39.46 359 ALA A CA 1
ATOM 2830 C C . ALA A 1 359 ? -23.985 -33.581 -14.982 1.00 38.76 359 ALA A C 1
ATOM 2831 O O . ALA A 1 359 ? -25.169 -33.641 -15.208 1.00 40.30 359 ALA A O 1
ATOM 2833 N N . LYS A 1 360 ? -23.128 -33.110 -15.884 1.00 39.19 360 LYS A N 1
ATOM 2834 C CA . LYS A 1 360 ? -23.589 -32.695 -17.229 1.00 41.12 360 LYS A CA 1
ATOM 2835 C C . LYS A 1 360 ? -24.238 -33.855 -18.015 1.00 42.66 360 LYS A C 1
ATOM 2836 O O . LYS A 1 360 ? -25.321 -33.728 -18.591 1.00 41.69 360 LYS A O 1
ATOM 2842 N N . THR A 1 361 ? -23.586 -35.004 -17.977 1.00 44.20 361 THR A N 1
ATOM 2843 C CA . THR A 1 361 ? -24.134 -36.271 -18.520 1.00 45.90 361 THR A CA 1
ATOM 2844 C C . THR A 1 361 ? -25.514 -36.632 -17.953 1.00 45.48 361 THR A C 1
ATOM 2845 O O . THR A 1 361 ? -26.501 -36.890 -18.702 1.00 46.13 361 THR A O 1
ATOM 2849 N N . ILE A 1 362 ? -25.601 -36.604 -16.626 1.00 43.72 362 ILE A N 1
ATOM 2850 C CA . ILE A 1 362 ? -26.849 -36.869 -15.947 1.00 41.92 362 ILE A CA 1
ATOM 2851 C C . ILE A 1 362 ? -27.896 -35.815 -16.385 1.00 41.54 362 ILE A C 1
ATOM 2852 O O . ILE A 1 362 ? -29.069 -36.172 -16.584 1.00 41.89 362 ILE A O 1
ATOM 2857 N N . ALA A 1 363 ? -27.462 -34.559 -16.557 1.00 37.82 363 ALA A N 1
ATOM 2858 C CA . ALA A 1 363 ? -28.408 -33.469 -16.794 1.00 39.30 363 ALA A CA 1
ATOM 2859 C C . ALA A 1 363 ? -29.208 -33.682 -18.093 1.00 39.71 363 ALA A C 1
ATOM 2860 O O . ALA A 1 363 ? -30.433 -33.513 -18.095 1.00 39.72 363 ALA A O 1
ATOM 2862 N N . TRP A 1 364 ? -28.526 -34.059 -19.185 1.00 41.42 364 TRP A N 1
ATOM 2863 C CA . TRP A 1 364 ? -29.223 -34.273 -20.458 1.00 43.94 364 TRP A CA 1
ATOM 2864 C C . TRP A 1 364 ? -30.296 -35.345 -20.370 1.00 44.98 364 TRP A C 1
ATOM 2865 O O . TRP A 1 364 ? -31.180 -35.358 -21.192 1.00 44.77 364 TRP A O 1
ATOM 2876 N N . LYS A 1 365 ? -30.246 -36.199 -19.343 1.00 45.74 365 LYS A N 1
ATOM 2877 C CA . LYS A 1 365 ? -31.290 -37.194 -19.118 1.00 47.34 365 LYS A CA 1
ATOM 2878 C C . LYS A 1 365 ? -32.413 -36.760 -18.174 1.00 47.41 365 LYS A C 1
ATOM 2879 O O . LYS A 1 365 ? -33.397 -37.459 -18.015 1.00 47.93 365 LYS A O 1
ATOM 2885 N N . LEU A 1 366 ? -32.297 -35.603 -17.537 1.00 46.96 366 LEU A N 1
ATOM 2886 C CA . LEU A 1 366 ? -33.329 -35.154 -16.593 1.00 45.54 366 LEU A CA 1
ATOM 2887 C C . LEU A 1 366 ? -34.421 -34.275 -17.245 1.00 45.44 366 LEU A C 1
ATOM 2888 O O . LEU A 1 366 ? -35.409 -33.863 -16.578 1.00 45.30 366 LEU A O 1
ATOM 2893 N N . VAL A 1 367 ? -34.252 -33.985 -18.525 1.00 44.71 367 VAL A N 1
ATOM 2894 C CA . VAL A 1 367 ? -35.194 -33.115 -19.229 1.00 44.41 367 VAL A CA 1
ATOM 2895 C C . VAL A 1 367 ? -35.446 -33.580 -20.647 1.00 43.88 367 VAL A C 1
ATOM 2896 O O . VAL A 1 367 ? -34.637 -34.299 -21.203 1.00 42.55 367 VAL A O 1
ATOM 2900 N N . GLU A 1 368 ? -36.588 -33.185 -21.204 1.00 43.53 368 GLU A N 1
ATOM 2901 C CA . GLU A 1 368 ? -36.845 -33.390 -22.623 1.00 43.14 368 GLU A CA 1
ATOM 2902 C C . GLU A 1 368 ? -36.685 -32.033 -23.269 1.00 40.16 368 GLU A C 1
ATOM 2903 O O . GLU A 1 368 ? -37.501 -31.115 -23.051 1.00 39.93 368 GLU A O 1
ATOM 2909 N N . PRO A 1 369 ? -35.645 -31.876 -24.039 1.00 38.34 369 PRO A N 1
ATOM 2910 C CA . PRO A 1 369 ? -35.524 -30.560 -24.657 1.00 37.73 369 PRO A CA 1
ATOM 2911 C C . PRO A 1 369 ? -36.657 -30.339 -25.702 1.00 35.17 369 PRO A C 1
ATOM 2912 O O . PRO A 1 369 ? -37.122 -31.283 -26.300 1.00 33.15 369 PRO A O 1
ATOM 2916 N N . PRO A 1 370 ? -37.069 -29.082 -25.923 1.00 34.56 370 PRO A N 1
ATOM 2917 C CA . PRO A 1 370 ? -38.127 -28.862 -26.865 1.00 33.07 370 PRO A CA 1
ATOM 2918 C C . PRO A 1 370 ? -37.571 -29.179 -28.270 1.00 34.49 370 PRO A C 1
ATOM 2919 O O . PRO A 1 370 ? -36.371 -28.951 -28.550 1.00 33.20 370 PRO A O 1
ATOM 2923 N N . ARG A 1 371 ? -38.430 -29.665 -29.162 1.00 35.67 371 ARG A N 1
ATOM 2924 C CA . ARG A 1 371 ? -38.045 -29.968 -30.567 1.00 36.72 371 ARG A CA 1
ATOM 2925 C C . ARG A 1 371 ? -37.586 -28.761 -31.436 1.00 36.72 371 ARG A C 1
ATOM 2926 O O . ARG A 1 371 ? -36.762 -28.973 -32.377 1.00 37.79 371 ARG A O 1
ATOM 2934 N N . PHE A 1 372 ? -38.108 -27.524 -31.217 1.00 34.35 372 PHE A N 1
ATOM 2935 C CA . PHE A 1 372 ? -37.681 -26.333 -31.936 1.00 34.30 372 PHE A CA 1
ATOM 2936 C C . PHE A 1 372 ? -37.767 -25.131 -30.931 1.00 34.84 372 PHE A C 1
ATOM 2937 O O . PHE A 1 372 ? -38.343 -25.466 -29.827 1.00 35.45 372 PHE A O 1
#